Protein AF-0000000079288809 (afdb_homodimer)

Solvent-accessible surface area (backbone atoms only — not comparable to full-atom values): 24874 Å² total; per-residue (Å²): 124,80,73,68,54,62,63,50,51,51,48,31,52,52,36,37,51,47,39,53,48,44,50,49,48,47,26,45,76,74,49,80,24,74,45,94,71,47,38,70,25,16,32,44,43,17,66,46,26,33,43,46,7,46,42,47,33,35,50,51,26,69,40,30,51,48,74,38,26,71,78,44,50,59,66,58,44,50,50,52,28,48,51,30,46,54,50,14,51,51,32,31,50,52,12,50,49,29,39,52,45,18,27,61,69,70,69,46,77,76,77,59,47,60,37,41,50,49,39,54,48,36,52,51,52,48,52,49,49,52,52,53,48,43,44,48,62,48,48,32,48,70,77,33,44,77,85,38,43,69,58,42,42,57,46,47,58,53,52,54,52,47,51,54,51,42,40,50,44,38,49,46,25,52,40,35,42,52,52,51,50,43,69,72,74,36,91,59,39,74,74,49,44,69,69,46,47,52,52,36,50,37,43,50,39,42,53,52,28,53,53,44,50,50,46,57,72,64,38,70,88,48,52,44,60,85,54,79,44,92,48,70,65,58,48,60,57,76,56,70,79,124,124,82,71,68,55,62,64,51,51,51,49,29,51,52,36,40,50,48,38,53,49,44,50,49,47,47,26,47,76,75,50,78,25,75,47,93,71,48,39,70,25,14,32,45,45,18,65,45,25,34,43,45,7,44,40,45,33,34,50,51,25,69,41,30,52,47,73,37,26,71,78,43,50,58,67,60,42,50,50,53,27,49,50,30,45,52,51,12,51,50,32,31,49,52,12,50,49,28,39,52,45,18,28,60,68,71,68,46,77,74,77,60,46,59,35,42,50,49,38,54,49,35,51,50,52,48,52,50,50,52,52,54,48,43,46,48,62,48,48,31,47,70,77,34,46,79,86,37,43,68,58,43,41,58,45,46,58,53,50,54,52,48,51,54,50,42,40,50,45,37,48,49,25,51,42,34,43,50,53,52,48,41,69,74,73,37,89,59,38,74,74,49,43,71,70,46,47,51,53,36,50,38,44,50,37,42,54,50,28,52,52,44,51,51,46,56,72,64,38,69,88,47,54,45,59,87,56,79,44,92,48,71,66,58,49,60,55,74,55,70,80,121

Foldseek 3Di:
DPDCQVVLVVVLLVLLVVLLVLLQCLCVVPVVAADDDLASRLLSLQLNLLSVQLANLLLCLLCLQLVCVAPDAPVVSVVSSLVSLVSSLVSNVSSVVSNVSNCVVVVHDAQDDPLSVLSVVLSVLSVVLSVVCCCLCPVCCVPPLPPRLVVSLVVVVVSSVSSLVSSVSSLVSSLVVLVVVCVVRPPPLVVPDVSNVSSVVSNVSSVVSSVSSVVCSVDCVSGHDPDDHPDPSVSSSVPPPD/DPDCQVVLVVVLLVLLVVLLVLLQCLCVVPVVAADDDLESRLLSLQLNLLSVQLANLLLCLLCLQLVCVAPDAPVVSVVSSLVSLVSSLVSNVSSVVSNVSNCVVVVHDAQPDPLSVLSVVLSVLSVVLSVVCCCLCPVCCVPPLPPRLVVSLVVVVVSSVSSLVSSVSSLVSSLVVLVVVCVVRPPPLVVPDVSNVSSVVSNVSSVVSSVSSVVCSVDCVSGHDPDDHPDPSVSSSVPPPD

Structure (mmCIF, N/CA/C/O backbone):
data_AF-0000000079288809-model_v1
#
loop_
_entity.id
_entity.type
_entity.pdbx_description
1 polymer 'Cytochrome b561 domain-containing protein'
#
loop_
_atom_site.group_PDB
_atom_site.id
_atom_site.type_symbol
_atom_site.label_atom_id
_atom_site.label_alt_id
_atom_site.label_comp_id
_atom_site.label_asym_id
_atom_site.label_entity_id
_atom_site.label_seq_id
_atom_site.pdbx_PDB_ins_code
_atom_site.Cartn_x
_atom_site.Cartn_y
_atom_site.Cartn_z
_atom_site.occupancy
_atom_site.B_iso_or_equiv
_atom_site.auth_seq_id
_atom_site.auth_comp_id
_atom_site.auth_asym_id
_atom_site.auth_atom_id
_atom_site.pdbx_PDB_model_num
ATOM 1 N N . MET A 1 1 ? -4.242 29.734 -8.43 1 44.41 1 MET A N 1
ATOM 2 C CA . MET A 1 1 ? -4.43 28.703 -9.445 1 44.41 1 MET A CA 1
ATOM 3 C C . MET A 1 1 ? -5.586 27.781 -9.07 1 44.41 1 MET A C 1
ATOM 5 O O . MET A 1 1 ? -5.844 27.547 -7.891 1 44.41 1 MET A O 1
ATOM 9 N N . PRO A 1 2 ? -6.449 27.641 -10.008 1 52.28 2 PRO A N 1
ATOM 10 C CA . PRO A 1 2 ? -7.617 26.828 -9.68 1 52.28 2 PRO A CA 1
ATOM 11 C C . PRO A 1 2 ? -7.246 25.5 -9.016 1 52.28 2 PRO A C 1
ATOM 13 O O . PRO A 1 2 ? -6.199 24.938 -9.32 1 52.28 2 PRO A O 1
ATOM 16 N N . SER A 1 3 ? -7.832 25.266 -7.914 1 77.31 3 SER A N 1
ATOM 17 C CA . SER A 1 3 ? -7.574 24.078 -7.102 1 77.31 3 SER A CA 1
ATOM 18 C C . SER A 1 3 ? -7.594 22.812 -7.949 1 77.31 3 SER A C 1
ATOM 20 O O . SER A 1 3 ? -8.469 22.641 -8.797 1 77.31 3 SER A O 1
ATOM 22 N N . ALA A 1 4 ? -6.398 22.234 -8.172 1 89.25 4 ALA A N 1
ATOM 23 C CA . ALA A 1 4 ? -6.266 20.969 -8.898 1 89.25 4 ALA A CA 1
ATOM 24 C C . ALA A 1 4 ? -7.09 19.859 -8.227 1 89.25 4 ALA A C 1
ATOM 26 O O . ALA A 1 4 ? -7.027 18.703 -8.641 1 89.25 4 ALA A O 1
ATOM 27 N N . PHE A 1 5 ? -8 20.281 -7.434 1 92.31 5 PHE A N 1
ATOM 28 C CA . PHE A 1 5 ? -8.742 19.312 -6.629 1 92.31 5 PHE A CA 1
ATOM 29 C C . PHE A 1 5 ? -9.758 18.578 -7.48 1 92.31 5 PHE A C 1
ATOM 31 O O . PHE A 1 5 ? -9.719 17.344 -7.57 1 92.31 5 PHE A O 1
ATOM 38 N N . ILE A 1 6 ? -10.602 19.25 -8.195 1 94 6 ILE A N 1
ATOM 39 C CA . ILE A 1 6 ? -11.695 18.625 -8.938 1 94 6 ILE A CA 1
ATOM 40 C C . ILE A 1 6 ? -11.133 17.75 -10.055 1 94 6 ILE A C 1
ATOM 42 O O . ILE A 1 6 ? -11.539 16.594 -10.211 1 94 6 ILE A O 1
ATOM 46 N N . PRO A 1 7 ? -10.164 18.25 -10.828 1 96.25 7 PRO A N 1
ATOM 47 C CA . PRO A 1 7 ? -9.586 17.391 -11.859 1 96.25 7 PRO A CA 1
ATOM 48 C C . PRO A 1 7 ? -8.992 16.109 -11.289 1 96.25 7 PRO A C 1
ATOM 50 O O . PRO A 1 7 ? -9.117 15.039 -11.898 1 96.25 7 PRO A O 1
ATOM 53 N N . ILE A 1 8 ? -8.328 16.156 -10.188 1 97.44 8 ILE A N 1
ATOM 54 C CA . ILE A 1 8 ? -7.711 14.969 -9.602 1 97.44 8 ILE A CA 1
ATOM 55 C C . ILE A 1 8 ? -8.789 14.016 -9.109 1 97.44 8 ILE A C 1
ATOM 57 O O . ILE A 1 8 ? -8.664 12.797 -9.25 1 97.44 8 ILE A O 1
ATOM 61 N N . VAL A 1 9 ? -9.852 14.523 -8.531 1 97.5 9 VAL A N 1
ATOM 62 C CA . VAL A 1 9 ? -10.969 13.688 -8.102 1 97.5 9 VAL A CA 1
ATOM 63 C C . VAL A 1 9 ? -11.594 12.992 -9.305 1 97.5 9 VAL A C 1
ATOM 65 O O . VAL A 1 9 ? -11.875 11.797 -9.258 1 97.5 9 VAL A O 1
ATOM 68 N N . LEU A 1 10 ? -11.797 13.758 -10.367 1 98.12 10 LEU A N 1
ATOM 69 C CA . LEU A 1 10 ? -12.383 13.188 -11.578 1 98.12 10 LEU A CA 1
ATOM 70 C C . LEU A 1 10 ? -11.469 12.117 -12.164 1 98.12 10 LEU A C 1
ATOM 72 O O . LEU A 1 10 ? -11.953 11.086 -12.648 1 98.12 10 LEU A O 1
ATOM 76 N N . LEU A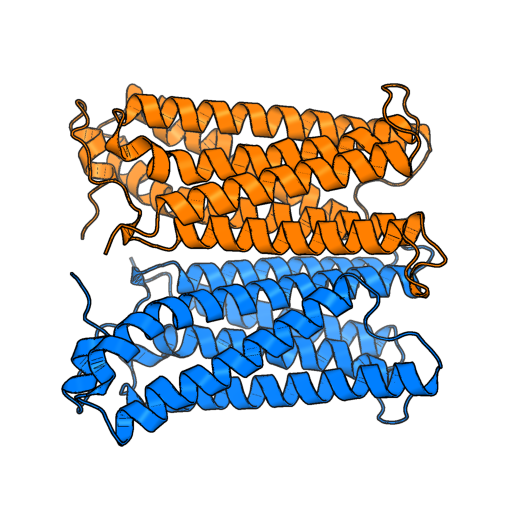 1 11 ? -10.188 12.375 -12.117 1 98.62 11 LEU A N 1
ATOM 77 C CA . LEU A 1 11 ? -9.227 11.383 -12.586 1 98.62 11 LEU A CA 1
ATOM 78 C C . LEU A 1 11 ? -9.297 10.117 -11.734 1 98.62 11 LEU A C 1
ATOM 80 O O . LEU A 1 11 ? -9.25 9 -12.266 1 98.62 11 LEU A O 1
ATOM 84 N N . ALA A 1 12 ? -9.383 10.289 -10.43 1 98.62 12 ALA A N 1
ATOM 85 C CA . ALA A 1 12 ? -9.492 9.141 -9.531 1 98.62 12 ALA A CA 1
ATOM 86 C C . ALA A 1 12 ? -10.773 8.352 -9.812 1 98.62 12 ALA A C 1
ATOM 88 O O . ALA A 1 12 ? -10.742 7.121 -9.883 1 98.62 12 ALA A O 1
ATOM 89 N N . GLU A 1 13 ? -11.906 9.078 -10.016 1 98.69 13 GLU A N 1
ATOM 90 C CA . GLU A 1 13 ? -13.18 8.43 -10.32 1 98.69 13 GLU A CA 1
ATOM 91 C C . GLU A 1 13 ? -13.102 7.648 -11.633 1 98.69 13 GLU A C 1
ATOM 93 O O . GLU A 1 13 ? -13.547 6.504 -11.703 1 98.69 13 GLU A O 1
ATOM 98 N N . ALA A 1 14 ? -12.523 8.273 -12.609 1 98.88 14 ALA A N 1
ATOM 99 C CA . ALA A 1 14 ? -12.375 7.617 -13.906 1 98.88 14 ALA A CA 1
ATOM 100 C C . ALA A 1 14 ? -11.5 6.375 -13.797 1 98.88 14 ALA A C 1
ATOM 102 O O . ALA A 1 14 ? -11.812 5.328 -14.375 1 98.88 14 ALA A O 1
ATOM 103 N N . THR A 1 15 ? -10.414 6.496 -13.094 1 98.94 15 THR A N 1
ATOM 104 C CA . THR A 1 15 ? -9.508 5.367 -12.906 1 98.94 15 THR A CA 1
ATOM 105 C C . THR A 1 15 ? -10.211 4.227 -12.172 1 98.94 15 THR A C 1
ATOM 107 O O . THR A 1 15 ? -10.055 3.059 -12.531 1 98.94 15 THR A O 1
ATOM 110 N N . GLY A 1 16 ? -10.984 4.586 -11.133 1 98.88 16 GLY A N 1
ATOM 111 C CA . GLY A 1 16 ? -11.75 3.574 -10.43 1 98.88 16 GLY A CA 1
ATOM 112 C C . GLY A 1 16 ? -12.734 2.846 -11.32 1 98.88 16 GLY A C 1
ATOM 113 O O . GLY A 1 16 ? -12.891 1.626 -11.219 1 98.88 16 GLY A O 1
ATOM 114 N N . LEU A 1 17 ? -13.367 3.57 -12.172 1 98.88 17 LEU A N 1
ATOM 115 C CA . LEU A 1 17 ? -14.312 2.967 -13.102 1 98.88 17 LEU A CA 1
ATOM 116 C C . LEU A 1 17 ? -13.594 2.074 -14.109 1 98.88 17 LEU A C 1
ATOM 118 O O . LEU A 1 17 ? -14.125 1.032 -14.508 1 98.88 17 LEU A O 1
ATOM 122 N N . VAL A 1 18 ? -12.438 2.496 -14.516 1 98.94 18 VAL A N 1
ATOM 123 C CA . VAL A 1 18 ? -11.633 1.665 -15.406 1 98.94 18 VAL A CA 1
ATOM 124 C C . VAL A 1 18 ? -11.266 0.359 -14.703 1 98.94 18 VAL A C 1
ATOM 126 O O . VAL A 1 18 ? -11.328 -0.715 -15.305 1 98.94 18 VAL A O 1
ATOM 129 N N . VAL A 1 19 ? -10.883 0.413 -13.438 1 98.94 19 VAL A N 1
ATOM 130 C CA . VAL A 1 19 ? -10.555 -0.78 -12.664 1 98.94 19 VAL A CA 1
ATOM 131 C C . VAL A 1 19 ? -11.75 -1.729 -12.641 1 98.94 19 VAL A C 1
ATOM 133 O O . VAL A 1 19 ? -11.602 -2.926 -12.898 1 98.94 19 VAL A O 1
ATOM 136 N N . LEU A 1 20 ? -12.906 -1.189 -12.406 1 98.94 20 LEU A N 1
ATOM 137 C CA . LEU A 1 20 ? -14.125 -1.997 -12.398 1 98.94 20 LEU A CA 1
ATOM 138 C C . LEU A 1 20 ? -14.391 -2.59 -13.781 1 98.94 20 LEU A C 1
ATOM 140 O O . LEU A 1 20 ? -14.711 -3.775 -13.898 1 98.94 20 LEU A O 1
ATOM 144 N N . GLY A 1 21 ? -14.211 -1.764 -14.773 1 98.94 21 GLY A N 1
ATOM 145 C CA . GLY A 1 21 ? -14.414 -2.246 -16.125 1 98.94 21 GLY A CA 1
ATOM 146 C C . GLY A 1 21 ? -13.453 -3.359 -16.516 1 98.94 21 GLY A C 1
ATOM 147 O O . GLY A 1 21 ? -13.852 -4.332 -17.156 1 98.94 21 GLY A O 1
ATOM 148 N N . LEU A 1 22 ? -12.211 -3.23 -16.125 1 98.94 22 LEU A N 1
ATOM 149 C CA . LEU A 1 22 ? -11.188 -4.215 -16.469 1 98.94 22 LEU A CA 1
ATOM 150 C C . LEU A 1 22 ? -11.477 -5.555 -15.812 1 98.94 22 LEU A C 1
ATOM 152 O O . LEU A 1 22 ? -11.367 -6.605 -16.453 1 98.94 22 LEU A O 1
ATOM 156 N N . VAL A 1 23 ? -11.852 -5.559 -14.531 1 98.94 23 VAL A N 1
ATOM 157 C CA . VAL A 1 23 ? -12.086 -6.828 -13.852 1 98.94 23 VAL A CA 1
ATOM 158 C C . VAL A 1 23 ? -13.344 -7.492 -14.398 1 98.94 23 VAL A C 1
ATOM 160 O O . VAL A 1 23 ? -13.391 -8.711 -14.562 1 98.94 23 VAL A O 1
ATOM 163 N N . ILE A 1 24 ? -14.375 -6.707 -14.695 1 98.88 24 ILE A N 1
ATOM 164 C CA . ILE A 1 24 ? -15.594 -7.258 -15.281 1 98.88 24 ILE A CA 1
ATOM 165 C C . ILE A 1 24 ? -15.281 -7.844 -16.656 1 98.88 24 ILE A C 1
ATOM 167 O O . ILE A 1 24 ? -15.695 -8.961 -16.969 1 98.88 24 ILE A O 1
ATOM 171 N N . THR A 1 25 ? -14.531 -7.098 -17.469 1 98.88 25 THR A N 1
ATOM 172 C CA . THR A 1 25 ? -14.141 -7.578 -18.781 1 98.88 25 THR A CA 1
ATOM 173 C C . THR A 1 25 ? -13.336 -8.867 -18.672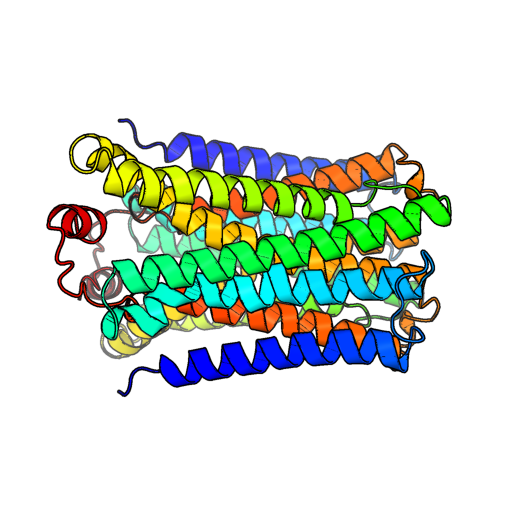 1 98.88 25 THR A C 1
ATOM 175 O O . THR A 1 25 ? -13.547 -9.805 -19.453 1 98.88 25 THR A O 1
ATOM 178 N N . TRP A 1 26 ? -12.445 -8.953 -17.719 1 98.81 26 TRP A N 1
ATOM 179 C CA . TRP A 1 26 ? -11.641 -10.148 -17.5 1 98.81 26 TRP A CA 1
ATOM 180 C C . TRP A 1 26 ? -12.531 -11.359 -17.234 1 98.81 26 TRP A C 1
ATOM 182 O O . TRP A 1 26 ? -12.375 -12.406 -17.859 1 98.81 26 TRP A O 1
ATOM 192 N N . MET A 1 27 ? -13.492 -11.219 -16.375 1 98.69 27 MET A N 1
ATOM 193 C CA . MET A 1 27 ? -14.344 -12.336 -15.969 1 98.69 27 MET A CA 1
ATOM 194 C C . MET A 1 27 ? -15.289 -12.742 -17.094 1 98.69 27 MET A C 1
ATOM 196 O O . MET A 1 27 ? -15.562 -13.93 -17.281 1 98.69 27 MET A O 1
ATOM 200 N N . VAL A 1 28 ? -15.727 -11.742 -17.859 1 98.69 28 VAL A N 1
ATOM 201 C CA . VAL A 1 28 ? -16.703 -12.023 -18.906 1 98.69 28 VAL A CA 1
ATOM 202 C C . VAL A 1 28 ? -15.992 -12.602 -20.125 1 98.69 28 VAL A C 1
ATOM 204 O O . VAL A 1 28 ? -16.406 -13.625 -20.672 1 98.69 28 VAL A O 1
ATOM 207 N N . LYS A 1 29 ? -14.945 -12.078 -20.547 1 98.5 29 LYS A N 1
ATOM 208 C CA . LYS A 1 29 ? -14.289 -12.438 -21.797 1 98.5 29 LYS A CA 1
ATOM 209 C C . LYS A 1 29 ? -13.43 -13.688 -21.641 1 98.5 29 LYS A C 1
ATOM 211 O O . LYS A 1 29 ? -13.336 -14.5 -22.562 1 98.5 29 LYS A O 1
ATOM 216 N N . TYR A 1 30 ? -12.859 -13.898 -20.453 1 98.25 30 TYR A N 1
ATOM 217 C CA . TYR A 1 30 ? -11.836 -14.93 -20.359 1 98.25 30 TYR A CA 1
ATOM 218 C C . TYR A 1 30 ? -12.227 -15.984 -19.328 1 98.25 30 TYR A C 1
ATOM 220 O O . TYR A 1 30 ? -11.539 -17 -19.188 1 98.25 30 TYR A O 1
ATOM 228 N N . GLN A 1 31 ? -13.312 -15.766 -18.531 1 97.75 31 GLN A N 1
ATOM 229 C CA . GLN A 1 31 ? -13.625 -16.688 -17.453 1 97.75 31 GLN A CA 1
ATOM 230 C C . GLN A 1 31 ? -15.094 -17.109 -17.5 1 97.75 31 GLN A C 1
ATOM 232 O O . GLN A 1 31 ? -15.664 -17.484 -16.469 1 97.75 31 GLN A O 1
ATOM 237 N N . ASP A 1 32 ? -15.797 -16.906 -18.578 1 97.69 32 ASP A N 1
ATOM 238 C CA . ASP A 1 32 ? -17.109 -17.469 -18.922 1 97.69 32 ASP A CA 1
ATOM 239 C C . ASP A 1 32 ? -18.219 -16.75 -18.156 1 97.69 32 ASP A C 1
ATOM 241 O O . ASP A 1 32 ? -19.297 -17.297 -17.953 1 97.69 32 ASP A O 1
ATOM 245 N N . GLY A 1 33 ? -17.906 -15.633 -17.516 1 98.62 33 GLY A N 1
ATOM 246 C CA . GLY A 1 33 ? -18.953 -14.766 -16.984 1 98.62 33 GLY A CA 1
ATOM 247 C C . GLY A 1 33 ? -19.344 -15.102 -15.562 1 98.62 33 GLY A C 1
ATOM 248 O O . GLY A 1 33 ? -18.484 -15.422 -14.734 1 98.62 33 GLY A O 1
ATOM 249 N N . PHE A 1 34 ? -20.641 -14.914 -15.25 1 98.75 34 PHE A N 1
ATOM 250 C CA . PHE A 1 34 ? -21.078 -14.938 -13.859 1 98.75 34 PHE A CA 1
ATOM 251 C C . PHE A 1 34 ? -22.25 -15.883 -13.672 1 98.75 34 PHE A C 1
ATOM 253 O O . PHE A 1 34 ? -23.078 -16.047 -14.586 1 98.75 34 PHE A O 1
ATOM 260 N N . ALA A 1 35 ? -22.344 -16.5 -12.516 1 98.69 35 ALA A N 1
ATOM 261 C CA . ALA A 1 35 ? -23.5 -17.266 -12.055 1 98.69 35 ALA A CA 1
ATOM 262 C C . ALA A 1 35 ? -23.438 -17.484 -10.547 1 98.69 35 ALA A C 1
ATOM 264 O O . ALA A 1 35 ? -22.375 -17.344 -9.93 1 98.69 35 ALA A O 1
ATOM 265 N N . LEU A 1 36 ? -24.547 -17.75 -9.961 1 98.38 36 LEU A N 1
ATOM 266 C CA . LEU A 1 36 ? -24.609 -18.172 -8.57 1 98.38 36 LEU A CA 1
ATOM 267 C C . LEU A 1 36 ? -24.891 -19.672 -8.484 1 98.38 36 LEU A C 1
ATOM 269 O O . LEU A 1 36 ? -26.016 -20.094 -8.219 1 98.38 36 LEU A O 1
ATOM 273 N N . ASP A 1 37 ? -23.828 -20.516 -8.758 1 98.38 37 ASP A N 1
ATOM 274 C CA . ASP A 1 37 ? -24.031 -21.953 -8.906 1 98.38 37 ASP A CA 1
ATOM 275 C C . ASP A 1 37 ? -22.875 -22.75 -8.32 1 98.38 37 ASP A C 1
ATOM 277 O O . ASP A 1 37 ? -22.672 -23.906 -8.672 1 98.38 37 ASP A O 1
ATOM 281 N N . ARG A 1 38 ? -22.094 -22.156 -7.586 1 97.62 38 ARG A N 1
ATOM 282 C CA . ARG A 1 38 ? -21 -22.781 -6.848 1 97.62 38 ARG A CA 1
ATOM 283 C C . ARG A 1 38 ? -19.891 -23.234 -7.793 1 97.62 38 ARG A C 1
ATOM 285 O O . ARG A 1 38 ? -19.031 -24.031 -7.406 1 97.62 38 ARG A O 1
ATOM 292 N N . THR A 1 39 ? -19.875 -22.734 -9.062 1 97.94 39 THR A N 1
ATOM 293 C CA . THR A 1 39 ? -18.828 -23.031 -10.023 1 97.94 39 THR A CA 1
ATOM 294 C C . THR A 1 39 ? -17.844 -21.859 -10.117 1 97.94 39 THR A C 1
ATOM 296 O O . THR A 1 39 ? -17.938 -20.906 -9.352 1 97.94 39 THR A O 1
ATOM 299 N N . SER A 1 40 ? -16.938 -21.984 -11.102 1 97.81 40 SER A N 1
ATOM 300 C CA . SER A 1 40 ? -15.977 -20.922 -11.344 1 97.81 40 SER A CA 1
ATOM 301 C C . SER A 1 40 ? -16.672 -19.609 -11.703 1 97.81 40 SER A C 1
ATOM 303 O O . SER A 1 40 ? -16.141 -18.531 -11.461 1 97.81 40 SER A O 1
ATOM 305 N N . LYS A 1 41 ? -17.844 -19.75 -12.266 1 98.69 41 LYS A N 1
ATOM 306 C CA . LYS A 1 41 ? -18.609 -18.547 -12.594 1 98.69 41 LYS A CA 1
ATOM 307 C C . LYS A 1 41 ? -19.031 -17.797 -11.336 1 98.69 41 LYS A C 1
ATOM 309 O O . LYS A 1 41 ? -19.156 -16.578 -11.344 1 98.69 41 LYS A O 1
ATOM 314 N N . GLU A 1 42 ? -19.312 -18.531 -10.273 1 98.75 42 GLU A N 1
ATOM 315 C CA . GLU A 1 42 ? -19.594 -17.891 -8.992 1 98.75 42 GLU A CA 1
ATOM 316 C C . GLU A 1 42 ? -18.344 -17.234 -8.406 1 98.75 42 GLU A C 1
ATOM 318 O O . GLU A 1 42 ? -18.406 -16.141 -7.84 1 98.75 42 GLU A O 1
ATOM 323 N N . PHE A 1 43 ? -17.234 -17.906 -8.547 1 98.69 43 PHE A N 1
ATOM 324 C CA . PHE A 1 43 ? -15.969 -17.312 -8.125 1 98.69 43 PHE A CA 1
ATOM 325 C C . PHE A 1 43 ? -15.742 -15.961 -8.789 1 98.69 43 PHE A C 1
ATOM 327 O O . PHE A 1 43 ? -15.242 -15.031 -8.156 1 98.69 43 PHE A O 1
ATOM 334 N N . ASN A 1 44 ? -16.125 -15.852 -10.016 1 98.81 44 ASN A N 1
ATOM 335 C CA . ASN A 1 44 ? -15.859 -14.656 -10.812 1 98.81 44 ASN A CA 1
ATOM 336 C C . ASN A 1 44 ? -16.547 -13.43 -10.219 1 98.81 44 ASN A C 1
ATOM 338 O O . ASN A 1 44 ? -16.203 -12.297 -10.547 1 98.81 44 ASN A O 1
ATOM 342 N N . LEU A 1 45 ? -17.516 -13.617 -9.328 1 98.94 45 LEU A N 1
ATOM 343 C CA . LEU A 1 45 ? -18.172 -12.516 -8.641 1 98.94 45 LEU A CA 1
ATOM 344 C C . LEU A 1 45 ? -17.297 -11.953 -7.527 1 98.94 45 LEU A C 1
ATOM 346 O O . LEU A 1 45 ? -17.422 -10.781 -7.172 1 98.94 45 LEU A O 1
ATOM 350 N N . HIS A 1 46 ? -16.422 -12.773 -7.035 1 98.94 46 HIS A N 1
ATOM 351 C CA . HIS A 1 46 ? -15.602 -12.406 -5.887 1 98.94 46 HIS A CA 1
ATOM 352 C C . HIS A 1 46 ? -14.719 -11.203 -6.203 1 98.94 46 HIS A C 1
ATOM 354 O O . HIS A 1 46 ? -14.812 -10.172 -5.535 1 98.94 46 HIS A O 1
ATOM 360 N N . PRO A 1 47 ? -13.875 -11.25 -7.262 1 98.94 47 PRO A N 1
ATOM 361 C CA . PRO A 1 47 ? -13.023 -10.078 -7.496 1 98.94 47 PRO A CA 1
ATOM 362 C C . PRO A 1 47 ? -13.82 -8.828 -7.855 1 98.94 47 PRO A C 1
ATOM 364 O O . PRO A 1 47 ? -13.43 -7.715 -7.5 1 98.94 47 PRO A O 1
ATOM 367 N N . VAL A 1 48 ? -14.914 -8.977 -8.508 1 98.94 48 VAL A N 1
ATOM 368 C CA . VAL A 1 48 ? -15.719 -7.836 -8.938 1 98.94 48 VAL A CA 1
ATOM 369 C C . VAL A 1 48 ? -16.312 -7.133 -7.715 1 98.94 48 VAL A C 1
ATOM 371 O O . VAL A 1 48 ? -16.172 -5.914 -7.566 1 98.94 48 VAL A O 1
ATOM 374 N N . PHE A 1 49 ? -16.875 -7.863 -6.809 1 98.94 49 PHE A N 1
ATOM 375 C CA . PHE A 1 49 ? -17.562 -7.262 -5.672 1 98.94 49 PHE A CA 1
ATOM 376 C C . PHE A 1 49 ? -16.547 -6.793 -4.625 1 98.94 49 PHE A C 1
ATOM 378 O O . PHE A 1 49 ? -16.812 -5.844 -3.885 1 98.94 49 PHE A O 1
ATOM 385 N N . MET A 1 50 ? -15.422 -7.461 -4.559 1 98.94 50 MET A N 1
ATOM 386 C CA . MET A 1 50 ? -14.375 -6.949 -3.678 1 98.94 50 MET A CA 1
ATOM 387 C C . MET A 1 50 ? -13.867 -5.594 -4.164 1 98.94 50 MET A C 1
ATOM 389 O O . MET A 1 50 ? -13.688 -4.672 -3.369 1 98.94 50 MET A O 1
ATOM 393 N N . ILE A 1 51 ? -13.641 -5.449 -5.453 1 98.94 51 ILE A N 1
ATOM 394 C CA . ILE A 1 51 ? -13.164 -4.199 -6.031 1 98.94 51 ILE A CA 1
ATOM 395 C C . ILE A 1 51 ? -14.25 -3.135 -5.938 1 98.94 51 ILE A C 1
ATOM 397 O O . ILE A 1 51 ? -13.977 -1.984 -5.586 1 98.94 51 ILE A O 1
ATOM 401 N N . LEU A 1 52 ? -15.445 -3.492 -6.207 1 98.94 52 LEU A N 1
ATOM 402 C CA . LEU A 1 52 ? -16.547 -2.547 -6.078 1 98.94 52 LEU A CA 1
ATOM 403 C C . LEU A 1 52 ? -16.672 -2.049 -4.641 1 98.94 52 LEU A C 1
ATOM 405 O O . LEU A 1 52 ? -16.812 -0.845 -4.406 1 98.94 52 LEU A O 1
ATOM 409 N N . GLY A 1 53 ? -16.625 -2.957 -3.717 1 98.88 53 GLY A N 1
ATOM 410 C CA . GLY A 1 53 ? -16.828 -2.621 -2.318 1 98.88 53 GLY A CA 1
ATOM 411 C C . GLY A 1 53 ? -15.625 -1.955 -1.683 1 98.88 53 GLY A C 1
ATOM 412 O O . GLY A 1 53 ? -15.672 -0.771 -1.344 1 98.88 53 GLY A O 1
ATOM 413 N N . PHE A 1 54 ? -14.5 -2.674 -1.651 1 98.81 54 PHE A N 1
ATOM 414 C CA . PHE A 1 54 ? -13.375 -2.275 -0.809 1 98.81 54 PHE A CA 1
ATOM 415 C C . PHE A 1 54 ? -12.445 -1.326 -1.556 1 98.81 54 PHE A C 1
ATOM 417 O O . PHE A 1 54 ? -11.562 -0.711 -0.954 1 98.81 54 PHE A O 1
ATOM 424 N N . LEU A 1 55 ? -12.656 -1.161 -2.889 1 98.88 55 LEU A N 1
ATOM 425 C CA . LEU A 1 55 ? -11.867 -0.155 -3.59 1 98.88 55 LEU A CA 1
ATOM 426 C C . LEU A 1 55 ? -12.742 1.022 -4.016 1 98.88 55 LEU A C 1
ATOM 428 O O . LEU A 1 55 ? -12.664 2.102 -3.424 1 98.88 55 LEU A O 1
ATOM 432 N N . PHE A 1 56 ? -13.703 0.788 -4.855 1 98.94 56 PHE A N 1
ATOM 433 C CA . PHE A 1 56 ? -14.414 1.902 -5.473 1 98.94 56 PHE A CA 1
ATOM 434 C C . PHE A 1 56 ? -15.328 2.59 -4.457 1 98.94 56 PHE A C 1
ATOM 436 O O . PHE A 1 56 ? -15.219 3.797 -4.242 1 98.94 56 PHE A O 1
ATOM 443 N N . LEU A 1 57 ? -16.234 1.854 -3.811 1 98.94 57 LEU A N 1
ATOM 444 C CA . LEU A 1 57 ? -17.156 2.445 -2.846 1 98.94 57 LEU A CA 1
ATOM 445 C C . LEU A 1 57 ? -16.406 2.99 -1.639 1 98.94 57 LEU A C 1
ATOM 447 O O . LEU A 1 57 ? -16.703 4.086 -1.158 1 98.94 57 LEU A O 1
ATOM 451 N N . ASN A 1 58 ? -15.453 2.219 -1.151 1 98.88 58 ASN A N 1
ATOM 452 C CA . ASN A 1 58 ? -14.648 2.67 -0.02 1 98.88 58 ASN A CA 1
ATOM 453 C C . ASN A 1 58 ? -13.883 3.945 -0.351 1 98.88 58 ASN A C 1
ATOM 455 O O . ASN A 1 58 ? -13.781 4.848 0.481 1 98.88 58 ASN A O 1
ATOM 459 N N . ALA A 1 59 ? -13.305 4.039 -1.561 1 98.88 59 ALA A N 1
ATOM 460 C CA . ALA A 1 59 ? -12.617 5.254 -1.984 1 98.88 59 ALA A CA 1
ATOM 461 C C . ALA A 1 59 ? -13.539 6.465 -1.925 1 98.88 59 ALA A C 1
ATOM 463 O O . ALA A 1 59 ? -13.148 7.531 -1.444 1 98.88 59 ALA A O 1
ATOM 464 N N . ASN A 1 60 ? -14.703 6.285 -2.389 1 98.69 60 ASN A N 1
ATOM 465 C CA . ASN A 1 60 ? -15.664 7.391 -2.385 1 98.69 60 ASN A CA 1
ATOM 466 C C . ASN A 1 60 ? -16.094 7.75 -0.968 1 98.69 60 ASN A C 1
ATOM 468 O O . ASN A 1 60 ? -16.312 8.922 -0.66 1 98.69 60 ASN A O 1
ATOM 472 N N . ALA A 1 61 ? -16.219 6.73 -0.126 1 98.69 61 ALA A N 1
ATOM 473 C CA . ALA A 1 61 ? -16.5 7.004 1.282 1 98.69 61 ALA A CA 1
ATOM 474 C C . ALA A 1 61 ? -15.375 7.84 1.905 1 98.69 61 ALA A C 1
ATOM 476 O O . ALA A 1 61 ? -15.648 8.82 2.605 1 98.69 61 ALA A O 1
ATOM 477 N N . LEU A 1 62 ? -14.141 7.488 1.617 1 98.31 62 LEU A N 1
ATOM 478 C CA . LEU A 1 62 ? -12.984 8.164 2.178 1 98.31 62 LEU A CA 1
ATOM 479 C C . LEU A 1 62 ? -12.922 9.617 1.706 1 98.31 62 LEU A C 1
ATOM 481 O O . LEU A 1 62 ? -12.531 10.508 2.467 1 98.31 62 LEU A O 1
ATOM 485 N N . MET A 1 63 ? -13.359 9.852 0.499 1 97.56 63 MET A N 1
ATOM 486 C CA . MET A 1 63 ? -13.219 11.18 -0.079 1 97.56 63 MET A CA 1
ATOM 487 C C . MET A 1 63 ? -14.461 12.031 0.189 1 97.56 63 MET A C 1
ATOM 489 O O . MET A 1 63 ? -14.508 13.203 -0.174 1 97.56 63 MET A O 1
ATOM 493 N N . THR A 1 64 ? -15.469 11.5 0.833 1 96.19 64 THR A N 1
ATOM 494 C CA . THR A 1 64 ? -16.75 12.164 1.021 1 96.19 64 THR A CA 1
ATOM 495 C C . THR A 1 64 ? -16.562 13.516 1.71 1 96.19 64 THR A C 1
ATOM 497 O O . THR A 1 64 ? -17.141 14.516 1.284 1 96.19 64 THR A O 1
ATOM 500 N N . TYR A 1 65 ? -15.742 13.57 2.744 1 91.69 65 TYR A N 1
ATOM 501 C CA . TYR A 1 65 ? -15.555 14.797 3.514 1 91.69 65 TYR A CA 1
ATOM 502 C C . TYR A 1 65 ? -14.82 15.844 2.691 1 91.69 65 TYR A C 1
ATOM 504 O O . TYR A 1 65 ? -15.039 17.047 2.865 1 91.69 65 TYR A O 1
ATOM 512 N N . ARG A 1 66 ? -13.953 15.336 1.778 1 92.38 66 ARG A N 1
ATOM 513 C CA . ARG A 1 66 ? -13.234 16.266 0.911 1 92.38 66 ARG A CA 1
ATOM 514 C C . ARG A 1 66 ? -14.133 16.797 -0.192 1 92.38 66 ARG A C 1
ATOM 516 O O . ARG A 1 66 ? -14.094 17.984 -0.517 1 92.38 66 ARG A O 1
ATOM 523 N N . VAL A 1 67 ? -14.938 15.969 -0.682 1 93.56 67 VAL A N 1
ATOM 524 C CA . VAL A 1 67 ? -15.719 16.281 -1.873 1 93.56 67 VAL A CA 1
ATOM 525 C C . VAL A 1 67 ? -16.984 17.031 -1.474 1 93.56 67 VAL A C 1
ATOM 527 O O . VAL A 1 67 ? -17.359 18.016 -2.123 1 93.56 67 VAL A O 1
ATOM 530 N N . LEU A 1 68 ? -17.609 16.688 -0.33 1 92.56 68 LEU A N 1
ATOM 531 C CA . LEU A 1 68 ? -18.938 17.219 0.018 1 92.56 68 LEU A CA 1
ATOM 532 C C . LEU A 1 68 ? -18.844 18.125 1.249 1 92.56 68 LEU A C 1
ATOM 534 O O . LEU A 1 68 ? -19.828 18.766 1.612 1 92.56 68 LEU A O 1
ATOM 538 N N . GLY A 1 69 ? -17.75 18.203 1.815 1 88.5 69 GLY A N 1
ATOM 539 C CA . GLY A 1 69 ? -17.609 18.859 3.107 1 88.5 69 GLY A CA 1
ATOM 540 C C . GLY A 1 69 ? -17.938 20.328 3.064 1 88.5 69 GLY A C 1
ATOM 541 O O . GLY A 1 69 ? -18.328 20.922 4.074 1 88.5 69 GLY A O 1
ATOM 542 N N . ASN A 1 70 ? -17.781 20.859 1.902 1 86.5 70 ASN A N 1
ATOM 543 C CA . ASN A 1 70 ? -18.062 22.281 1.783 1 86.5 70 ASN A CA 1
ATOM 544 C C . ASN A 1 70 ? -19.469 22.531 1.262 1 86.5 70 ASN A C 1
ATOM 546 O O . ASN A 1 70 ? -19.984 23.656 1.338 1 86.5 70 ASN A O 1
ATOM 550 N N . ALA A 1 71 ? -20.094 21.578 0.844 1 87.38 71 ALA A N 1
ATOM 551 C CA . ALA A 1 71 ? -21.391 21.75 0.178 1 87.38 71 ALA A CA 1
ATOM 552 C C . ALA A 1 71 ? -22.531 21.344 1.097 1 87.38 71 ALA A C 1
ATOM 554 O O . ALA A 1 71 ? -23.656 21.828 0.948 1 87.38 71 ALA A O 1
ATOM 555 N N . PHE A 1 72 ? -22.266 20.469 2.016 1 88.5 72 PHE A N 1
ATOM 556 C CA . PHE A 1 72 ? -23.297 19.938 2.887 1 88.5 72 PHE A CA 1
ATOM 557 C C . PHE A 1 72 ? -22.906 20.078 4.352 1 88.5 72 PHE A C 1
ATOM 559 O O . PHE A 1 72 ? -21.734 20.266 4.668 1 88.5 72 PHE A O 1
ATOM 566 N N . ASN A 1 73 ? -23.891 20.016 5.184 1 87.31 73 ASN A N 1
ATOM 567 C CA . ASN A 1 73 ? -23.578 20.047 6.609 1 87.31 73 ASN A CA 1
ATOM 568 C C . ASN A 1 73 ? -22.906 18.75 7.055 1 87.31 73 ASN A C 1
ATOM 570 O O . ASN A 1 73 ? -23 17.734 6.371 1 87.31 73 ASN A O 1
ATOM 574 N N . ARG A 1 74 ? -22.359 18.766 8.109 1 87.06 74 ARG A N 1
ATOM 575 C CA . ARG A 1 74 ? -21.5 17.688 8.594 1 87.06 74 ARG A CA 1
ATOM 576 C C . ARG A 1 74 ? -22.297 16.422 8.836 1 87.06 74 ARG A C 1
ATOM 578 O O . ARG A 1 74 ? -21.797 15.312 8.602 1 87.06 74 ARG A O 1
ATOM 585 N N . THR A 1 75 ? -23.453 16.562 9.312 1 87.94 75 THR A N 1
ATOM 586 C CA . THR A 1 75 ? -24.297 15.398 9.57 1 87.94 75 THR A CA 1
ATOM 587 C C . THR A 1 75 ? -24.609 14.664 8.266 1 87.94 75 THR A C 1
ATOM 589 O O . THR A 1 75 ? -24.531 13.438 8.203 1 87.94 75 THR A O 1
ATOM 592 N N . ALA A 1 76 ? -25.016 15.414 7.312 1 91.69 76 ALA A N 1
ATOM 593 C CA . ALA A 1 76 ? -25.312 14.82 6.012 1 91.69 76 ALA A CA 1
ATOM 594 C C . ALA A 1 76 ? -24.078 14.102 5.445 1 91.69 76 ALA A C 1
ATOM 596 O O . ALA A 1 76 ? -24.188 12.992 4.922 1 91.69 76 ALA A O 1
ATOM 597 N N . VAL A 1 77 ? -22.922 14.727 5.516 1 94.19 77 VAL A N 1
ATOM 598 C CA . VAL A 1 77 ? -21.688 14.148 5.012 1 94.19 77 VAL A CA 1
ATOM 599 C C . VAL A 1 77 ? -21.375 12.852 5.758 1 94.19 77 VAL A C 1
ATOM 601 O O . VAL A 1 77 ? -21 11.852 5.145 1 94.19 77 VAL A O 1
ATOM 604 N N . LYS A 1 78 ? -21.625 12.867 7.055 1 94.44 78 LYS A N 1
ATOM 605 C CA . LYS A 1 78 ? -21.406 11.688 7.887 1 94.44 78 LYS A CA 1
ATOM 606 C C . LYS A 1 78 ? -22.328 10.547 7.477 1 94.44 78 LYS A C 1
ATOM 608 O O . LYS A 1 78 ? -21.906 9.383 7.43 1 94.44 78 LYS A O 1
ATOM 613 N N . ILE A 1 79 ? -23.5 10.844 7.203 1 94.88 79 ILE A N 1
ATOM 614 C CA . ILE A 1 79 ? -24.484 9.836 6.82 1 94.88 79 ILE A CA 1
ATOM 615 C C . ILE A 1 79 ? -24.109 9.234 5.465 1 94.88 79 ILE A C 1
ATOM 617 O O . ILE A 1 79 ? -24.141 8.016 5.285 1 94.88 79 ILE A O 1
ATOM 621 N N . ILE A 1 80 ? -23.734 10.078 4.504 1 97.31 80 ILE A N 1
ATOM 622 C CA . ILE A 1 80 ? -23.328 9.609 3.186 1 97.31 80 ILE A CA 1
ATOM 623 C C . ILE A 1 80 ? -22.094 8.727 3.316 1 97.31 80 ILE A C 1
ATOM 625 O O . ILE A 1 80 ? -22.016 7.66 2.705 1 97.31 80 ILE A O 1
ATOM 629 N N . HIS A 1 81 ? -21.094 9.18 4.113 1 98.25 81 HIS A N 1
ATOM 630 C CA . HIS A 1 81 ? -19.906 8.391 4.414 1 98.25 81 HIS A CA 1
ATOM 631 C C . HIS A 1 81 ? -20.281 7.016 4.965 1 98.25 81 HIS A C 1
ATOM 633 O O . HIS A 1 81 ? -19.781 5.996 4.492 1 98.25 81 HIS A O 1
ATOM 639 N N . LEU A 1 82 ? -21.188 6.98 5.898 1 98.06 82 LEU A N 1
ATOM 640 C CA . LEU A 1 82 ? -21.625 5.742 6.531 1 98.06 82 LEU A CA 1
ATOM 641 C C . LEU A 1 82 ? -22.328 4.836 5.527 1 98.06 82 LEU A C 1
ATOM 643 O O . LEU A 1 82 ? -22.125 3.619 5.527 1 98.06 82 LEU A O 1
ATOM 647 N N . LEU A 1 83 ? -23.156 5.391 4.727 1 98.19 83 LEU A N 1
ATOM 648 C CA . LEU A 1 83 ? -23.906 4.605 3.752 1 98.19 83 LEU A CA 1
ATOM 649 C C . LEU A 1 83 ? -22.969 3.955 2.742 1 98.19 83 LEU A C 1
ATOM 651 O O . LEU A 1 83 ? -23.156 2.789 2.381 1 98.19 83 LEU A O 1
ATOM 655 N N . PHE A 1 84 ? -22 4.727 2.25 1 98.69 84 PHE A N 1
ATOM 656 C CA . PHE A 1 84 ? -21 4.156 1.353 1 98.69 84 PHE A CA 1
ATOM 657 C C . PHE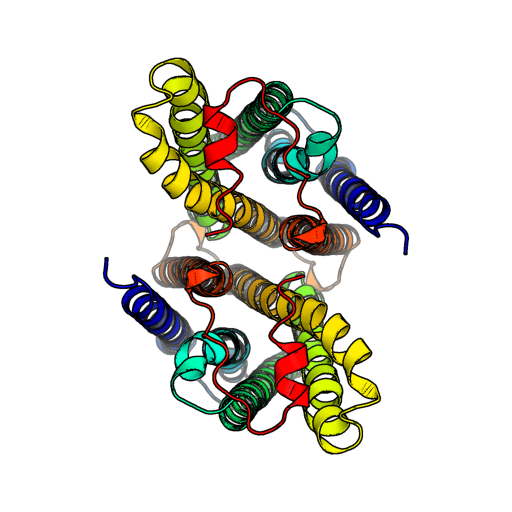 A 1 84 ? -20.281 2.99 2.02 1 98.69 84 PHE A C 1
ATOM 659 O O . PHE A 1 84 ? -20.047 1.956 1.392 1 98.69 84 PHE A O 1
ATOM 666 N N . GLN A 1 85 ? -19.938 3.156 3.295 1 98.81 85 GLN A N 1
ATOM 667 C CA . GLN A 1 85 ? -19.219 2.104 4.008 1 98.81 85 GLN A CA 1
ATOM 668 C C . GLN A 1 85 ? -20.109 0.876 4.211 1 98.81 85 GLN A C 1
ATOM 670 O O . GLN A 1 85 ? -19.625 -0.258 4.105 1 98.81 85 GLN A O 1
ATOM 675 N N . ALA A 1 86 ? -21.344 1.078 4.508 1 98.5 86 ALA A N 1
ATOM 676 C CA . ALA A 1 86 ? -22.281 -0.024 4.676 1 98.5 86 ALA A CA 1
ATOM 677 C C . ALA A 1 86 ? -22.453 -0.806 3.379 1 98.5 86 ALA A C 1
ATOM 679 O O . ALA A 1 86 ? -22.469 -2.039 3.387 1 98.5 86 ALA A O 1
ATOM 680 N N . LEU A 1 87 ? -22.562 -0.064 2.311 1 98.81 87 LEU A N 1
ATOM 681 C CA . LEU A 1 87 ? -22.656 -0.718 1.011 1 98.81 87 LEU A CA 1
ATOM 682 C C . LEU A 1 87 ? -21.375 -1.469 0.674 1 98.81 87 LEU A C 1
ATOM 684 O O . LEU A 1 87 ? -21.422 -2.557 0.097 1 98.81 87 LEU A O 1
ATOM 688 N N . ALA A 1 88 ? -20.266 -0.854 1.007 1 98.88 88 ALA A N 1
ATOM 689 C CA . ALA A 1 88 ? -18.969 -1.476 0.735 1 98.88 88 ALA A CA 1
ATOM 690 C C . ALA A 1 88 ? -18.859 -2.82 1.444 1 98.88 88 ALA A C 1
ATOM 692 O O . ALA A 1 88 ? -18.469 -3.818 0.833 1 98.88 88 ALA A O 1
ATOM 693 N N . VAL A 1 89 ? -19.188 -2.871 2.719 1 98.81 89 VAL A N 1
ATOM 694 C CA . VAL A 1 89 ? -19.047 -4.113 3.467 1 98.81 89 VAL A CA 1
ATOM 695 C C . VAL A 1 89 ? -20.062 -5.137 2.977 1 98.81 89 VAL A C 1
ATOM 697 O O . VAL A 1 89 ? -19.781 -6.34 2.947 1 98.81 89 VAL A O 1
ATOM 700 N N . ALA A 1 90 ? -21.234 -4.711 2.574 1 98.88 90 ALA A N 1
ATOM 701 C CA . ALA A 1 90 ? -22.219 -5.617 1.997 1 98.88 90 ALA A CA 1
ATOM 702 C C . ALA A 1 90 ? -21.688 -6.262 0.718 1 98.88 90 ALA A C 1
ATOM 704 O O . ALA A 1 90 ? -21.797 -7.477 0.535 1 98.88 90 ALA A O 1
ATOM 705 N N . CYS A 1 91 ? -21.141 -5.457 -0.157 1 98.88 91 CYS A N 1
ATOM 706 C CA . CYS A 1 91 ? -20.547 -5.973 -1.386 1 98.88 91 CYS A CA 1
ATOM 707 C C . CYS A 1 91 ? -19.406 -6.941 -1.078 1 98.88 91 CYS A C 1
ATOM 709 O O . CYS A 1 91 ? -19.344 -8.031 -1.652 1 98.88 91 CYS A O 1
ATOM 711 N N . ALA A 1 92 ? -18.531 -6.547 -0.181 1 98.88 92 ALA A N 1
ATOM 712 C CA . ALA A 1 92 ? -17.406 -7.395 0.181 1 98.88 92 ALA A CA 1
ATOM 713 C C . ALA A 1 92 ? -17.875 -8.703 0.799 1 98.88 92 ALA A C 1
ATOM 715 O O . ALA A 1 92 ? -17.297 -9.766 0.54 1 98.88 92 ALA A O 1
ATOM 716 N N . SER A 1 93 ? -18.891 -8.633 1.635 1 98.88 93 SER A N 1
ATOM 717 C CA . SER A 1 93 ? -19.453 -9.844 2.234 1 98.88 93 SER A CA 1
ATOM 718 C C . SER A 1 93 ? -20 -10.781 1.168 1 98.88 93 SER A C 1
ATOM 720 O O . SER A 1 93 ? -19.797 -12 1.238 1 98.88 93 SER A O 1
ATOM 722 N N . PHE A 1 94 ? -20.688 -10.195 0.264 1 98.88 94 PHE A N 1
ATOM 723 C CA . PHE A 1 94 ? -21.203 -10.992 -0.841 1 98.88 94 PHE A CA 1
ATOM 724 C C . PHE A 1 94 ? -20.078 -11.633 -1.629 1 98.88 94 PHE A C 1
ATOM 726 O O . PHE A 1 94 ? -20.109 -12.828 -1.921 1 98.88 94 PHE A O 1
ATOM 733 N N . GLY A 1 95 ? -19.047 -10.891 -1.999 1 98.88 95 GLY A N 1
ATOM 734 C CA . GLY A 1 95 ? -17.891 -11.422 -2.691 1 98.88 95 GLY A CA 1
ATOM 735 C C . GLY A 1 95 ? -17.203 -12.539 -1.931 1 98.88 95 GLY A C 1
ATOM 736 O O . GLY A 1 95 ? -16.797 -13.547 -2.521 1 98.88 95 GLY A O 1
ATOM 737 N N . LEU A 1 96 ? -17.078 -12.367 -0.631 1 98.88 96 LEU A N 1
ATOM 738 C CA . LEU A 1 96 ? -16.469 -13.391 0.205 1 98.88 96 LEU A CA 1
ATOM 739 C C . LEU A 1 96 ? -17.297 -14.656 0.213 1 98.88 96 LEU A C 1
ATOM 741 O O . LEU A 1 96 ? -16.766 -15.766 0.136 1 98.88 96 LEU A O 1
ATOM 745 N N . SER A 1 97 ? -18.578 -14.453 0.352 1 98.81 97 SER A N 1
ATOM 746 C CA . SER A 1 97 ? -19.453 -15.617 0.326 1 98.81 97 SER A CA 1
ATOM 747 C C . SER A 1 97 ? -19.281 -16.406 -0.969 1 98.81 97 SER A C 1
ATOM 749 O O . SER A 1 97 ? -19.25 -17.641 -0.953 1 98.81 97 SER A O 1
ATOM 751 N N . CYS A 1 98 ? -19.141 -15.75 -2.066 1 98.88 98 CYS A N 1
ATOM 752 C CA . CYS A 1 98 ? -19.016 -16.391 -3.367 1 98.88 98 CYS A CA 1
ATOM 753 C C . CYS A 1 98 ? -17.734 -17.234 -3.434 1 98.88 98 CYS A C 1
ATOM 755 O O . CYS A 1 98 ? -17.766 -18.375 -3.926 1 98.88 98 CYS A O 1
ATOM 757 N N . VAL A 1 99 ? -16.641 -16.734 -2.93 1 98.75 99 VAL A N 1
ATOM 758 C CA . VAL A 1 99 ? -15.391 -17.469 -3.035 1 98.75 99 VAL A CA 1
ATOM 759 C C . VAL A 1 99 ? -15.414 -18.656 -2.068 1 98.75 99 VAL A C 1
ATOM 761 O O . VAL A 1 99 ? -14.914 -19.734 -2.389 1 98.75 99 VAL A O 1
ATOM 764 N N . PHE A 1 100 ? -16 -18.5 -0.862 1 98.69 100 PHE A N 1
ATOM 765 C CA . PHE A 1 100 ? -16.094 -19.609 0.079 1 98.69 100 PHE A CA 1
ATOM 766 C C . PHE A 1 100 ? -17.016 -20.703 -0.455 1 98.69 100 PHE A C 1
ATOM 768 O O . PHE A 1 100 ? -16.719 -21.891 -0.333 1 98.69 100 PHE A O 1
ATOM 775 N N . HIS A 1 101 ? -18.141 -20.281 -1.06 1 98.62 101 HIS A N 1
ATOM 776 C CA . HIS A 1 101 ? -19.047 -21.25 -1.67 1 98.62 101 HIS A CA 1
ATOM 777 C C . HIS A 1 101 ? -18.344 -22.047 -2.758 1 98.62 101 HIS A C 1
ATOM 779 O O . HIS A 1 101 ? -18.453 -23.281 -2.803 1 98.62 101 HIS A O 1
ATOM 785 N N . PHE A 1 102 ? -17.672 -21.406 -3.605 1 98.5 102 PHE A N 1
ATOM 786 C CA . PHE A 1 102 ? -16.953 -22.031 -4.711 1 98.5 102 PHE A CA 1
ATOM 787 C C . PHE A 1 102 ? -15.898 -23 -4.191 1 98.5 102 PHE A C 1
ATOM 789 O O . PHE A 1 102 ? -15.844 -24.156 -4.613 1 98.5 102 PHE A O 1
ATOM 796 N N . HIS A 1 103 ? -15.016 -22.516 -3.25 1 98.38 103 HIS A N 1
ATOM 797 C CA . HIS A 1 103 ? -13.945 -23.328 -2.699 1 98.38 103 HIS A CA 1
ATOM 798 C C . HIS A 1 103 ? -14.492 -24.594 -2.043 1 98.38 103 HIS A C 1
ATOM 800 O O . HIS A 1 103 ? -13.984 -25.703 -2.287 1 98.38 103 HIS A O 1
ATOM 806 N N . ASN A 1 104 ? -15.516 -24.391 -1.268 1 98.44 104 ASN A N 1
ATOM 807 C CA . ASN A 1 104 ? -16.109 -25.531 -0.546 1 98.44 104 ASN A CA 1
ATOM 808 C C . ASN A 1 104 ? -16.719 -26.547 -1.501 1 98.44 104 ASN A C 1
ATOM 810 O O . ASN A 1 104 ? -16.578 -27.75 -1.301 1 98.44 104 ASN A O 1
ATOM 814 N N . ALA A 1 105 ? -17.344 -26.094 -2.498 1 98.5 105 ALA A N 1
ATOM 815 C CA . ALA A 1 105 ? -17.984 -26.984 -3.475 1 98.5 105 ALA A CA 1
ATOM 816 C C . ALA A 1 105 ? -16.938 -27.75 -4.285 1 98.5 105 ALA A C 1
ATOM 818 O O . ALA A 1 105 ? -17.156 -28.906 -4.637 1 98.5 105 ALA A O 1
ATOM 819 N N . MET A 1 106 ? -15.82 -27.125 -4.551 1 97.94 106 MET A N 1
ATOM 820 C CA . MET A 1 106 ? -14.797 -27.719 -5.414 1 97.94 106 MET A CA 1
ATOM 821 C C . MET A 1 106 ? -13.758 -28.469 -4.59 1 97.94 106 MET A C 1
ATOM 823 O O . MET A 1 106 ? -12.859 -29.109 -5.145 1 97.94 106 MET A O 1
ATOM 827 N N . GLY A 1 107 ? -13.82 -28.328 -3.252 1 97.88 107 GLY A N 1
ATOM 828 C CA . GLY A 1 107 ? -12.867 -28.984 -2.371 1 97.88 107 GLY A CA 1
ATOM 829 C C . GLY A 1 107 ? -11.531 -28.266 -2.291 1 97.88 107 GLY A C 1
ATOM 830 O O . GLY A 1 107 ? -10.508 -28.891 -2.018 1 97.88 107 GLY A O 1
ATOM 831 N N . TYR A 1 108 ? -11.5 -27.031 -2.68 1 96.69 108 TYR A N 1
ATOM 832 C CA . TYR A 1 108 ? -10.281 -26.234 -2.582 1 96.69 108 TYR A CA 1
ATOM 833 C C . TYR A 1 108 ? -10.07 -25.719 -1.159 1 96.69 108 TYR A C 1
ATOM 835 O O . TYR A 1 108 ? -11.031 -25.391 -0.466 1 96.69 108 TYR A O 1
ATOM 843 N N . ALA A 1 109 ? -8.82 -25.656 -0.705 1 97.25 109 ALA A N 1
ATOM 844 C CA . ALA A 1 109 ? -8.477 -25.141 0.622 1 97.25 109 ALA A CA 1
ATOM 845 C C . ALA A 1 109 ? -8.812 -23.656 0.741 1 97.25 109 ALA A C 1
ATOM 847 O O . ALA A 1 109 ? -8.602 -22.891 -0.203 1 97.25 109 ALA A O 1
ATOM 848 N N . ASN A 1 110 ? -9.336 -23.281 1.897 1 98 110 ASN A N 1
ATOM 849 C CA . ASN A 1 110 ? -9.586 -21.875 2.207 1 98 110 ASN A CA 1
ATOM 850 C C . ASN A 1 110 ? -8.484 -21.281 3.078 1 98 110 ASN A C 1
ATOM 852 O O . ASN A 1 110 ? -7.871 -22 3.877 1 98 110 ASN A O 1
ATOM 856 N N . LEU A 1 111 ? -8.18 -19.953 2.945 1 98 111 LEU A N 1
ATOM 857 C CA . LEU A 1 111 ? -7.426 -19.109 3.865 1 98 111 LEU A CA 1
ATOM 858 C C . LEU A 1 111 ? -6.004 -19.625 4.051 1 98 111 LEU A C 1
ATOM 860 O O . LEU A 1 111 ? -5.469 -19.609 5.16 1 98 111 LEU A O 1
ATOM 864 N N . TYR A 1 112 ? -5.398 -20.094 2.99 1 97.88 112 TYR A N 1
ATOM 865 C CA . TYR A 1 112 ? -4.027 -20.578 3.113 1 97.88 112 TYR A CA 1
ATOM 866 C C . TYR A 1 112 ? -3.037 -19.578 2.527 1 97.88 112 TYR A C 1
ATOM 868 O O . TYR A 1 112 ? -1.871 -19.547 2.93 1 97.88 112 TYR A O 1
ATOM 876 N N . SER A 1 113 ? -3.477 -18.828 1.563 1 98.5 113 SER A N 1
ATOM 877 C CA . SER A 1 113 ? -2.545 -18.062 0.74 1 98.5 113 SER A CA 1
ATOM 878 C C . SER A 1 113 ? -2.271 -16.688 1.346 1 98.5 113 SER A C 1
ATOM 880 O O . SER A 1 113 ? -3.037 -16.219 2.184 1 98.5 113 SER A O 1
ATOM 882 N N . LEU A 1 114 ? -1.171 -16.094 0.938 1 98.75 114 LEU A N 1
ATOM 883 C CA . LEU A 1 114 ? -0.846 -14.727 1.343 1 98.75 114 LEU A CA 1
ATOM 884 C C . LEU A 1 114 ? -1.983 -13.766 0.998 1 98.75 114 LEU A C 1
ATOM 886 O O . LEU A 1 114 ? -2.328 -12.891 1.795 1 98.75 114 LEU A O 1
ATOM 890 N N . HIS A 1 115 ? -2.596 -13.922 -0.153 1 98.81 115 HIS A N 1
ATOM 891 C CA . HIS A 1 115 ? -3.76 -13.141 -0.563 1 98.81 115 HIS A CA 1
ATOM 892 C C . HIS A 1 115 ? -4.898 -13.289 0.439 1 98.81 115 HIS A C 1
ATOM 894 O O . HIS A 1 115 ? -5.453 -12.289 0.904 1 98.81 115 HIS A O 1
ATOM 900 N N . SER A 1 116 ? -5.211 -14.5 0.789 1 98.69 116 SER A N 1
ATOM 901 C CA . SER A 1 116 ? -6.359 -14.711 1.663 1 98.69 116 SER A CA 1
ATOM 902 C C . SER A 1 116 ? -6.066 -14.242 3.084 1 98.69 116 SER A C 1
ATOM 904 O O . SER A 1 116 ? -6.965 -13.773 3.785 1 98.69 116 SER A O 1
ATOM 906 N N . TRP A 1 117 ? -4.789 -14.352 3.543 1 98.81 117 TRP A N 1
ATOM 907 C CA . TRP A 1 117 ? -4.43 -13.82 4.855 1 98.81 117 TRP A CA 1
ATOM 908 C C . TRP A 1 117 ? -4.645 -12.305 4.906 1 98.81 117 TRP A C 1
ATOM 910 O O . TRP A 1 117 ? -5.27 -11.797 5.836 1 98.81 117 TRP A O 1
ATOM 920 N N . LEU A 1 118 ? -4.105 -11.648 3.916 1 98.88 118 LEU A N 1
ATOM 921 C CA . LEU A 1 118 ? -4.273 -10.195 3.893 1 98.88 118 LEU A CA 1
ATOM 922 C C . LEU A 1 118 ? -5.73 -9.828 3.648 1 98.88 118 LEU A C 1
ATOM 924 O O . LEU A 1 118 ? -6.23 -8.844 4.211 1 98.88 118 LEU A O 1
ATOM 928 N N . GLY A 1 119 ? -6.402 -10.609 2.855 1 98.88 119 GLY A N 1
ATOM 929 C CA . GLY A 1 119 ? -7.797 -10.344 2.541 1 98.88 119 GLY A CA 1
ATOM 930 C C . GLY A 1 119 ? -8.711 -10.414 3.754 1 98.88 119 GLY A C 1
ATOM 931 O O . GLY A 1 119 ? -9.492 -9.492 4.004 1 98.88 119 GLY A O 1
ATOM 932 N N . ILE A 1 120 ? -8.602 -11.469 4.492 1 98.88 120 ILE A N 1
ATOM 933 C CA . ILE A 1 120 ? -9.484 -11.641 5.645 1 98.88 120 ILE A CA 1
ATOM 934 C C . ILE A 1 120 ? -9.125 -10.609 6.719 1 98.88 120 ILE A C 1
ATOM 936 O O . ILE A 1 120 ? -10.008 -10.117 7.43 1 98.88 120 ILE A O 1
ATOM 940 N N . THR A 1 121 ? -7.852 -10.305 6.852 1 98.88 121 THR A N 1
ATOM 941 C CA . THR A 1 121 ? -7.43 -9.258 7.781 1 98.88 121 THR A CA 1
ATOM 942 C C . THR A 1 121 ? -8.008 -7.91 7.379 1 98.88 121 THR A C 1
ATOM 944 O O . THR A 1 121 ? -8.5 -7.16 8.227 1 98.88 121 THR A O 1
ATOM 947 N N . THR A 1 122 ? -7.922 -7.613 6.094 1 98.88 122 THR A N 1
ATOM 948 C CA . THR A 1 122 ? -8.484 -6.367 5.582 1 98.88 122 THR A CA 1
ATOM 949 C C . THR A 1 122 ? -9.984 -6.293 5.883 1 98.88 122 THR A C 1
ATOM 951 O O . THR A 1 122 ? -10.469 -5.27 6.367 1 98.88 122 THR A O 1
ATOM 954 N N . PHE A 1 123 ? -10.688 -7.375 5.641 1 98.88 123 PHE A N 1
ATOM 955 C CA . PHE A 1 123 ? -12.125 -7.434 5.902 1 98.88 123 PHE A CA 1
ATOM 956 C C . PHE A 1 123 ? -12.406 -7.227 7.383 1 98.88 123 PHE A C 1
ATOM 958 O O . PHE A 1 123 ? -13.312 -6.473 7.746 1 98.88 123 PHE A O 1
ATOM 965 N N . ALA A 1 124 ? -11.656 -7.875 8.195 1 98.88 124 ALA A N 1
ATOM 966 C CA . ALA A 1 124 ? -11.844 -7.766 9.641 1 98.88 124 ALA A CA 1
ATOM 967 C C . ALA A 1 124 ? -11.586 -6.336 10.117 1 98.88 124 ALA A C 1
ATOM 969 O O . ALA A 1 124 ? -12.383 -5.781 10.883 1 98.88 124 ALA A O 1
ATOM 970 N N . PHE A 1 125 ? -10.508 -5.75 9.688 1 98.81 125 PHE A N 1
ATOM 971 C CA . PHE A 1 125 ? -10.172 -4.383 10.07 1 98.81 125 PHE A CA 1
ATOM 972 C C . PHE A 1 125 ? -11.242 -3.412 9.586 1 98.81 125 PHE A C 1
ATOM 974 O O . PHE A 1 125 ? -11.609 -2.479 10.305 1 98.81 125 PHE A O 1
ATOM 981 N N . PHE A 1 126 ? -11.719 -3.639 8.383 1 98.88 126 PHE A N 1
ATOM 982 C CA . PHE A 1 126 ? -12.773 -2.793 7.836 1 98.88 126 PHE A CA 1
ATOM 983 C C . PHE A 1 126 ? -14.023 -2.867 8.695 1 98.88 126 PHE A C 1
ATOM 985 O O . PHE A 1 126 ? -14.609 -1.839 9.047 1 98.88 126 PHE A O 1
ATOM 992 N N . SER A 1 127 ? -14.422 -4.051 9.023 1 98.75 127 SER A N 1
ATOM 993 C CA . SER A 1 127 ? -15.633 -4.262 9.828 1 98.75 127 SER A CA 1
ATOM 994 C C . SER A 1 127 ? -15.484 -3.646 11.211 1 98.75 127 SER A C 1
ATOM 996 O O . SER A 1 127 ? -16.406 -2.99 11.703 1 98.75 127 SER A O 1
ATOM 998 N N . LEU A 1 128 ? -14.336 -3.854 11.781 1 98.62 128 LEU A N 1
ATOM 999 C CA . LEU A 1 128 ? -14.078 -3.266 13.094 1 98.62 128 LEU A CA 1
ATOM 1000 C C . LEU A 1 128 ? -14.117 -1.743 13.023 1 98.62 128 LEU A C 1
ATOM 1002 O O . LEU A 1 128 ? -14.695 -1.09 13.891 1 98.62 128 LEU A O 1
ATOM 1006 N N . GLN A 1 129 ? -13.461 -1.193 12 1 98.5 129 GLN A N 1
ATOM 1007 C CA . GLN A 1 129 ? -13.453 0.253 11.805 1 98.5 129 GLN A CA 1
ATOM 1008 C C . GLN A 1 129 ? -14.867 0.789 11.617 1 98.5 129 GLN A C 1
ATOM 1010 O O . GLN A 1 129 ? -15.203 1.866 12.109 1 98.5 129 GLN A O 1
ATOM 1015 N N . LEU A 1 130 ? -15.672 0.097 10.836 1 98.38 130 LEU A N 1
ATOM 1016 C CA . LEU A 1 130 ? -17.047 0.5 10.602 1 98.38 130 LEU A CA 1
ATOM 1017 C C . LEU A 1 130 ? -17.844 0.532 11.906 1 98.38 130 LEU A C 1
ATOM 1019 O O . LEU A 1 130 ? -18.547 1.508 12.188 1 98.38 130 LEU A O 1
ATOM 1023 N N . ILE A 1 131 ? -17.703 -0.47 12.719 1 98.25 131 ILE A N 1
ATOM 1024 C CA . ILE A 1 131 ? -18.438 -0.584 13.977 1 98.25 131 ILE A CA 1
ATOM 1025 C C . ILE A 1 131 ? -17.953 0.481 14.961 1 98.25 131 ILE A C 1
ATOM 1027 O O . ILE A 1 131 ? -18.766 1.21 15.539 1 98.25 131 ILE A O 1
ATOM 1031 N N . LEU A 1 132 ? -16.672 0.623 15.141 1 97.94 132 LEU A N 1
ATOM 1032 C CA . LEU A 1 132 ? -16.125 1.586 16.094 1 97.94 132 LEU A CA 1
ATOM 1033 C C . LEU A 1 132 ? -16.422 3.014 15.641 1 97.94 132 LEU A C 1
ATOM 1035 O O . LEU A 1 132 ? -16.672 3.891 16.469 1 97.94 132 LEU A O 1
ATOM 1039 N N . GLY A 1 133 ? -16.328 3.217 14.32 1 97.38 133 GLY A N 1
ATOM 1040 C CA . GLY A 1 133 ? -16.719 4.523 13.812 1 97.38 133 GLY A CA 1
ATOM 1041 C C . GLY A 1 133 ? -18.172 4.855 14.055 1 97.38 133 GLY A C 1
ATOM 1042 O O . GLY A 1 133 ? -18.516 5.969 14.469 1 97.38 133 GLY A O 1
ATOM 1043 N N . PHE A 1 134 ? -19.047 3.898 13.859 1 97.19 134 PHE A N 1
ATOM 1044 C CA . PHE A 1 134 ? -20.484 4.082 14.094 1 97.19 134 PHE A CA 1
ATOM 1045 C C . PHE A 1 134 ? -20.75 4.383 15.562 1 97.19 134 PHE A C 1
ATOM 1047 O O . PHE A 1 134 ? -21.516 5.297 15.883 1 97.19 134 PHE A O 1
ATOM 1054 N N . VAL A 1 135 ? -20.125 3.678 16.406 1 96.5 135 VAL A N 1
ATOM 1055 C CA . VAL A 1 135 ? -20.328 3.854 17.844 1 96.5 135 VAL A CA 1
ATOM 1056 C C . VAL A 1 135 ? -19.781 5.211 18.281 1 96.5 135 VAL A C 1
ATOM 1058 O O . VAL A 1 135 ? -20.469 5.988 18.938 1 96.5 135 VAL A O 1
ATOM 1061 N N . ALA A 1 136 ? -18.656 5.598 17.859 1 95.44 136 ALA A N 1
ATOM 1062 C CA . ALA A 1 136 ? -17.969 6.809 18.312 1 95.44 136 ALA A CA 1
ATOM 1063 C C . ALA A 1 136 ? -18.641 8.062 17.75 1 95.44 136 ALA A C 1
ATOM 1065 O O . ALA A 1 136 ? -18.875 9.023 18.484 1 95.44 136 ALA A O 1
ATOM 1066 N N . PHE A 1 137 ? -19.031 7.961 16.5 1 94.38 137 PHE A N 1
ATOM 1067 C CA . PHE A 1 137 ? -19.359 9.227 15.859 1 94.38 137 PHE A CA 1
ATOM 1068 C C . PHE A 1 137 ? -20.859 9.359 15.641 1 94.38 137 PHE A C 1
ATOM 1070 O O . PHE A 1 137 ? -21.375 10.453 15.414 1 94.38 137 PHE A O 1
ATOM 1077 N N . VAL A 1 138 ? -21.562 8.258 15.695 1 93.06 138 VAL A N 1
ATOM 1078 C CA . VAL A 1 138 ? -23.016 8.336 15.586 1 93.06 138 VAL A CA 1
ATOM 1079 C C . VAL A 1 138 ? -23.641 8.117 16.953 1 93.06 138 VAL A C 1
ATOM 1081 O O . VAL A 1 138 ? -24.297 9.016 17.5 1 93.06 138 VAL A O 1
ATOM 1084 N N . ILE A 1 139 ? -23.328 7.035 17.594 1 94.31 139 ILE A N 1
ATOM 1085 C CA . ILE A 1 139 ? -23.984 6.707 18.859 1 94.31 139 ILE A CA 1
ATOM 1086 C C . ILE A 1 139 ? -23.531 7.684 19.938 1 94.31 139 ILE A C 1
ATOM 1088 O O . ILE A 1 139 ? -24.344 8.383 20.547 1 94.31 139 ILE A O 1
ATOM 1092 N N . PHE A 1 140 ? -22.281 7.812 20.141 1 92.06 140 PHE A N 1
ATOM 1093 C CA . PHE A 1 140 ? -21.781 8.711 21.172 1 92.06 140 PHE A CA 1
ATOM 1094 C C . PHE A 1 140 ? -22 10.164 20.766 1 92.06 140 PHE A C 1
ATOM 1096 O O . PHE A 1 140 ? -22.203 11.023 21.625 1 92.06 140 PHE A O 1
ATOM 1103 N N . GLY A 1 141 ? -21.969 10.438 19.484 1 86.94 141 GLY A N 1
ATOM 1104 C CA . GLY A 1 141 ? -22.25 11.789 19.016 1 86.94 141 GLY A CA 1
ATOM 1105 C C . GLY A 1 141 ? -23.656 12.242 19.328 1 86.94 141 GLY A C 1
ATOM 1106 O O . GLY A 1 141 ? -23.891 13.43 19.578 1 86.94 141 GLY A O 1
ATOM 1107 N N . ILE A 1 142 ? -24.547 11.32 19.391 1 87.69 142 ILE A N 1
ATOM 1108 C CA . ILE A 1 142 ? -25.953 11.641 19.625 1 87.69 142 ILE A CA 1
ATOM 1109 C C . ILE A 1 142 ? -26.281 11.508 21.109 1 87.69 142 ILE A C 1
ATOM 1111 O O . ILE A 1 142 ? -26.891 12.398 21.703 1 87.69 142 ILE A O 1
ATOM 1115 N N . PHE A 1 143 ? -25.75 10.508 21.797 1 91.19 143 PHE A N 1
ATOM 1116 C CA . PHE A 1 143 ? -26.25 10.156 23.125 1 91.19 143 PHE A CA 1
ATOM 1117 C C . PHE A 1 143 ? -25.297 10.648 24.203 1 91.19 143 PHE A C 1
ATOM 1119 O O . PHE A 1 143 ? -25.672 10.734 25.375 1 91.19 143 PHE A O 1
ATOM 1126 N N . ALA A 1 144 ? -24.094 10.953 23.875 1 91.25 144 ALA A N 1
ATOM 1127 C CA . ALA A 1 144 ? -23.109 11.414 24.859 1 91.25 144 ALA A CA 1
ATOM 1128 C C . ALA A 1 144 ? -22.141 12.414 24.234 1 91.25 144 ALA A C 1
ATOM 1130 O O . ALA A 1 144 ? -20.922 12.258 24.344 1 91.25 144 ALA A O 1
ATOM 1131 N N . PRO A 1 145 ? -22.656 13.414 23.609 1 84.38 145 PRO A N 1
ATOM 1132 C CA . PRO A 1 145 ? -21.828 14.328 22.828 1 84.38 145 PRO A CA 1
ATOM 1133 C C . PRO A 1 145 ? -20.781 15.047 23.672 1 84.38 145 PRO A C 1
ATOM 1135 O O . PRO A 1 145 ? -19.641 15.211 23.234 1 84.38 145 PRO A O 1
ATOM 1138 N N . SER A 1 146 ? -21.047 15.461 24.844 1 85.94 146 SER A N 1
ATOM 1139 C CA . SER A 1 146 ? -20.125 16.234 25.672 1 85.94 146 SER A CA 1
ATOM 1140 C C . SER A 1 146 ? -19.141 15.336 26.406 1 85.94 146 SER A C 1
ATOM 1142 O O . SER A 1 146 ? -17.938 15.617 26.438 1 85.94 146 SER A O 1
ATOM 1144 N N . SER A 1 147 ? -19.625 14.242 26.859 1 87.56 147 SER A N 1
ATOM 1145 C CA . SER A 1 147 ? -18.812 13.391 27.703 1 87.56 147 SER A CA 1
ATOM 1146 C C . SER A 1 147 ? -17.828 12.562 26.875 1 87.56 147 SER A C 1
ATOM 1148 O O . SER A 1 147 ? -16.844 12.039 27.391 1 87.56 147 SER A O 1
ATOM 1150 N N . SER A 1 148 ? -18.109 12.547 25.547 1 90.62 148 SER A N 1
ATOM 1151 C CA . SER A 1 148 ? -17.297 11.656 24.719 1 90.62 148 SER A CA 1
ATOM 1152 C C . SER A 1 148 ? -16.375 12.453 23.781 1 90.62 148 SER A C 1
ATOM 1154 O O . SER A 1 148 ? -15.727 11.883 22.906 1 90.62 148 SER A O 1
ATOM 1156 N N . VAL A 1 149 ? -16.266 13.664 23.969 1 89.12 149 VAL A N 1
ATOM 1157 C CA . VAL A 1 149 ? -15.578 14.547 23.031 1 89.12 149 VAL A CA 1
ATOM 1158 C C . VAL A 1 149 ? -14.094 14.18 22.953 1 89.12 149 VAL A C 1
ATOM 1160 O O . VAL A 1 149 ? -13.531 14.07 21.859 1 89.12 149 VAL A O 1
ATOM 1163 N N . THR A 1 150 ? -13.484 14.031 24.125 1 88.75 150 THR A N 1
ATOM 1164 C CA . THR A 1 150 ? -12.055 13.727 24.156 1 88.75 150 THR A CA 1
ATOM 1165 C C . THR A 1 150 ? -11.773 12.398 23.469 1 88.75 150 THR A C 1
ATOM 1167 O O . THR A 1 150 ? -10.859 12.305 22.656 1 88.75 150 THR A O 1
ATOM 1170 N N . PHE A 1 151 ? -12.578 11.445 23.812 1 93 151 PHE A N 1
ATOM 1171 C CA . PHE A 1 151 ? -12.43 10.133 23.188 1 93 151 PHE A CA 1
ATOM 1172 C C . PHE A 1 151 ? -12.609 10.227 21.672 1 93 151 PHE A C 1
ATOM 1174 O O . PHE A 1 151 ? -11.812 9.664 20.922 1 93 151 PHE A O 1
ATOM 1181 N N . ARG A 1 152 ? -13.578 10.891 21.219 1 93.44 152 ARG A N 1
ATOM 1182 C CA . ARG A 1 152 ? -13.875 11 19.797 1 93.44 152 ARG A CA 1
ATOM 1183 C C . ARG A 1 152 ? -12.766 11.734 19.062 1 93.44 152 ARG A C 1
ATOM 1185 O O . ARG A 1 152 ? -12.414 11.383 17.922 1 93.44 152 ARG A O 1
ATOM 1192 N N . LYS A 1 153 ? -12.148 12.664 19.688 1 90.5 153 LYS A N 1
ATOM 1193 C CA . LYS A 1 153 ? -11.039 13.406 19.094 1 90.5 153 LYS A CA 1
ATOM 1194 C C . LYS A 1 153 ? -9.828 12.508 18.875 1 90.5 153 LYS A C 1
ATOM 1196 O O . LYS A 1 153 ? -9.227 12.508 17.797 1 90.5 153 LYS A O 1
ATOM 1201 N N . VAL A 1 154 ? -9.586 11.766 19.922 1 90.69 154 VAL A N 1
ATOM 1202 C CA . VAL A 1 154 ? -8.438 10.867 19.844 1 90.69 154 VAL A CA 1
ATOM 1203 C C . VAL A 1 154 ? -8.703 9.766 18.828 1 90.69 154 VAL A C 1
ATOM 1205 O O . VAL A 1 154 ? -7.832 9.453 18 1 90.69 154 VAL A O 1
ATOM 1208 N N . TYR A 1 155 ? -9.883 9.258 18.859 1 95.12 155 TYR A N 1
ATOM 1209 C CA . TYR A 1 155 ? -10.203 8.156 17.953 1 95.12 155 TYR A CA 1
ATOM 1210 C C . TYR A 1 155 ? -10.273 8.633 16.516 1 95.12 155 TYR A C 1
ATOM 1212 O O . TYR A 1 155 ? -10 7.867 15.586 1 95.12 155 TYR A O 1
ATOM 1220 N N . LEU A 1 156 ? -10.648 9.891 16.312 1 95 156 LEU A N 1
ATOM 1221 C CA . LEU A 1 156 ? -10.727 10.43 14.953 1 95 156 LEU A CA 1
ATOM 1222 C C . LEU A 1 156 ? -9.391 10.305 14.242 1 95 156 LEU A C 1
ATOM 1224 O O . LEU A 1 156 ? -9.336 9.914 13.07 1 95 156 LEU A O 1
ATOM 1228 N N . HIS A 1 157 ? -8.344 10.586 14.992 1 93.69 157 HIS A N 1
ATOM 1229 C CA . HIS A 1 157 ? -7.004 10.492 14.43 1 93.69 157 HIS A CA 1
ATOM 1230 C C . HIS A 1 157 ? -6.699 9.07 13.961 1 93.69 157 HIS A C 1
ATOM 1232 O O . HIS A 1 157 ? -6.219 8.875 12.844 1 93.69 157 HIS A O 1
ATOM 1238 N N . LEU A 1 158 ? -7.008 8.062 14.758 1 95.88 158 LEU A N 1
ATOM 1239 C CA . LEU A 1 158 ? -6.777 6.664 14.43 1 95.88 158 LEU A CA 1
ATOM 1240 C C . LEU A 1 158 ? -7.723 6.199 13.328 1 95.88 158 LEU A C 1
ATOM 1242 O O . LEU A 1 158 ? -7.34 5.398 12.477 1 95.88 158 LEU A O 1
ATOM 1246 N N . HIS A 1 159 ? -8.969 6.691 13.391 1 97.62 159 HIS A N 1
ATOM 1247 C CA . HIS A 1 159 ? -9.992 6.328 12.414 1 97.62 159 HIS A CA 1
ATOM 1248 C C . HIS A 1 159 ? -9.609 6.781 11.016 1 97.62 159 HIS A C 1
ATOM 1250 O O . HIS A 1 159 ? -9.758 6.031 10.047 1 97.62 159 HIS A O 1
ATOM 1256 N N . VAL A 1 160 ? -9.07 7.969 10.938 1 96.62 160 VAL A N 1
ATOM 1257 C CA . VAL A 1 160 ? -8.695 8.523 9.641 1 96.62 160 VAL A CA 1
ATOM 1258 C C . VAL A 1 160 ? -7.492 7.77 9.078 1 96.62 160 VAL A C 1
ATOM 1260 O O . VAL A 1 160 ? -7.5 7.348 7.922 1 96.62 160 VAL A O 1
ATOM 1263 N N . TYR A 1 161 ? -6.5 7.562 9.891 1 97.19 161 TYR A N 1
ATOM 1264 C CA . TYR A 1 161 ? -5.355 6.77 9.453 1 97.19 161 TYR A CA 1
ATOM 1265 C C . TYR A 1 161 ? -5.781 5.352 9.086 1 97.19 161 TYR A C 1
ATOM 1267 O O . TYR A 1 161 ? -5.352 4.809 8.07 1 97.19 161 TYR A O 1
ATOM 1275 N N . GLY A 1 162 ? -6.574 4.746 9.953 1 98.5 162 GLY A N 1
ATOM 1276 C CA . GLY A 1 162 ? -7.059 3.393 9.727 1 98.5 162 GLY A CA 1
ATOM 1277 C C . GLY A 1 162 ? -7.801 3.238 8.406 1 98.5 162 GLY A C 1
ATOM 1278 O O . GLY A 1 162 ? -7.664 2.219 7.73 1 98.5 162 GLY A O 1
ATOM 1279 N N . GLY A 1 163 ? -8.625 4.219 8.062 1 98.5 163 GLY A N 1
ATOM 1280 C CA . GLY A 1 163 ? -9.336 4.184 6.789 1 98.5 163 GLY A CA 1
ATOM 1281 C C . GLY A 1 163 ? -8.398 4.109 5.594 1 98.5 163 GLY A C 1
ATOM 1282 O O . GLY A 1 163 ? -8.617 3.307 4.684 1 98.5 163 GLY A O 1
ATOM 1283 N N . ALA A 1 164 ? -7.371 4.961 5.617 1 98.44 164 ALA A N 1
ATOM 1284 C CA . ALA A 1 164 ? -6.391 4.953 4.535 1 98.44 164 ALA A CA 1
ATOM 1285 C C . ALA A 1 164 ? -5.641 3.627 4.484 1 98.44 164 ALA A C 1
ATOM 1287 O O . ALA A 1 164 ? -5.406 3.08 3.404 1 98.44 164 ALA A O 1
ATOM 1288 N N . LEU A 1 165 ? -5.234 3.119 5.629 1 98.75 165 LEU A N 1
ATOM 1289 C CA . LEU A 1 165 ? -4.516 1.853 5.711 1 98.75 165 LEU A CA 1
ATOM 1290 C C . LEU A 1 165 ? -5.348 0.715 5.129 1 98.75 165 LEU A C 1
ATOM 1292 O O . LEU A 1 165 ? -4.848 -0.081 4.332 1 98.75 165 LEU A O 1
ATOM 1296 N N . ILE A 1 166 ? -6.582 0.655 5.535 1 98.94 166 ILE A N 1
ATOM 1297 C CA . ILE A 1 166 ? -7.48 -0.39 5.059 1 98.94 166 ILE A CA 1
ATOM 1298 C C . ILE A 1 166 ? -7.625 -0.29 3.541 1 98.94 166 ILE A C 1
ATOM 1300 O O . ILE A 1 166 ? -7.652 -1.308 2.844 1 98.94 166 ILE A O 1
ATOM 1304 N N . PHE A 1 167 ? -7.781 0.925 3.043 1 98.94 167 PHE A N 1
ATOM 1305 C CA . PHE A 1 167 ? -7.91 1.157 1.609 1 98.94 167 PHE A CA 1
ATOM 1306 C C . PHE A 1 167 ? -6.676 0.658 0.868 1 98.94 167 PHE A C 1
ATOM 1308 O O . PHE A 1 167 ? -6.789 -0.019 -0.156 1 98.94 167 PHE A O 1
ATOM 1315 N N . ILE A 1 168 ? -5.473 0.92 1.353 1 98.94 168 ILE A N 1
ATOM 1316 C CA . ILE A 1 168 ? -4.223 0.45 0.763 1 98.94 168 ILE A CA 1
ATOM 1317 C C . ILE A 1 168 ? -4.164 -1.074 0.832 1 98.94 168 ILE A C 1
ATOM 1319 O O . ILE A 1 168 ? -3.811 -1.732 -0.15 1 98.94 168 ILE A O 1
ATOM 1323 N N . MET A 1 169 ? -4.531 -1.615 1.972 1 98.94 169 MET A N 1
ATOM 1324 C CA . MET A 1 169 ? -4.555 -3.066 2.123 1 98.94 169 MET A CA 1
ATOM 1325 C C . MET A 1 169 ? -5.477 -3.707 1.092 1 98.94 169 MET A C 1
ATOM 1327 O O . MET A 1 169 ? -5.172 -4.77 0.552 1 98.94 169 MET A O 1
ATOM 1331 N N . ALA A 1 170 ? -6.605 -3.088 0.875 1 98.94 170 ALA A N 1
ATOM 1332 C CA . ALA A 1 170 ? -7.531 -3.602 -0.13 1 98.94 170 ALA A CA 1
ATOM 1333 C C . ALA A 1 170 ? -6.891 -3.613 -1.515 1 98.94 170 ALA A C 1
ATOM 1335 O O . ALA A 1 170 ? -7.055 -4.57 -2.271 1 98.94 170 ALA A O 1
ATOM 1336 N N . GLY A 1 171 ? -6.238 -2.529 -1.848 1 98.94 171 GLY A N 1
ATOM 1337 C CA . GLY A 1 171 ? -5.531 -2.486 -3.117 1 98.94 171 GLY A CA 1
ATOM 1338 C C . GLY A 1 171 ? -4.477 -3.57 -3.252 1 98.94 171 GLY A C 1
ATOM 1339 O O . GLY A 1 171 ? -4.406 -4.25 -4.277 1 98.94 171 GLY A O 1
ATOM 1340 N N . VAL A 1 172 ? -3.686 -3.744 -2.201 1 98.94 172 VAL A N 1
ATOM 1341 C CA . VAL A 1 172 ? -2.631 -4.754 -2.195 1 98.94 172 VAL A CA 1
ATOM 1342 C C . VAL A 1 172 ? -3.246 -6.145 -2.301 1 98.94 172 VAL A C 1
ATOM 1344 O O . VAL A 1 172 ? -2.762 -6.988 -3.061 1 98.94 172 VAL A O 1
ATOM 1347 N N . THR A 1 173 ? -4.27 -6.352 -1.519 1 98.94 173 THR A N 1
ATOM 1348 C CA . THR A 1 173 ? -4.961 -7.633 -1.553 1 98.94 173 THR A CA 1
ATOM 1349 C C . THR A 1 173 ? -5.477 -7.934 -2.959 1 98.94 173 THR A C 1
ATOM 1351 O O . THR A 1 173 ? -5.379 -9.07 -3.432 1 98.94 173 THR A O 1
ATOM 1354 N N . SER A 1 174 ? -6.051 -6.949 -3.58 1 98.94 174 SER A N 1
ATOM 1355 C CA . SER A 1 174 ? -6.57 -7.117 -4.934 1 98.94 174 SER A CA 1
ATOM 1356 C C . SER A 1 174 ? -5.457 -7.477 -5.914 1 98.94 174 SER A C 1
ATOM 1358 O O . SER A 1 174 ? -5.641 -8.328 -6.785 1 98.94 174 SER A O 1
ATOM 1360 N N . MET A 1 175 ? -4.332 -6.883 -5.762 1 98.94 175 MET A N 1
ATOM 1361 C CA . MET A 1 175 ? -3.205 -7.18 -6.645 1 98.94 175 MET A CA 1
ATOM 1362 C C . MET A 1 175 ? -2.646 -8.57 -6.363 1 98.94 175 MET A C 1
ATOM 1364 O O . MET A 1 175 ? -2.256 -9.289 -7.285 1 98.94 175 MET A O 1
ATOM 1368 N N . LEU A 1 176 ? -2.592 -8.938 -5.094 1 98.94 176 LEU A N 1
ATOM 1369 C CA . LEU A 1 176 ? -2.174 -10.289 -4.742 1 98.94 176 LEU A CA 1
ATOM 1370 C C . LEU A 1 176 ? -3.137 -11.328 -5.316 1 98.94 176 LEU A C 1
ATOM 1372 O O . LEU A 1 176 ? -2.709 -12.375 -5.805 1 98.94 176 LEU A O 1
ATOM 1376 N N . GLY A 1 177 ? -4.449 -11.039 -5.191 1 98.81 177 GLY A N 1
ATOM 1377 C CA . GLY A 1 177 ? -5.434 -11.938 -5.781 1 98.81 177 GLY A CA 1
ATOM 1378 C C . GLY A 1 177 ? -5.301 -12.062 -7.285 1 98.81 177 GLY A C 1
ATOM 1379 O O . GLY A 1 177 ? -5.465 -13.148 -7.844 1 98.81 177 GLY A O 1
ATOM 1380 N N . THR A 1 178 ? -5.051 -10.961 -7.926 1 98.81 178 THR A N 1
ATOM 1381 C CA . THR A 1 178 ? -4.809 -10.953 -9.367 1 98.81 178 THR A CA 1
ATOM 1382 C C . THR A 1 178 ? -3.621 -11.844 -9.711 1 98.81 178 THR A C 1
ATOM 1384 O O . THR A 1 178 ? -3.715 -12.695 -10.602 1 98.81 178 THR A O 1
ATOM 1387 N N . ALA A 1 179 ? -2.551 -11.711 -8.984 1 98.38 179 ALA A N 1
ATOM 1388 C CA . ALA A 1 179 ? -1.352 -12.508 -9.227 1 98.38 179 ALA A CA 1
ATOM 1389 C C . ALA A 1 179 ? -1.62 -13.992 -8.977 1 98.38 179 ALA A C 1
ATOM 1391 O O . ALA A 1 179 ? -1.148 -14.844 -9.727 1 98.38 179 ALA A O 1
ATOM 1392 N N . GLU A 1 180 ? -2.311 -14.25 -7.922 1 97.69 180 GLU A N 1
ATOM 1393 C CA . GLU A 1 180 ? -2.645 -15.633 -7.594 1 97.69 180 GLU A CA 1
ATOM 1394 C C . GLU A 1 180 ? -3.508 -16.266 -8.68 1 97.69 180 GLU A C 1
ATOM 1396 O O . GLU A 1 180 ? -3.277 -17.406 -9.078 1 97.69 18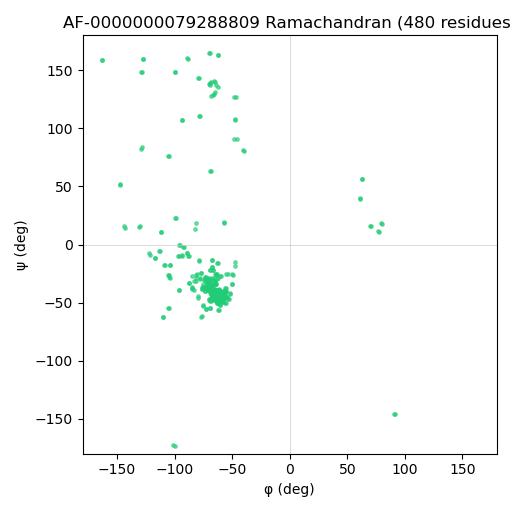0 GLU A O 1
ATOM 1401 N N . PHE A 1 181 ? -4.496 -15.508 -9.141 1 97.5 181 PHE A N 1
ATOM 1402 C CA . PHE A 1 181 ? -5.375 -15.992 -10.195 1 97.5 181 PHE A CA 1
ATOM 1403 C C . PHE A 1 181 ? -4.586 -16.281 -11.461 1 97.5 181 PHE A C 1
ATOM 1405 O O . PHE A 1 181 ? -4.812 -17.297 -12.125 1 97.5 181 PHE A O 1
ATOM 1412 N N . ILE A 1 182 ? -3.727 -15.422 -11.82 1 97.25 182 ILE A N 1
ATOM 1413 C CA . ILE A 1 182 ? -2.863 -15.617 -12.984 1 97.25 182 ILE A CA 1
ATOM 1414 C C . ILE A 1 182 ? -2.111 -16.938 -12.852 1 97.25 182 ILE A C 1
ATOM 1416 O O . ILE A 1 182 ? -2.057 -17.719 -13.797 1 97.25 182 ILE A O 1
ATOM 1420 N N . SER A 1 183 ? -1.565 -17.219 -11.688 1 94.31 183 SER A N 1
ATOM 1421 C CA . SER A 1 183 ? -0.758 -18.422 -11.461 1 94.31 183 SER A CA 1
ATOM 1422 C C . SER A 1 183 ? -1.591 -19.688 -11.617 1 94.31 183 SER A C 1
ATOM 1424 O O . SER A 1 183 ? -1.071 -20.734 -12.016 1 94.31 183 SER A O 1
ATOM 1426 N N . PHE A 1 184 ? -2.863 -19.531 -11.391 1 93.38 184 PHE A N 1
ATOM 1427 C CA . PHE A 1 184 ? -3.746 -20.703 -11.477 1 93.38 184 PHE A CA 1
ATOM 1428 C C . PHE A 1 184 ? -4.234 -20.906 -12.898 1 93.38 184 PHE A C 1
ATOM 1430 O O . PHE A 1 184 ? -4.43 -22.047 -13.336 1 93.38 184 PHE A O 1
ATOM 1437 N N . LYS A 1 185 ? -4.43 -19.828 -13.648 1 95 185 LYS A N 1
ATOM 1438 C CA . LYS A 1 185 ? -5.297 -19.938 -14.812 1 95 185 LYS A CA 1
ATOM 1439 C C . LYS A 1 185 ? -4.516 -19.672 -16.109 1 95 185 LYS A C 1
ATOM 1441 O O . LYS A 1 185 ? -5 -19.953 -17.203 1 95 185 LYS A O 1
ATOM 1446 N N . ILE A 1 186 ? -3.301 -19.156 -15.906 1 96.44 186 ILE A N 1
ATOM 1447 C CA . ILE A 1 186 ? -2.568 -18.766 -17.109 1 96.44 186 ILE A CA 1
ATOM 1448 C C . ILE A 1 186 ? -1.178 -19.391 -17.094 1 96.44 186 ILE A C 1
ATOM 1450 O O . ILE A 1 186 ? -0.182 -18.719 -16.844 1 96.44 186 ILE A O 1
ATOM 1454 N N . PRO A 1 187 ? -1.019 -20.609 -17.516 1 94.44 187 PRO A N 1
ATOM 1455 C CA . PRO A 1 187 ? 0.27 -21.312 -17.484 1 94.44 187 PRO A CA 1
ATOM 1456 C C . PRO A 1 187 ? 1.297 -20.703 -18.438 1 94.44 187 PRO A C 1
ATOM 1458 O O . PRO A 1 187 ? 2.504 -20.828 -18.203 1 94.44 187 PRO A O 1
ATOM 1461 N N . THR A 1 188 ? 0.842 -19.969 -19.469 1 96.88 188 THR A N 1
ATOM 1462 C CA . THR A 1 188 ? 1.749 -19.375 -20.453 1 96.88 188 THR A CA 1
ATOM 1463 C C . THR A 1 188 ? 1.979 -17.891 -20.141 1 96.88 188 THR A C 1
ATOM 1465 O O . THR A 1 188 ? 2.266 -17.094 -21.031 1 96.88 188 THR A O 1
ATOM 1468 N N . TYR A 1 189 ? 1.771 -17.578 -18.938 1 97.5 189 TYR A N 1
ATOM 1469 C CA . TYR A 1 189 ? 1.804 -16.188 -18.5 1 97.5 189 TYR A CA 1
ATOM 1470 C C . TYR A 1 189 ? 3.072 -15.492 -18.984 1 97.5 189 TYR A C 1
ATOM 1472 O O . TYR A 1 189 ? 3.041 -14.32 -19.359 1 97.5 189 TYR A O 1
ATOM 1480 N N . ALA A 1 190 ? 4.199 -16.172 -19.078 1 96.88 190 ALA A N 1
ATOM 1481 C CA . ALA A 1 190 ? 5.5 -15.609 -19.422 1 96.88 190 ALA A CA 1
ATOM 1482 C C . ALA A 1 190 ? 5.516 -15.117 -20.875 1 96.88 190 ALA A C 1
ATOM 1484 O O . ALA A 1 190 ? 6.367 -14.305 -21.25 1 96.88 190 ALA A O 1
ATOM 1485 N N . THR A 1 191 ? 4.574 -15.617 -21.656 1 97.5 191 THR A N 1
ATOM 1486 C CA . THR A 1 191 ? 4.504 -15.195 -23.047 1 97.5 191 THR A CA 1
ATOM 1487 C C . THR A 1 191 ? 3.613 -13.961 -23.203 1 97.5 191 THR A C 1
ATOM 1489 O O . THR A 1 191 ? 3.451 -13.438 -24.297 1 97.5 191 THR A O 1
ATOM 1492 N N . LEU A 1 192 ? 2.934 -13.57 -22.109 1 97.44 192 LEU A N 1
ATOM 1493 C CA . LEU A 1 192 ? 2.088 -12.391 -22.031 1 97.44 192 LEU A CA 1
ATOM 1494 C C . LEU A 1 192 ? 0.912 -12.5 -23 1 97.44 192 LEU A C 1
ATOM 1496 O O . LEU A 1 192 ? 0.702 -11.609 -23.828 1 97.44 192 LEU A O 1
ATOM 1500 N N . PRO A 1 193 ? 0.163 -13.555 -22.844 1 98.12 193 PRO A N 1
ATOM 1501 C CA . PRO A 1 193 ? -1.073 -13.609 -23.641 1 98.12 193 PRO A CA 1
ATOM 1502 C C . PRO A 1 193 ? -2.039 -12.477 -23.297 1 98.12 193 PRO A C 1
ATOM 1504 O O . PRO A 1 193 ? -1.88 -11.812 -22.266 1 98.12 193 PRO A O 1
ATOM 1507 N N . PRO A 1 194 ? -3.004 -12.203 -24.125 1 98.19 194 PRO A N 1
ATOM 1508 C CA . PRO A 1 194 ? -3.918 -11.078 -23.906 1 98.19 194 PRO A CA 1
ATOM 1509 C C . PRO A 1 194 ? -4.543 -11.094 -22.516 1 98.19 194 PRO A C 1
ATOM 1511 O O . PRO A 1 194 ? -4.668 -10.039 -21.891 1 98.19 194 PRO A O 1
ATOM 1514 N N . GLN A 1 195 ? -4.957 -12.242 -22.031 1 98.19 195 GLN A N 1
ATOM 1515 C CA . GLN A 1 195 ? -5.52 -12.336 -20.688 1 98.19 195 GLN A CA 1
ATOM 1516 C C . GLN A 1 195 ? -4.508 -11.891 -19.641 1 98.19 195 GLN A C 1
ATOM 1518 O O . GLN A 1 195 ? -4.863 -11.203 -18.672 1 98.19 195 GLN A O 1
ATOM 1523 N N . GLY A 1 196 ? -3.248 -12.344 -19.766 1 98.31 196 GLY A N 1
ATOM 1524 C CA . GLY A 1 196 ? -2.188 -11.93 -18.875 1 98.31 196 GLY A CA 1
ATOM 1525 C C . GLY A 1 196 ? -1.936 -10.43 -18.906 1 98.31 196 GLY A C 1
ATOM 1526 O O . GLY A 1 196 ? -1.736 -9.812 -17.859 1 98.31 196 GLY A O 1
ATOM 1527 N N . VAL A 1 197 ? -1.93 -9.812 -20.094 1 98.62 197 VAL A N 1
ATOM 1528 C CA . VAL A 1 197 ? -1.742 -8.375 -20.234 1 98.62 197 VAL A CA 1
ATOM 1529 C C . VAL A 1 197 ? -2.885 -7.629 -19.547 1 98.62 197 VAL A C 1
ATOM 1531 O O . VAL A 1 197 ? -2.654 -6.66 -18.828 1 98.62 197 VAL A O 1
ATOM 1534 N N . LEU A 1 198 ? -4.105 -8.094 -19.812 1 98.81 198 LEU A N 1
ATOM 1535 C CA . LEU A 1 198 ? -5.273 -7.48 -19.188 1 98.81 198 LEU A CA 1
ATOM 1536 C C . LEU A 1 198 ? -5.141 -7.492 -17.656 1 98.81 198 LEU A C 1
ATOM 1538 O O . LEU A 1 198 ? -5.402 -6.48 -17 1 98.81 198 LEU A O 1
ATOM 1542 N N . ALA A 1 199 ? -4.742 -8.625 -17.125 1 98.75 199 ALA A N 1
ATOM 1543 C CA . ALA A 1 199 ? -4.578 -8.758 -15.68 1 98.75 199 ALA A CA 1
ATOM 1544 C C . ALA A 1 199 ? -3.494 -7.816 -15.164 1 98.75 199 ALA A C 1
ATOM 1546 O O . ALA A 1 199 ? -3.656 -7.188 -14.109 1 98.75 199 ALA A O 1
ATOM 1547 N N . ASN A 1 200 ? -2.359 -7.695 -15.891 1 98.81 200 ASN A N 1
ATOM 1548 C CA . ASN A 1 200 ? -1.302 -6.762 -15.523 1 98.81 200 ASN A CA 1
ATOM 1549 C C . ASN A 1 200 ? -1.801 -5.32 -15.531 1 98.81 200 ASN A C 1
ATOM 1551 O O . ASN A 1 200 ? -1.487 -4.547 -14.625 1 98.81 200 ASN A O 1
ATOM 1555 N N . VAL A 1 201 ? -2.518 -4.992 -16.547 1 98.88 201 VAL A N 1
ATOM 1556 C CA . VAL A 1 201 ? -3.051 -3.639 -16.688 1 98.88 201 VAL A CA 1
ATOM 1557 C C . VAL A 1 201 ? -4.027 -3.346 -15.547 1 98.88 201 VAL A C 1
ATOM 1559 O O . VAL A 1 201 ? -4.031 -2.244 -14.992 1 98.88 201 VAL A O 1
ATOM 1562 N N . LEU A 1 202 ? -4.852 -4.344 -15.188 1 98.94 202 LEU A N 1
ATOM 1563 C CA . LEU A 1 202 ? -5.723 -4.199 -14.023 1 98.94 202 LEU A CA 1
ATOM 1564 C C . LEU A 1 202 ? -4.918 -3.857 -12.773 1 98.94 202 LEU A C 1
ATOM 1566 O O . LEU A 1 202 ? -5.234 -2.895 -12.07 1 98.94 202 LEU A O 1
ATOM 1570 N N . GLY A 1 203 ? -3.855 -4.66 -12.523 1 98.88 203 GLY A N 1
ATOM 1571 C CA . GLY A 1 203 ? -3.004 -4.383 -11.375 1 98.88 203 GLY A CA 1
ATOM 1572 C C . GLY A 1 203 ? -2.398 -2.99 -11.406 1 98.88 203 GLY A C 1
ATOM 1573 O O . GLY A 1 203 ? -2.354 -2.307 -10.375 1 98.88 203 GLY A O 1
ATOM 1574 N N . ALA A 1 204 ? -1.975 -2.543 -12.57 1 98.88 204 ALA A N 1
ATOM 1575 C CA . ALA A 1 204 ? -1.393 -1.212 -12.719 1 98.88 204 ALA A CA 1
ATOM 1576 C C . ALA A 1 204 ? -2.42 -0.126 -12.414 1 98.88 204 ALA A C 1
ATOM 1578 O O . ALA A 1 204 ? -2.117 0.844 -11.719 1 98.88 204 ALA A O 1
ATOM 1579 N N . PHE A 1 205 ? -3.596 -0.297 -12.883 1 98.94 205 PHE A N 1
ATOM 1580 C CA . PHE A 1 205 ? -4.625 0.711 -12.664 1 98.94 205 PHE A CA 1
ATOM 1581 C C . PHE A 1 205 ? -5.09 0.709 -11.219 1 98.94 205 PHE A C 1
ATOM 1583 O O . PHE A 1 205 ? -5.461 1.754 -10.68 1 98.94 205 PHE A O 1
ATOM 1590 N N . ILE A 1 206 ? -5.074 -0.457 -10.578 1 98.94 206 ILE A N 1
ATOM 1591 C CA . ILE A 1 206 ? -5.363 -0.489 -9.148 1 98.94 206 ILE A CA 1
ATOM 1592 C C . ILE A 1 206 ? -4.336 0.351 -8.398 1 98.94 206 ILE A C 1
ATOM 1594 O O . ILE A 1 206 ? -4.695 1.16 -7.539 1 98.94 206 ILE A O 1
ATOM 1598 N N . ALA A 1 207 ? -3.062 0.176 -8.742 1 98.94 207 ALA A N 1
ATOM 1599 C CA . ALA A 1 207 ? -1.999 0.94 -8.094 1 98.94 207 ALA A CA 1
ATOM 1600 C C . ALA A 1 207 ? -2.189 2.438 -8.312 1 98.94 207 ALA A C 1
ATOM 1602 O O . ALA A 1 207 ? -2.062 3.23 -7.375 1 98.94 207 ALA A O 1
ATOM 1603 N N . ILE A 1 208 ? -2.527 2.834 -9.5 1 98.94 208 ILE A N 1
ATOM 1604 C CA . ILE A 1 208 ? -2.723 4.238 -9.836 1 98.94 208 ILE A CA 1
ATOM 1605 C C . ILE A 1 208 ? -3.93 4.789 -9.078 1 98.94 208 ILE A C 1
ATOM 1607 O O . ILE A 1 208 ? -3.879 5.895 -8.531 1 98.94 208 ILE A O 1
ATOM 1611 N N . PHE A 1 209 ? -5.02 4.027 -9.055 1 98.94 209 PHE A N 1
ATOM 1612 C CA . PHE A 1 209 ? -6.242 4.43 -8.367 1 98.94 209 PHE A CA 1
ATOM 1613 C C . PHE A 1 209 ? -5.977 4.688 -6.891 1 98.94 209 PHE A C 1
ATOM 1615 O O . PHE A 1 209 ? -6.363 5.73 -6.359 1 98.94 209 PHE A O 1
ATOM 1622 N N . VAL A 1 210 ? -5.258 3.756 -6.25 1 98.94 210 VAL A N 1
ATOM 1623 C CA . VAL A 1 210 ? -4.953 3.877 -4.828 1 98.94 210 VAL A CA 1
ATOM 1624 C C . VAL A 1 210 ? -4.051 5.086 -4.594 1 98.94 210 VAL A C 1
ATOM 1626 O O . VAL A 1 210 ? -4.262 5.855 -3.654 1 98.94 210 VAL A O 1
ATOM 1629 N N . ALA A 1 211 ? -3.088 5.285 -5.473 1 98.81 211 ALA A N 1
ATOM 1630 C CA . ALA A 1 211 ? -2.17 6.414 -5.348 1 98.81 211 ALA A CA 1
ATOM 1631 C C . ALA A 1 211 ? -2.916 7.742 -5.445 1 98.81 211 ALA A C 1
ATOM 1633 O O . ALA A 1 211 ? -2.641 8.672 -4.684 1 98.81 211 ALA A O 1
ATOM 1634 N N . LEU A 1 212 ? -3.857 7.832 -6.328 1 98.75 212 LEU A N 1
ATOM 1635 C CA . LEU A 1 212 ? -4.609 9.07 -6.539 1 98.75 212 LEU A CA 1
ATOM 1636 C C . LEU A 1 212 ? -5.496 9.375 -5.34 1 98.75 212 LEU A C 1
ATOM 1638 O O . LEU A 1 212 ? -5.527 10.516 -4.863 1 98.75 212 LEU A O 1
ATOM 1642 N N . VAL A 1 213 ? -6.184 8.367 -4.891 1 98.75 213 VAL A N 1
ATOM 1643 C CA . VAL A 1 213 ? -7.078 8.562 -3.758 1 98.75 213 VAL A CA 1
ATOM 1644 C C . VAL A 1 213 ? -6.273 8.961 -2.521 1 98.75 213 VAL A C 1
ATOM 1646 O O . VAL A 1 213 ? -6.641 9.891 -1.801 1 98.75 213 VAL A O 1
ATOM 1649 N N . CYS A 1 214 ? -5.121 8.305 -2.309 1 98.44 214 CYS A N 1
ATOM 1650 C CA . CYS A 1 214 ? -4.281 8.625 -1.157 1 98.44 214 CYS A CA 1
ATOM 1651 C C . CYS A 1 214 ? -3.707 10.031 -1.269 1 98.44 214 CYS A C 1
ATOM 1653 O O . CYS A 1 214 ? -3.52 10.711 -0.259 1 98.44 214 CYS A O 1
ATOM 1655 N N . TYR A 1 215 ? -3.473 10.469 -2.475 1 97.88 215 TYR A N 1
ATOM 1656 C CA . TYR A 1 215 ? -2.982 11.836 -2.643 1 97.88 215 TYR A CA 1
ATOM 1657 C C . TYR A 1 215 ? -4.043 12.852 -2.236 1 97.88 215 TYR A C 1
ATOM 1659 O O . TYR A 1 215 ? -3.734 13.859 -1.606 1 97.88 215 TYR A O 1
ATOM 1667 N N . ILE A 1 216 ? -5.246 12.578 -2.619 1 96.94 216 ILE A N 1
ATOM 1668 C CA . ILE A 1 216 ? -6.355 13.461 -2.277 1 96.94 216 ILE A CA 1
ATOM 1669 C C . ILE A 1 216 ? -6.504 13.539 -0.759 1 96.94 216 ILE A C 1
ATOM 1671 O O . ILE A 1 216 ? -6.727 14.617 -0.205 1 96.94 216 ILE A O 1
ATOM 1675 N N . LEU A 1 217 ? -6.324 12.406 -0.092 1 96.19 217 LEU A N 1
ATOM 1676 C CA . LEU A 1 217 ? -6.453 12.352 1.36 1 96.19 217 LEU A CA 1
ATOM 1677 C C . LEU A 1 217 ? -5.258 13.016 2.037 1 96.19 217 LEU A C 1
ATOM 1679 O O . LEU A 1 217 ? -5.387 13.578 3.129 1 96.19 217 LEU A O 1
ATOM 1683 N N . TYR A 1 218 ? -4.10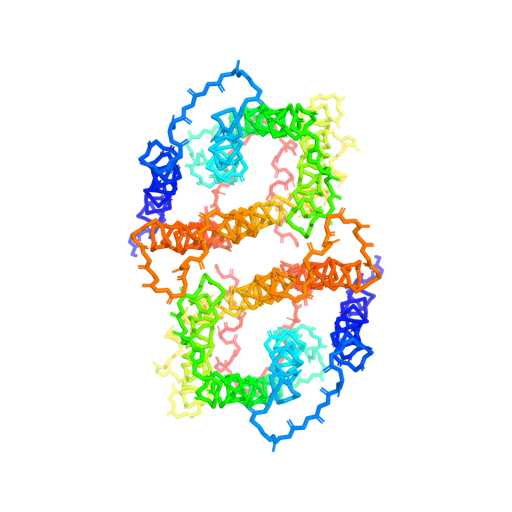9 13 1.369 1 93.31 218 TYR A N 1
ATOM 1684 C CA . TYR A 1 218 ? -2.852 13.516 1.896 1 93.31 218 TYR A CA 1
ATOM 1685 C C . TYR A 1 218 ? -2.83 15.039 1.866 1 93.31 218 TYR A C 1
ATOM 1687 O O . TYR A 1 218 ? -2.309 15.672 2.783 1 93.31 218 TYR A O 1
ATOM 1695 N N . ASN A 1 219 ? -3.398 15.602 0.849 1 92.19 219 ASN A N 1
ATOM 1696 C CA . ASN A 1 219 ? -3.287 17.031 0.615 1 92.19 219 ASN A CA 1
ATOM 1697 C C . ASN A 1 219 ? -4.223 17.828 1.523 1 92.19 219 ASN A C 1
ATOM 1699 O O . ASN A 1 219 ? -5.434 17.859 1.294 1 92.19 219 ASN A O 1
ATOM 1703 N N . THR A 1 220 ? -3.689 18.516 2.424 1 88.5 220 THR A N 1
ATOM 1704 C CA . THR A 1 220 ? -4.461 19.234 3.428 1 88.5 220 THR A CA 1
ATOM 1705 C C . THR A 1 220 ? -5.207 20.406 2.795 1 88.5 220 THR A C 1
ATOM 1707 O O . THR A 1 220 ? -6.195 20.891 3.348 1 88.5 220 THR A O 1
ATOM 1710 N N . LYS A 1 221 ? -4.707 20.812 1.673 1 87.69 221 LYS A N 1
ATOM 1711 C CA . LYS A 1 221 ? -5.391 21.906 0.971 1 87.69 221 LYS A CA 1
ATOM 1712 C C . LYS A 1 221 ? -6.758 21.453 0.468 1 87.69 221 LYS A C 1
ATOM 1714 O O . LYS A 1 221 ? -7.594 22.281 0.106 1 87.69 221 LYS A O 1
ATOM 1719 N N . TYR A 1 222 ? -6.91 20.172 0.506 1 89 222 TYR A N 1
ATOM 1720 C CA . TYR A 1 222 ? -8.172 19.641 0.001 1 89 222 TYR A CA 1
ATOM 1721 C C . TYR A 1 222 ? -9.156 19.406 1.137 1 89 222 TYR A C 1
ATOM 1723 O O . TYR A 1 222 ? -10.289 18.969 0.905 1 89 222 TYR A O 1
ATOM 1731 N N . LYS A 1 223 ? -8.766 19.688 2.311 1 87.81 223 LYS A N 1
ATOM 1732 C CA . LYS A 1 223 ? -9.68 19.562 3.441 1 87.81 223 LYS A CA 1
ATOM 1733 C C . LYS A 1 223 ? -10.789 20.609 3.379 1 87.81 223 LYS A C 1
ATOM 1735 O O . LYS A 1 223 ? -10.531 21.766 3.039 1 87.81 223 LYS A O 1
ATOM 1740 N N . ALA A 1 224 ? -11.961 20.188 3.707 1 81 224 ALA A N 1
ATOM 1741 C CA . ALA A 1 224 ? -13.094 21.109 3.752 1 81 224 ALA A CA 1
ATOM 1742 C C . ALA A 1 224 ? -12.961 22.094 4.918 1 81 224 ALA A C 1
ATOM 1744 O O . ALA A 1 224 ? -12.438 21.734 5.977 1 81 224 ALA A O 1
ATOM 1745 N N . SER A 1 225 ? -13.305 23.328 4.531 1 69.25 225 SER A N 1
ATOM 1746 C CA . SER A 1 225 ? -13.344 24.344 5.578 1 69.25 225 SER A CA 1
ATOM 1747 C C . SER A 1 225 ? -14.461 24.062 6.578 1 69.25 225 SER A C 1
ATOM 1749 O O . SER A 1 225 ? -15.508 23.516 6.211 1 69.25 225 SER A O 1
ATOM 1751 N N . ALA A 1 226 ? -14.133 24.062 7.75 1 57.81 226 ALA A N 1
ATOM 1752 C CA . ALA A 1 226 ? -15.117 23.797 8.797 1 57.81 226 ALA A CA 1
ATOM 1753 C C . ALA A 1 226 ? -16.453 24.484 8.484 1 57.81 226 ALA A C 1
ATOM 1755 O O . ALA A 1 226 ? -16.531 25.703 8.43 1 57.81 226 ALA A O 1
ATOM 1756 N N . VAL A 1 227 ? -17.156 23.891 7.715 1 56.03 227 VAL A N 1
ATOM 1757 C CA . VAL A 1 227 ? -18.5 24.438 7.609 1 56.03 227 VAL A CA 1
ATOM 1758 C C . VAL A 1 227 ? -19.219 24.297 8.953 1 56.03 227 VAL A C 1
ATOM 1760 O O . VAL A 1 227 ? -19 23.328 9.68 1 56.03 227 VAL A O 1
ATOM 1763 N N . GLN A 1 228 ? -19.938 25.281 9.406 1 52.31 228 GLN A N 1
ATOM 1764 C CA . GLN A 1 228 ? -20.719 25.5 10.617 1 52.31 228 GLN A CA 1
ATOM 1765 C C . GLN A 1 228 ? -21.641 24.312 10.906 1 52.31 228 GLN A C 1
ATOM 1767 O O . GLN A 1 228 ? -22.359 23.844 10.023 1 52.31 228 GLN A O 1
ATOM 1772 N N . SER A 1 229 ? -21.078 23.312 11.719 1 57.12 229 SER A N 1
ATOM 1773 C CA . SER A 1 229 ? -22.047 22.344 12.227 1 57.12 229 SER A CA 1
ATOM 1774 C C . SER A 1 229 ? -23.047 23 13.18 1 57.12 229 SER A C 1
ATOM 1776 O O . SER A 1 229 ? -22.703 23.953 13.891 1 57.12 229 SER A O 1
ATOM 1778 N N . ALA A 1 230 ? -24.219 22.781 13 1 56.88 230 ALA A N 1
ATOM 1779 C CA . ALA A 1 230 ? -25.25 23.266 13.922 1 56.88 230 ALA A CA 1
ATOM 1780 C C . ALA A 1 230 ? -24.969 22.797 15.352 1 56.88 230 ALA A C 1
ATOM 1782 O O . ALA A 1 230 ? -25.484 23.375 16.312 1 56.88 230 ALA A O 1
ATOM 1783 N N . ASN A 1 231 ? -24.234 21.656 15.5 1 53.59 231 ASN A N 1
ATOM 1784 C CA . ASN A 1 231 ? -23.906 21.125 16.828 1 53.59 231 ASN A CA 1
ATOM 1785 C C . ASN A 1 231 ? -22.547 21.625 17.297 1 53.59 231 ASN A C 1
ATOM 1787 O O . ASN A 1 231 ? -21.516 21.297 16.703 1 53.59 231 ASN A O 1
ATOM 1791 N N . PRO A 1 232 ? -22.516 22.484 18.203 1 53.66 232 PRO A N 1
ATOM 1792 C CA . PRO A 1 232 ? -21.266 23.094 18.703 1 53.66 232 PRO A CA 1
ATOM 1793 C C . PRO A 1 232 ? -20.203 22.062 19.047 1 53.66 232 PRO A C 1
ATOM 1795 O O . PRO A 1 232 ? -19 22.344 18.938 1 53.66 232 PRO A O 1
ATOM 1798 N N . TYR A 1 233 ? -20.625 20.859 19.375 1 49.53 233 TYR A N 1
ATOM 1799 C CA . TYR A 1 233 ? -19.656 19.859 19.828 1 49.53 233 TYR A CA 1
ATOM 1800 C C . TYR A 1 233 ? -18.938 19.219 18.641 1 49.53 233 TYR A C 1
ATOM 1802 O O . TYR A 1 233 ? -17.797 18.766 18.781 1 49.53 233 TYR A O 1
ATOM 1810 N N . GLU A 1 234 ? -19.562 19.234 17.578 1 57.84 234 GLU A N 1
ATOM 1811 C CA . GLU A 1 234 ? -18.922 18.688 16.375 1 57.84 234 GLU A CA 1
ATOM 1812 C C . GLU A 1 234 ? -17.828 19.625 15.859 1 57.84 234 GLU A C 1
ATOM 1814 O O . GLU A 1 234 ? -16.828 19.172 15.32 1 57.84 234 GLU A O 1
ATOM 1819 N N . GLU A 1 235 ? -18.016 20.812 16.141 1 54.88 235 GLU A N 1
ATOM 1820 C CA . GLU A 1 235 ? -17.031 21.812 15.742 1 54.88 235 GLU A CA 1
ATOM 1821 C C . GLU A 1 235 ? -15.719 21.625 16.516 1 54.88 235 GLU A C 1
ATOM 1823 O O . GLU A 1 235 ? -14.641 21.906 15.977 1 54.88 235 GLU A O 1
ATOM 1828 N N . GLN A 1 236 ? -15.82 21.109 17.672 1 51 236 GLN A N 1
ATOM 1829 C CA . GLN A 1 236 ? -14.648 20.906 18.516 1 51 236 GLN A CA 1
ATOM 1830 C C . GLN A 1 236 ? -13.797 19.75 18 1 51 236 GLN A C 1
ATOM 1832 O O . GLN A 1 236 ? -12.586 19.719 18.219 1 51 236 GLN A O 1
ATOM 1837 N N . ILE A 1 237 ? -14.445 18.828 17.406 1 54.84 237 ILE A N 1
ATOM 1838 C CA . ILE A 1 237 ? -13.727 17.641 16.953 1 54.84 237 ILE A CA 1
ATOM 1839 C C . ILE A 1 237 ? -12.922 17.969 15.695 1 54.84 237 ILE A C 1
ATOM 1841 O O . ILE A 1 237 ? -11.812 17.469 15.508 1 54.84 237 ILE A O 1
ATOM 1845 N N . ASN A 1 238 ? -13.398 18.844 14.82 1 54.56 238 ASN A N 1
ATOM 1846 C CA . ASN A 1 238 ? -12.75 19.125 13.547 1 54.56 238 ASN A CA 1
ATOM 1847 C C . ASN A 1 238 ? -11.641 20.172 13.703 1 54.56 238 ASN A C 1
ATOM 1849 O O . ASN A 1 238 ? -10.773 20.297 12.828 1 54.56 238 ASN A O 1
ATOM 1853 N N . ILE A 1 239 ? -11.688 21.125 14.711 1 43.41 239 ILE A N 1
ATOM 1854 C CA . ILE A 1 239 ? -10.781 22.25 14.844 1 43.41 239 ILE A CA 1
ATOM 1855 C C . ILE A 1 239 ? -9.484 21.812 15.516 1 43.41 239 ILE A C 1
ATOM 1857 O O . ILE A 1 239 ? -8.719 22.625 16.016 1 43.41 239 ILE A O 1
ATOM 1861 N N . GLU A 1 240 ? -9.148 20.719 15.672 1 39.88 240 GLU A N 1
ATOM 1862 C CA . GLU A 1 240 ? -7.91 20.641 16.438 1 39.88 240 GLU A CA 1
ATOM 1863 C C . GLU A 1 240 ? -6.73 21.188 15.633 1 39.88 240 GLU A C 1
ATOM 1865 O O . GLU A 1 240 ? -6.168 20.469 14.789 1 39.88 240 GLU A O 1
ATOM 1870 N N . LYS A 1 241 ? -6.621 22.422 15.227 1 38.25 241 LYS A N 1
ATOM 1871 C CA . LYS A 1 241 ? -5.445 23.234 14.953 1 38.25 241 LYS A CA 1
ATOM 1872 C C . LYS A 1 241 ? -4.426 23.125 16.078 1 38.25 241 LYS A C 1
ATOM 1874 O O . LYS A 1 241 ? -3.391 23.797 16.047 1 38.25 241 LYS A O 1
ATOM 1879 N N . ASP A 1 242 ? -4.562 22.656 17.328 1 31.25 242 ASP A N 1
ATOM 1880 C CA . ASP A 1 242 ? -3.441 22.859 18.234 1 31.25 242 ASP A CA 1
ATOM 1881 C C . ASP A 1 242 ? -2.307 21.891 17.938 1 31.25 242 ASP A C 1
ATOM 1883 O O . ASP A 1 242 ? -2.549 20.719 17.641 1 31.25 242 ASP A O 1
ATOM 1887 N N . MET B 1 1 ? 1.475 12.711 28.25 1 43.78 1 MET B N 1
ATOM 1888 C CA . MET B 1 1 ? 1.836 11.312 28.094 1 43.78 1 MET B CA 1
ATOM 1889 C C . MET B 1 1 ? 3.074 11.164 27.203 1 43.78 1 MET B C 1
ATOM 1891 O O . MET B 1 1 ? 3.295 11.969 26.297 1 43.78 1 MET B O 1
ATOM 1895 N N . PRO B 1 2 ? 3.996 10.469 27.75 1 51.91 2 PRO B N 1
ATOM 1896 C CA . PRO B 1 2 ? 5.23 10.352 26.969 1 51.91 2 PRO B CA 1
ATOM 1897 C C . PRO B 1 2 ? 4.98 10 25.516 1 51.91 2 PRO B C 1
ATOM 1899 O O . PRO B 1 2 ? 4.027 9.281 25.203 1 51.91 2 PRO B O 1
ATOM 1902 N N . SER B 1 3 ? 5.527 10.773 24.656 1 76.69 3 SER B N 1
ATOM 1903 C CA . SER B 1 3 ? 5.359 10.633 23.219 1 76.69 3 SER B CA 1
ATOM 1904 C C . SER B 1 3 ? 5.566 9.188 22.766 1 76.69 3 SER B C 1
ATOM 1906 O O . SER B 1 3 ? 6.504 8.523 23.219 1 76.69 3 SER B O 1
ATOM 1908 N N . ALA B 1 4 ? 4.465 8.508 22.406 1 89.12 4 ALA B N 1
ATOM 1909 C CA . ALA B 1 4 ? 4.516 7.145 21.891 1 89.12 4 ALA B CA 1
ATOM 1910 C C . ALA B 1 4 ? 5.418 7.062 20.656 1 89.12 4 ALA B C 1
ATOM 1912 O O . ALA B 1 4 ? 5.512 6.012 20.016 1 89.12 4 ALA B O 1
ATOM 1913 N N . PHE B 1 5 ? 6.234 8.039 20.531 1 92.38 5 PHE B N 1
ATOM 1914 C CA . PHE B 1 5 ? 7.035 8.141 19.312 1 92.38 5 PHE B CA 1
ATOM 1915 C C . PHE B 1 5 ? 8.18 7.129 19.328 1 92.38 5 PHE B C 1
ATOM 1917 O O . PHE B 1 5 ? 8.281 6.285 18.438 1 92.38 5 PHE B O 1
ATOM 1924 N N . ILE B 1 6 ? 8.969 7.086 20.344 1 93.94 6 ILE B N 1
ATOM 1925 C CA . ILE B 1 6 ? 10.164 6.254 20.391 1 93.94 6 ILE B CA 1
ATOM 1926 C C . ILE B 1 6 ? 9.766 4.777 20.391 1 93.94 6 ILE B C 1
ATOM 1928 O O . ILE B 1 6 ? 10.305 3.982 19.625 1 93.94 6 ILE B O 1
ATOM 1932 N N . PRO B 1 7 ? 8.797 4.383 21.234 1 96.19 7 PRO B N 1
ATOM 1933 C CA . PRO B 1 7 ? 8.375 2.982 21.188 1 96.19 7 PRO B CA 1
ATOM 1934 C C . PRO B 1 7 ? 7.898 2.553 19.797 1 96.19 7 PRO B C 1
ATOM 1936 O O . PRO B 1 7 ? 8.172 1.432 19.375 1 96.19 7 PRO B O 1
ATOM 1939 N N . ILE B 1 8 ? 7.176 3.359 19.109 1 97.38 8 ILE B N 1
ATOM 1940 C CA . ILE B 1 8 ? 6.664 3 17.797 1 97.38 8 ILE B CA 1
ATOM 1941 C C . ILE B 1 8 ? 7.82 2.902 16.797 1 97.38 8 ILE B C 1
ATOM 1943 O O . ILE B 1 8 ? 7.836 2.018 15.945 1 97.38 8 ILE B O 1
ATOM 1947 N N . VAL B 1 9 ? 8.789 3.781 16.891 1 97.5 9 VAL B N 1
ATOM 1948 C CA . VAL B 1 9 ? 9.969 3.723 16.031 1 97.5 9 VAL B CA 1
ATOM 1949 C C . VAL B 1 9 ? 10.727 2.426 16.297 1 97.5 9 VAL B C 1
ATOM 1951 O O . VAL B 1 9 ? 11.141 1.738 15.352 1 97.5 9 VAL B O 1
ATOM 1954 N N . LEU B 1 10 ? 10.906 2.109 17.562 1 98.12 10 LEU B N 1
ATOM 1955 C CA . LEU B 1 10 ? 11.617 0.888 17.922 1 98.12 10 LEU B CA 1
ATOM 1956 C C . LEU B 1 10 ? 10.867 -0.343 17.422 1 98.12 10 LEU B C 1
ATOM 1958 O O . LEU B 1 10 ? 11.484 -1.307 16.953 1 98.12 10 LEU B O 1
ATOM 1962 N N . LEU B 1 11 ? 9.562 -0.284 17.516 1 98.62 11 LEU B N 1
ATOM 1963 C CA . LEU B 1 11 ? 8.75 -1.382 17 1 98.62 11 LEU B CA 1
ATOM 1964 C C . LEU B 1 11 ? 8.914 -1.508 15.492 1 98.62 11 LEU B C 1
ATOM 1966 O O . LEU B 1 11 ? 9.023 -2.617 14.969 1 98.62 11 LEU B O 1
ATOM 1970 N N . ALA B 1 12 ? 8.898 -0.38 14.797 1 98.62 12 ALA B N 1
ATOM 1971 C CA . ALA B 1 12 ? 9.094 -0.395 13.352 1 98.62 12 ALA B CA 1
ATOM 1972 C C . ALA B 1 12 ? 10.469 -0.959 12.984 1 98.62 12 ALA B C 1
ATOM 1974 O O . ALA B 1 12 ? 10.586 -1.788 12.086 1 98.62 12 ALA B O 1
ATOM 1975 N N . GLU B 1 13 ? 11.523 -0.534 13.734 1 98.69 13 GLU B N 1
ATOM 1976 C CA . GLU B 1 13 ? 12.875 -1.03 13.492 1 98.69 13 GLU B CA 1
ATOM 1977 C C . GLU B 1 13 ? 12.953 -2.537 13.719 1 98.69 13 GLU B C 1
ATOM 1979 O O . GLU B 1 13 ? 13.531 -3.262 12.906 1 98.69 13 GLU B O 1
ATOM 1984 N N . ALA B 1 14 ? 12.367 -2.965 14.789 1 98.88 14 ALA B N 1
ATOM 1985 C CA . ALA B 1 14 ? 12.367 -4.391 15.102 1 98.88 14 ALA B CA 1
ATOM 1986 C C . ALA B 1 14 ? 11.625 -5.188 14.031 1 98.88 14 ALA B C 1
ATOM 1988 O O . ALA B 1 14 ? 12.094 -6.25 13.609 1 98.88 14 ALA B O 1
ATOM 1989 N N . THR B 1 15 ? 10.5 -4.691 13.617 1 98.94 15 THR B N 1
ATOM 1990 C CA . THR B 1 15 ? 9.719 -5.363 12.578 1 98.94 15 THR B CA 1
ATOM 1991 C C . THR B 1 15 ? 10.508 -5.43 11.273 1 98.94 15 THR B C 1
ATOM 1993 O O . THR B 1 15 ? 10.5 -6.457 10.594 1 98.94 15 THR B O 1
ATOM 1996 N N . GLY B 1 16 ? 11.164 -4.312 10.93 1 98.88 16 GLY B N 1
ATOM 1997 C CA . GLY B 1 16 ? 12.008 -4.316 9.742 1 98.88 16 GLY B CA 1
ATOM 1998 C C . GLY B 1 16 ? 13.117 -5.348 9.797 1 98.88 16 GLY B C 1
ATOM 1999 O O . GLY B 1 16 ? 13.398 -6.016 8.805 1 98.88 16 GLY B O 1
ATOM 2000 N N . LEU B 1 17 ? 13.711 -5.48 10.93 1 98.88 17 LEU B N 1
ATOM 2001 C CA . LEU B 1 17 ? 14.773 -6.469 11.109 1 98.88 17 LEU B CA 1
ATOM 2002 C C . LEU B 1 17 ? 14.219 -7.887 11.023 1 98.88 17 LEU B C 1
ATOM 2004 O O . LEU B 1 17 ? 14.883 -8.789 10.5 1 98.88 17 LEU B O 1
ATOM 2008 N N . VAL B 1 18 ? 13.039 -8.062 11.539 1 98.94 18 VAL B N 1
ATOM 2009 C CA . VAL B 1 18 ? 12.391 -9.359 11.43 1 98.94 18 VAL B CA 1
ATOM 2010 C C . VAL B 1 18 ? 12.133 -9.688 9.953 1 98.94 18 VAL B C 1
ATOM 2012 O O . VAL B 1 18 ? 12.344 -10.812 9.516 1 98.94 18 VAL B O 1
ATOM 2015 N N . VAL B 1 19 ? 11.664 -8.727 9.18 1 98.94 19 VAL B N 1
ATOM 2016 C CA . VAL B 1 19 ? 11.43 -8.914 7.754 1 98.94 19 VAL B CA 1
ATOM 2017 C C . VAL B 1 19 ? 12.727 -9.352 7.07 1 98.94 19 VAL B C 1
ATOM 2019 O O . VAL B 1 19 ? 12.727 -10.32 6.305 1 98.94 19 VAL B O 1
ATOM 2022 N N . LEU B 1 20 ? 13.805 -8.703 7.398 1 98.94 20 LEU B N 1
ATOM 2023 C CA . LEU B 1 20 ? 15.102 -9.062 6.836 1 98.94 20 LEU B CA 1
ATOM 2024 C C . LEU B 1 20 ? 15.508 -10.469 7.27 1 98.94 20 LEU B C 1
ATOM 2026 O O . LEU B 1 20 ? 15.969 -11.266 6.449 1 98.94 20 LEU B O 1
ATOM 2030 N N . GLY B 1 21 ? 15.297 -10.734 8.523 1 98.94 21 GLY B N 1
ATOM 2031 C CA . GLY B 1 21 ? 15.625 -12.062 9.023 1 98.94 21 GLY B CA 1
ATOM 2032 C C . GLY B 1 21 ? 14.82 -13.164 8.359 1 98.94 21 GLY B C 1
ATOM 2033 O O . GLY B 1 21 ? 15.359 -14.227 8.039 1 98.94 21 GLY B O 1
ATOM 2034 N N . LEU B 1 22 ? 13.547 -12.93 8.148 1 98.94 22 LEU B N 1
ATOM 2035 C CA . LEU B 1 22 ? 12.656 -13.93 7.555 1 98.94 22 LEU B CA 1
ATOM 2036 C C . LEU B 1 22 ? 13.062 -14.227 6.113 1 98.94 22 LEU B C 1
ATOM 2038 O O . LEU B 1 22 ? 13.102 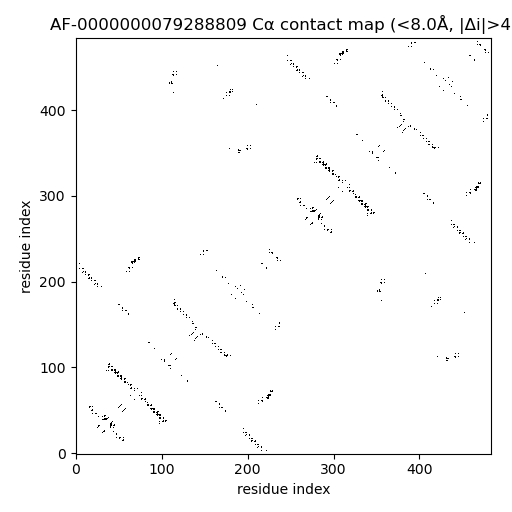-15.391 5.703 1 98.94 22 LEU B O 1
ATOM 2042 N N . VAL B 1 23 ? 13.367 -13.203 5.309 1 98.94 23 VAL B N 1
ATOM 2043 C CA . VAL B 1 23 ? 13.703 -13.445 3.91 1 98.94 23 VAL B CA 1
ATOM 2044 C C . VAL B 1 23 ? 15.055 -14.148 3.818 1 98.94 23 VAL B C 1
ATOM 2046 O O . VAL B 1 23 ? 15.25 -15.031 2.98 1 98.94 23 VAL B O 1
ATOM 2049 N N . ILE B 1 24 ? 16 -13.758 4.672 1 98.88 24 ILE B N 1
ATOM 2050 C CA . ILE B 1 24 ? 17.312 -14.414 4.688 1 98.88 24 ILE B CA 1
ATOM 2051 C C . ILE B 1 24 ? 17.141 -15.883 5.094 1 98.88 24 ILE B C 1
ATOM 2053 O O . ILE B 1 24 ? 17.688 -16.781 4.453 1 98.88 24 ILE B O 1
ATOM 2057 N N . THR B 1 25 ? 16.359 -16.125 6.133 1 98.88 25 THR B N 1
ATOM 2058 C CA . THR B 1 25 ? 16.094 -17.484 6.582 1 98.88 25 THR B CA 1
ATOM 2059 C C . THR B 1 25 ? 15.438 -18.297 5.473 1 98.88 25 THR B C 1
ATOM 2061 O O . THR B 1 25 ? 15.789 -19.469 5.258 1 98.88 25 THR B O 1
ATOM 2064 N N . TRP B 1 26 ? 14.508 -17.719 4.766 1 98.81 26 TRP B N 1
ATOM 2065 C CA . TRP B 1 26 ? 13.836 -18.406 3.66 1 98.81 26 TRP B CA 1
ATOM 2066 C C . TRP B 1 26 ? 14.836 -18.844 2.602 1 98.81 26 TRP B C 1
ATOM 2068 O O . TRP B 1 26 ? 14.836 -20.016 2.189 1 98.81 26 TRP B O 1
ATOM 2078 N N . MET B 1 27 ? 15.727 -17.984 2.225 1 98.69 27 MET B N 1
ATOM 2079 C CA . MET B 1 27 ? 16.672 -18.281 1.147 1 98.69 27 MET B CA 1
ATOM 2080 C C . MET B 1 27 ? 17.719 -19.297 1.598 1 98.69 27 MET B C 1
ATOM 2082 O O . MET B 1 27 ? 18.141 -20.156 0.814 1 98.69 27 MET B O 1
ATOM 2086 N N . VAL B 1 28 ? 18.094 -19.203 2.881 1 98.69 28 VAL B N 1
ATOM 2087 C CA . VAL B 1 28 ? 19.156 -20.078 3.381 1 98.69 28 VAL B CA 1
ATOM 2088 C C . VAL B 1 28 ? 18.578 -21.469 3.674 1 98.69 28 VAL B C 1
ATOM 2090 O O . VAL B 1 28 ? 19.141 -22.484 3.252 1 98.69 28 VAL B O 1
ATOM 2093 N N . LYS B 1 29 ? 17.484 -21.578 4.27 1 98.5 29 LYS B N 1
ATOM 2094 C CA . LYS B 1 29 ? 16.953 -22.844 4.758 1 98.5 29 LYS B CA 1
ATOM 2095 C C . LYS B 1 29 ? 16.234 -23.594 3.648 1 98.5 29 LYS B C 1
ATOM 2097 O O . LYS B 1 29 ? 16.266 -24.828 3.602 1 98.5 29 LYS B O 1
ATOM 2102 N N . TYR B 1 30 ? 15.633 -22.875 2.701 1 98.25 30 TYR B N 1
ATOM 2103 C CA . TYR B 1 30 ? 14.727 -23.578 1.789 1 98.25 30 TYR B CA 1
ATOM 2104 C C . TYR B 1 30 ? 15.172 -23.391 0.342 1 98.25 30 TYR B C 1
ATOM 2106 O O . TYR B 1 30 ? 14.602 -24 -0.567 1 98.25 30 TYR B O 1
ATOM 2114 N N . GLN B 1 31 ? 16.188 -22.531 0.075 1 97.75 31 GLN B N 1
ATOM 2115 C CA . GLN B 1 31 ? 16.531 -22.234 -1.311 1 97.75 31 GLN B CA 1
ATOM 2116 C C . GLN B 1 31 ? 18.047 -22.375 -1.536 1 97.75 31 GLN B C 1
ATOM 2118 O O . GLN B 1 31 ? 18.594 -21.781 -2.463 1 97.75 31 GLN B O 1
ATOM 2123 N N . ASP B 1 32 ? 18.781 -23 -0.643 1 97.69 32 ASP B N 1
ATOM 2124 C CA . ASP B 1 32 ? 20.156 -23.453 -0.788 1 97.69 32 ASP B CA 1
ATOM 2125 C C . ASP B 1 32 ? 21.141 -22.297 -0.655 1 97.69 32 ASP B C 1
ATOM 2127 O O . ASP B 1 32 ? 22.266 -22.359 -1.148 1 97.69 32 ASP B O 1
ATOM 2131 N N . GLY B 1 33 ? 20.672 -21.125 -0.219 1 98.56 33 GLY B N 1
ATOM 2132 C CA . GLY B 1 33 ? 21.578 -20.062 0.169 1 98.56 33 GLY B CA 1
ATOM 2133 C C . GLY B 1 33 ? 21.922 -19.125 -0.977 1 98.56 33 GLY B C 1
ATOM 2134 O O . GLY B 1 33 ? 21.062 -18.781 -1.789 1 98.56 33 GLY B O 1
ATOM 2135 N N . PHE B 1 34 ? 23.172 -18.625 -0.964 1 98.75 34 PHE B N 1
ATOM 2136 C CA . PHE B 1 34 ? 23.531 -17.516 -1.841 1 98.75 34 PHE B CA 1
ATOM 2137 C C . PHE B 1 34 ? 24.812 -17.844 -2.621 1 98.75 34 PHE B C 1
ATOM 2139 O O . PHE B 1 34 ? 25.688 -18.547 -2.125 1 98.75 34 PHE B O 1
ATOM 2146 N N . ALA B 1 35 ? 24.906 -17.312 -3.818 1 98.69 35 ALA B N 1
ATOM 2147 C CA . ALA B 1 35 ? 26.109 -17.312 -4.648 1 98.69 35 ALA B CA 1
ATOM 2148 C C . ALA B 1 35 ? 26 -16.281 -5.773 1 98.69 35 ALA B C 1
ATOM 2150 O O . ALA B 1 35 ? 24.891 -15.836 -6.102 1 98.69 35 ALA B O 1
ATOM 2151 N N . LEU B 1 36 ? 27.094 -15.891 -6.293 1 98.44 36 LEU B N 1
ATOM 2152 C CA . LEU B 1 36 ? 27.125 -15.078 -7.504 1 98.44 36 LEU B CA 1
ATOM 2153 C C . LEU B 1 36 ? 27.562 -15.914 -8.703 1 98.44 36 LEU B C 1
ATOM 2155 O O . LEU B 1 36 ? 28.719 -15.844 -9.125 1 98.44 36 LEU B O 1
ATOM 2159 N N . ASP B 1 37 ? 26.641 -16.766 -9.234 1 98.38 37 ASP B N 1
ATOM 2160 C CA . ASP B 1 37 ? 27.031 -17.75 -10.242 1 98.38 37 ASP B CA 1
ATOM 2161 C C . ASP B 1 37 ? 25.922 -17.938 -11.281 1 98.38 37 ASP B C 1
ATOM 2163 O O . ASP B 1 37 ? 25.875 -18.953 -11.961 1 98.38 37 ASP B O 1
ATOM 2167 N N . ARG B 1 38 ? 25.047 -17.094 -11.336 1 97.62 38 ARG B N 1
ATOM 2168 C CA . ARG B 1 38 ? 23.984 -17.031 -12.336 1 97.62 38 ARG B CA 1
ATOM 2169 C C . ARG B 1 38 ? 22.984 -18.172 -12.148 1 97.62 38 ARG B C 1
ATOM 2171 O O . ARG B 1 38 ? 22.188 -18.469 -13.039 1 97.62 38 ARG B O 1
ATOM 2178 N N . THR B 1 39 ? 23 -18.844 -10.969 1 97.94 39 THR B N 1
ATOM 2179 C CA . THR B 1 39 ? 22.031 -19.891 -10.633 1 97.94 39 THR B CA 1
ATOM 2180 C C . THR B 1 39 ? 20.938 -19.344 -9.727 1 97.94 39 THR B C 1
ATOM 2182 O O . THR B 1 39 ? 20.875 -18.125 -9.469 1 97.94 39 THR B O 1
ATOM 2185 N N . SER B 1 40 ? 20.094 -20.281 -9.258 1 97.81 40 SER B N 1
ATOM 2186 C CA . SER B 1 40 ? 19.031 -19.906 -8.328 1 97.81 40 SER B CA 1
ATOM 2187 C C . SER B 1 40 ? 19.594 -19.281 -7.055 1 97.81 40 SER B C 1
ATOM 2189 O O . SER B 1 40 ? 18.922 -18.484 -6.398 1 97.81 40 SER B O 1
ATOM 2191 N N . LYS B 1 41 ? 20.797 -19.656 -6.738 1 98.62 41 LYS B N 1
ATOM 2192 C CA . LYS B 1 41 ? 21.438 -19.078 -5.559 1 98.62 41 LYS B CA 1
ATOM 2193 C C . LYS B 1 41 ? 21.703 -17.594 -5.762 1 98.62 41 LYS B C 1
ATOM 2195 O O . LYS B 1 41 ? 21.688 -16.828 -4.801 1 98.62 41 LYS B O 1
ATOM 2200 N N . GLU B 1 42 ? 22.016 -17.188 -6.977 1 98.75 42 GLU B N 1
ATOM 2201 C CA . GLU B 1 42 ? 22.156 -15.773 -7.281 1 98.75 42 GLU B CA 1
ATOM 2202 C C . GLU B 1 42 ? 20.812 -15.055 -7.223 1 98.75 42 GLU B C 1
ATOM 2204 O O . GLU B 1 42 ? 20.719 -13.93 -6.734 1 98.75 42 GLU B O 1
ATOM 2209 N N . PHE B 1 43 ? 19.781 -15.711 -7.695 1 98.69 43 PHE B N 1
ATOM 2210 C CA . PHE B 1 43 ? 18.438 -15.156 -7.582 1 98.69 43 PHE B CA 1
ATOM 2211 C C . PHE B 1 43 ? 18.094 -14.852 -6.129 1 98.69 43 PHE B C 1
ATOM 2213 O O . PHE B 1 43 ? 17.469 -13.836 -5.832 1 98.69 43 PHE B O 1
ATOM 2220 N N . ASN B 1 44 ? 18.531 -15.688 -5.246 1 98.81 44 ASN B N 1
ATOM 2221 C CA . ASN B 1 44 ? 18.172 -15.578 -3.836 1 98.81 44 ASN B CA 1
ATOM 2222 C C . ASN B 1 44 ? 18.688 -14.273 -3.227 1 98.81 44 ASN B C 1
ATOM 2224 O O . ASN B 1 44 ? 18.234 -13.859 -2.16 1 98.81 44 ASN B O 1
ATOM 2228 N N . LEU B 1 45 ? 19.625 -13.602 -3.885 1 98.94 45 LEU B N 1
ATOM 2229 C CA . LEU B 1 45 ? 20.125 -12.305 -3.432 1 98.94 45 LEU B CA 1
ATOM 2230 C C . LEU B 1 45 ? 19.125 -11.195 -3.756 1 98.94 45 LEU B C 1
ATOM 2232 O O . LEU B 1 45 ? 19.094 -10.172 -3.068 1 98.94 45 LEU B O 1
ATOM 2236 N N . HIS B 1 46 ? 18.312 -11.43 -4.754 1 98.94 46 HIS B N 1
ATOM 2237 C CA . HIS B 1 46 ? 17.391 -10.406 -5.242 1 98.94 46 HIS B CA 1
ATOM 2238 C C . HIS B 1 46 ? 16.406 -9.992 -4.164 1 98.94 46 HIS B C 1
ATOM 2240 O O . HIS B 1 46 ? 16.344 -8.82 -3.785 1 98.94 46 HIS B O 1
ATOM 2246 N N . PRO B 1 47 ? 15.625 -10.938 -3.568 1 98.94 47 PRO B N 1
ATOM 2247 C CA . PRO B 1 47 ? 14.656 -10.477 -2.568 1 98.94 47 PRO B CA 1
ATOM 2248 C C . PRO B 1 47 ? 15.328 -9.883 -1.332 1 98.94 47 PRO B C 1
ATOM 2250 O O . PRO B 1 47 ? 14.789 -8.953 -0.722 1 98.94 47 PRO B O 1
ATOM 2253 N N . VAL B 1 48 ? 16.469 -10.352 -0.973 1 98.94 48 VAL B N 1
ATOM 2254 C CA . VAL B 1 48 ? 17.156 -9.867 0.219 1 98.94 48 VAL B CA 1
ATOM 2255 C C . VAL B 1 48 ? 17.594 -8.422 0.013 1 98.94 48 VAL B C 1
ATOM 2257 O O . VAL B 1 48 ? 17.312 -7.555 0.85 1 98.94 48 VAL B O 1
ATOM 2260 N N . PHE B 1 49 ? 18.188 -8.125 -1.094 1 98.94 49 PHE B N 1
ATOM 2261 C CA . PHE B 1 49 ? 18.734 -6.789 -1.315 1 98.94 49 PHE B CA 1
ATOM 2262 C C . PHE B 1 49 ? 17.641 -5.805 -1.674 1 98.94 49 PHE B C 1
ATOM 2264 O O . PHE B 1 49 ? 17.75 -4.605 -1.397 1 98.94 49 PHE B O 1
ATOM 2271 N N . MET B 1 50 ? 16.578 -6.301 -2.295 1 98.94 50 MET B N 1
ATOM 2272 C CA . MET B 1 50 ? 15.438 -5.422 -2.516 1 98.94 50 MET B CA 1
ATOM 2273 C C . MET B 1 50 ? 14.805 -5.004 -1.191 1 98.94 50 MET B C 1
ATOM 2275 O O . MET B 1 50 ? 14.477 -3.832 -0.994 1 98.94 50 MET B O 1
ATOM 2279 N N . ILE B 1 51 ? 14.641 -5.93 -0.265 1 98.94 51 ILE B N 1
ATOM 2280 C CA . ILE B 1 51 ? 14.047 -5.645 1.039 1 98.94 51 ILE B CA 1
ATOM 2281 C C . ILE B 1 51 ? 15.008 -4.785 1.861 1 98.94 51 ILE B C 1
ATOM 2283 O O . ILE B 1 51 ? 14.586 -3.822 2.508 1 98.94 51 ILE B O 1
ATOM 2287 N N . LEU B 1 52 ? 16.25 -5.074 1.825 1 98.94 52 LEU B N 1
ATOM 2288 C CA . LEU B 1 52 ? 17.219 -4.258 2.531 1 98.94 52 LEU B CA 1
ATOM 2289 C C . LEU B 1 52 ? 17.219 -2.826 2.008 1 98.94 52 LEU B C 1
ATOM 2291 O O . LEU B 1 52 ? 17.203 -1.874 2.793 1 98.94 52 LEU B O 1
ATOM 2295 N N . GLY B 1 53 ? 17.219 -2.688 0.719 1 98.88 53 GLY B N 1
ATOM 2296 C CA . GLY B 1 53 ? 17.312 -1.374 0.101 1 98.88 53 GLY B CA 1
ATOM 2297 C C . GLY B 1 53 ? 16 -0.606 0.146 1 98.88 53 GLY B C 1
ATOM 2298 O O . GLY B 1 53 ? 15.891 0.398 0.853 1 98.88 53 GLY B O 1
ATOM 2299 N N . PHE B 1 54 ? 14.977 -1.157 -0.498 1 98.81 54 PHE B N 1
ATOM 2300 C CA . PHE B 1 54 ? 13.773 -0.386 -0.788 1 98.81 54 PHE B CA 1
ATOM 2301 C C . PHE B 1 54 ? 12.781 -0.466 0.371 1 98.81 54 PHE B C 1
ATOM 2303 O O . PHE B 1 54 ? 11.812 0.29 0.418 1 98.81 54 PHE B O 1
ATOM 2310 N N . LEU B 1 55 ? 13.039 -1.367 1.356 1 98.88 55 LEU B N 1
ATOM 2311 C CA . LEU B 1 55 ? 12.18 -1.364 2.535 1 98.88 55 LEU B CA 1
ATOM 2312 C C . LEU B 1 55 ? 12.938 -0.854 3.758 1 98.88 55 LEU B C 1
ATOM 2314 O O . LEU B 1 55 ? 12.703 0.269 4.211 1 98.88 55 LEU B O 1
ATOM 2318 N N . PHE B 1 56 ? 13.961 -1.544 4.16 1 98.94 56 PHE B N 1
ATOM 2319 C CA . PHE B 1 56 ? 14.57 -1.239 5.449 1 98.94 56 PHE B CA 1
ATOM 2320 C C . PHE B 1 56 ? 15.344 0.074 5.387 1 98.94 56 PHE B C 1
ATOM 2322 O O . PHE B 1 56 ? 15.086 0.986 6.18 1 98.94 56 PHE B O 1
ATOM 2329 N N . LEU B 1 57 ? 16.297 0.216 4.461 1 98.94 57 LEU B N 1
ATOM 2330 C CA . LEU B 1 57 ? 17.094 1.436 4.355 1 98.94 57 LEU B CA 1
ATOM 2331 C C . LEU B 1 57 ? 16.219 2.623 3.969 1 98.94 57 LEU B C 1
ATOM 2333 O O . LEU B 1 57 ? 16.359 3.715 4.523 1 98.94 57 LEU B O 1
ATOM 2337 N N . ASN B 1 58 ? 15.336 2.404 3.008 1 98.88 58 ASN B N 1
ATOM 2338 C CA . ASN B 1 58 ? 14.422 3.467 2.594 1 98.88 58 ASN B CA 1
ATOM 2339 C C . ASN B 1 58 ? 13.531 3.924 3.746 1 98.88 58 ASN B C 1
ATOM 2341 O O . ASN B 1 58 ? 13.289 5.121 3.908 1 98.88 58 ASN B O 1
ATOM 2345 N N . ALA B 1 59 ? 13.016 2.988 4.559 1 98.88 59 ALA B N 1
ATOM 2346 C CA . ALA B 1 59 ? 12.211 3.344 5.723 1 98.88 59 ALA B CA 1
ATOM 2347 C C . ALA B 1 59 ? 12.984 4.254 6.672 1 98.88 59 ALA B C 1
ATOM 2349 O O . ALA B 1 59 ? 12.453 5.246 7.164 1 98.88 59 ALA B O 1
ATOM 2350 N N . ASN B 1 60 ? 14.188 3.914 6.895 1 98.69 60 ASN B N 1
ATOM 2351 C CA . ASN B 1 60 ? 15.008 4.715 7.793 1 98.69 60 ASN B CA 1
ATOM 2352 C C . ASN B 1 60 ? 15.328 6.082 7.195 1 98.69 60 ASN B C 1
ATOM 2354 O O . ASN B 1 60 ? 15.398 7.082 7.918 1 98.69 60 ASN B O 1
ATOM 2358 N N . ALA B 1 61 ? 15.516 6.109 5.883 1 98.69 61 ALA B N 1
ATOM 2359 C CA . ALA B 1 61 ? 15.68 7.398 5.215 1 98.69 61 ALA B CA 1
ATOM 2360 C C . ALA B 1 61 ? 14.445 8.273 5.406 1 98.69 61 ALA B C 1
ATOM 2362 O O . ALA B 1 61 ? 14.562 9.461 5.727 1 98.69 61 ALA B O 1
ATOM 2363 N N . LEU B 1 62 ? 13.281 7.691 5.246 1 98.31 62 LEU B N 1
ATOM 2364 C CA . LEU B 1 62 ? 12.016 8.414 5.355 1 98.31 62 LEU B CA 1
ATOM 2365 C C . LEU B 1 62 ? 11.82 8.953 6.77 1 98.31 62 LEU B C 1
ATOM 2367 O O . LEU B 1 62 ? 11.297 10.055 6.949 1 98.31 62 LEU B O 1
ATOM 2371 N N . MET B 1 63 ? 12.297 8.227 7.738 1 97.5 63 MET B N 1
ATOM 2372 C CA . MET B 1 63 ? 12.031 8.594 9.125 1 97.5 63 MET B CA 1
ATOM 2373 C C . MET B 1 63 ? 13.156 9.477 9.672 1 97.5 63 MET B C 1
ATOM 2375 O O . MET B 1 63 ? 13.086 9.938 10.812 1 97.5 63 MET B O 1
ATOM 2379 N N . THR B 1 64 ? 14.188 9.75 8.914 1 96.06 64 THR B N 1
ATOM 2380 C CA . THR B 1 64 ? 15.375 10.461 9.375 1 96.06 64 THR B CA 1
ATOM 2381 C C . THR B 1 64 ? 15 11.812 9.969 1 96.06 64 THR B C 1
ATOM 2383 O O . THR B 1 64 ? 15.477 12.18 11.039 1 96.06 64 THR B O 1
ATOM 2386 N N . TYR B 1 65 ? 14.117 12.555 9.312 1 91.56 65 TYR B N 1
ATOM 2387 C CA . TYR B 1 65 ? 13.75 13.898 9.758 1 91.56 65 TYR B CA 1
ATOM 2388 C C . TYR B 1 65 ? 12.938 13.844 11.047 1 91.56 65 TYR B C 1
ATOM 2390 O O . TYR B 1 65 ? 13.008 14.758 11.875 1 91.56 65 TYR B O 1
ATOM 2398 N N . ARG B 1 66 ? 12.188 12.719 11.188 1 92.25 66 ARG B N 1
ATOM 2399 C CA . ARG B 1 66 ? 11.414 12.547 12.414 1 92.25 66 ARG B CA 1
ATOM 2400 C C . ARG B 1 66 ? 12.312 12.133 13.578 1 92.25 66 ARG B C 1
ATOM 2402 O O . ARG B 1 66 ? 12.148 12.625 14.695 1 92.25 66 ARG B O 1
ATOM 2409 N N . VAL B 1 67 ? 13.227 11.328 13.289 1 93.44 67 VAL B N 1
ATOM 2410 C CA . VAL B 1 67 ? 14.031 10.695 14.336 1 93.44 67 VAL B CA 1
ATOM 2411 C C . VAL B 1 67 ? 15.18 11.625 14.727 1 93.44 67 VAL B C 1
ATOM 2413 O O . VAL B 1 67 ? 15.477 11.781 15.914 1 93.44 67 VAL B O 1
ATOM 2416 N N . LEU B 1 68 ? 15.789 12.352 13.773 1 92.38 68 LEU B N 1
ATOM 2417 C CA . LEU B 1 68 ? 17.016 13.102 14.031 1 92.38 68 LEU B CA 1
ATOM 2418 C C . LEU B 1 68 ? 16.75 14.602 13.938 1 92.38 68 LEU B C 1
ATOM 2420 O O . LEU B 1 68 ? 17.625 15.406 14.266 1 92.38 68 LEU B O 1
ATOM 2424 N N . GLY B 1 69 ? 15.633 14.969 13.578 1 88.25 69 GLY B N 1
ATOM 2425 C CA . GLY B 1 69 ? 15.344 16.359 13.25 1 88.25 69 GLY B CA 1
ATOM 2426 C C . GLY B 1 69 ? 15.5 17.281 14.438 1 88.25 69 GLY B C 1
ATOM 2427 O O . GLY B 1 69 ? 15.773 18.469 14.273 1 88.25 69 GLY B O 1
ATOM 2428 N N . ASN B 1 70 ? 15.344 16.703 15.586 1 86.12 70 ASN B N 1
ATOM 2429 C CA . ASN B 1 70 ? 15.477 17.531 16.781 1 86.12 70 ASN B CA 1
ATOM 2430 C C . ASN B 1 70 ? 16.875 17.453 17.375 1 86.12 70 ASN B C 1
ATOM 2432 O O . ASN B 1 70 ? 17.25 18.266 18.219 1 86.12 70 ASN B O 1
ATOM 2436 N N . ALA B 1 71 ? 17.625 16.609 16.922 1 87.12 71 ALA B N 1
ATOM 2437 C CA . ALA B 1 71 ? 18.922 16.344 17.547 1 87.12 71 ALA B CA 1
ATOM 2438 C C . ALA B 1 71 ? 20.062 16.922 16.703 1 87.12 71 ALA B C 1
ATOM 2440 O O . ALA B 1 71 ? 21.125 17.219 17.234 1 87.12 71 ALA B O 1
ATOM 2441 N N . PHE B 1 72 ? 19.844 17.047 15.438 1 88.19 72 PHE B N 1
ATOM 2442 C CA . PHE B 1 72 ? 20.891 17.5 14.523 1 88.19 72 PHE B CA 1
ATOM 2443 C C . PHE B 1 72 ? 20.391 18.672 13.68 1 88.19 72 PHE B C 1
ATOM 2445 O O . PHE B 1 72 ? 19.188 18.906 13.57 1 88.19 72 PHE B O 1
ATOM 2452 N N . ASN B 1 73 ? 21.328 19.391 13.172 1 87.25 73 ASN B N 1
ATOM 2453 C CA . ASN B 1 73 ? 20.938 20.469 12.273 1 87.25 73 ASN B CA 1
ATOM 2454 C C . ASN B 1 73 ? 20.391 19.938 10.953 1 87.25 73 ASN B C 1
ATOM 2456 O O . ASN B 1 73 ? 20.641 18.781 10.602 1 87.25 73 ASN B O 1
ATOM 2460 N N . ARG B 1 74 ? 19.797 20.688 10.266 1 86.94 74 ARG B N 1
ATOM 2461 C CA . ARG B 1 74 ? 19.047 20.297 9.078 1 86.94 74 ARG B CA 1
ATOM 2462 C C . ARG B 1 74 ? 19.984 19.766 7.988 1 86.94 74 ARG B C 1
ATOM 2464 O O . ARG B 1 74 ? 19.625 18.844 7.258 1 86.94 74 ARG B O 1
ATOM 2471 N N . THR B 1 75 ? 21.078 20.375 7.859 1 87.81 75 THR B N 1
ATOM 2472 C CA . THR B 1 75 ? 22.031 19.922 6.848 1 87.81 75 THR B CA 1
ATOM 2473 C C . THR B 1 75 ? 22.5 18.5 7.129 1 87.81 75 THR B C 1
ATOM 2475 O O . THR B 1 75 ? 22.547 17.672 6.219 1 87.81 75 THR B O 1
ATOM 2478 N N . ALA B 1 76 ? 22.859 18.281 8.336 1 91.44 76 ALA B N 1
ATOM 2479 C CA . ALA B 1 76 ? 23.281 16.938 8.719 1 91.44 76 ALA B CA 1
ATOM 2480 C C . ALA B 1 76 ? 22.188 15.914 8.461 1 91.44 76 ALA B C 1
ATOM 2482 O O . ALA B 1 76 ? 22.438 14.828 7.941 1 91.44 76 ALA B O 1
ATOM 2483 N N . VAL B 1 77 ? 20.969 16.234 8.836 1 94.06 77 VAL B N 1
ATOM 2484 C CA . VAL B 1 77 ? 19.828 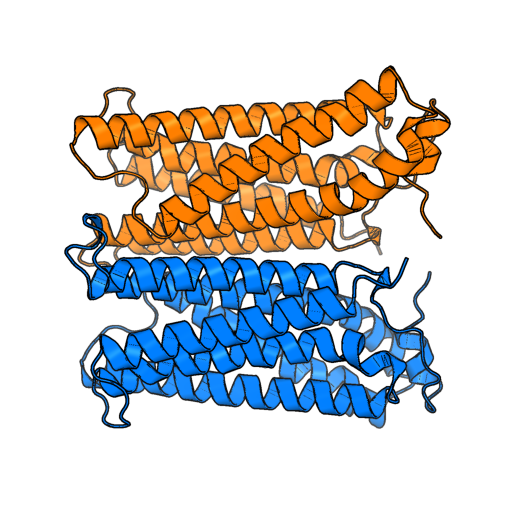15.336 8.641 1 94.06 77 VAL B CA 1
ATOM 2485 C C . VAL B 1 77 ? 19.625 15.062 7.152 1 94.06 77 VAL B C 1
ATOM 2487 O O . VAL B 1 77 ? 19.406 13.922 6.75 1 94.06 77 VAL B O 1
ATOM 2490 N N . LYS B 1 78 ? 19.797 16.109 6.348 1 94.31 78 LYS B N 1
ATOM 2491 C CA . LYS B 1 78 ? 19.672 15.977 4.898 1 94.31 78 LYS B CA 1
ATOM 2492 C C . LYS B 1 78 ? 20.734 15.047 4.332 1 94.31 78 LYS B C 1
ATOM 2494 O O . LYS B 1 78 ? 20.453 14.242 3.443 1 94.31 78 LYS B O 1
ATOM 2499 N N . ILE B 1 79 ? 21.891 15.156 4.801 1 94.81 79 ILE B N 1
ATOM 2500 C CA . ILE B 1 79 ? 23 14.336 4.32 1 94.81 79 ILE B CA 1
ATOM 2501 C C . ILE B 1 79 ? 22.766 12.875 4.699 1 94.81 79 ILE B C 1
ATOM 2503 O O . ILE B 1 79 ? 22.953 11.977 3.877 1 94.81 79 ILE B O 1
ATOM 2507 N N . ILE B 1 80 ? 22.359 12.625 5.938 1 97.31 80 ILE B N 1
ATOM 2508 C CA . ILE B 1 80 ? 22.078 11.266 6.387 1 97.31 80 ILE B CA 1
ATOM 2509 C C . ILE B 1 80 ? 20.938 10.68 5.559 1 97.31 80 ILE B C 1
ATOM 2511 O O . ILE B 1 80 ? 21.016 9.531 5.117 1 97.31 80 ILE B O 1
ATOM 2515 N N . HIS B 1 81 ? 19.859 11.461 5.352 1 98.19 81 HIS B N 1
ATOM 2516 C CA . HIS B 1 81 ? 18.75 11.07 4.484 1 98.19 81 HIS B CA 1
ATOM 2517 C C . HIS B 1 81 ? 19.25 10.672 3.1 1 98.19 81 HIS B C 1
ATOM 2519 O O . HIS B 1 81 ? 18.891 9.617 2.584 1 98.19 81 HIS B O 1
ATOM 2525 N N . LEU B 1 82 ? 20.109 11.477 2.527 1 98.06 82 LEU B N 1
ATOM 2526 C CA . LEU B 1 82 ? 20.641 11.234 1.193 1 98.06 82 LEU B CA 1
ATOM 2527 C C . LEU B 1 82 ? 21.5 9.977 1.171 1 98.06 82 LEU B C 1
ATOM 2529 O O . LEU B 1 82 ? 21.422 9.188 0.222 1 98.06 82 LEU B O 1
ATOM 2533 N N . LEU B 1 83 ? 22.312 9.797 2.152 1 98.19 83 LEU B N 1
ATOM 2534 C CA . LEU B 1 83 ? 23.188 8.641 2.209 1 98.19 83 LEU B CA 1
ATOM 2535 C C . LEU B 1 83 ? 22.391 7.344 2.299 1 98.19 83 LEU B C 1
ATOM 2537 O O . LEU B 1 83 ? 22.734 6.355 1.641 1 98.19 83 LEU B O 1
ATOM 2541 N N . PHE B 1 84 ? 21.359 7.344 3.146 1 98.69 84 PHE B N 1
ATOM 2542 C CA . PHE B 1 84 ? 20.484 6.18 3.221 1 98.69 84 PHE B CA 1
ATOM 2543 C C . PHE B 1 84 ? 19.859 5.879 1.861 1 98.69 84 PHE B C 1
ATOM 2545 O O . PHE B 1 84 ? 19.781 4.719 1.452 1 98.69 84 PHE B O 1
ATOM 2552 N N . GLN B 1 85 ? 19.438 6.926 1.157 1 98.81 85 GLN B N 1
ATOM 2553 C CA . GLN B 1 85 ? 18.812 6.73 -0.145 1 98.81 85 GLN B CA 1
ATOM 2554 C C . GLN B 1 85 ? 19.812 6.215 -1.171 1 98.81 85 GLN B C 1
ATOM 2556 O O . GLN B 1 85 ? 19.469 5.367 -2.002 1 98.81 85 GLN B O 1
ATOM 2561 N N . ALA B 1 86 ? 21 6.707 -1.134 1 98.5 86 ALA B N 1
ATOM 2562 C CA . ALA B 1 86 ? 22.047 6.254 -2.041 1 98.5 86 ALA B CA 1
ATOM 2563 C C . ALA B 1 86 ? 22.375 4.785 -1.808 1 98.5 86 ALA B C 1
ATOM 2565 O O . ALA B 1 86 ? 22.547 4.02 -2.762 1 98.5 86 ALA B O 1
ATOM 2566 N N . LEU B 1 87 ? 22.453 4.438 -0.552 1 98.81 87 LEU B N 1
ATOM 2567 C CA . LEU B 1 87 ? 22.703 3.037 -0.225 1 98.81 87 LEU B CA 1
ATOM 2568 C C . LEU B 1 87 ? 21.531 2.162 -0.661 1 98.81 87 LEU B C 1
ATOM 2570 O O . LEU B 1 87 ? 21.734 1.041 -1.132 1 98.81 87 LEU B O 1
ATOM 2574 N N . ALA B 1 88 ? 20.344 2.676 -0.459 1 98.88 88 ALA B N 1
ATOM 2575 C CA . ALA B 1 88 ? 19.141 1.931 -0.838 1 98.88 88 ALA B CA 1
ATOM 2576 C C . ALA B 1 88 ? 19.141 1.622 -2.332 1 98.88 88 ALA B C 1
ATOM 2578 O O . ALA B 1 88 ? 18.891 0.482 -2.736 1 98.88 88 ALA B O 1
ATOM 2579 N N . VAL B 1 89 ? 19.406 2.615 -3.164 1 98.81 89 VAL B N 1
ATOM 2580 C CA . VAL B 1 89 ? 19.375 2.398 -4.605 1 98.81 89 VAL B CA 1
ATOM 2581 C C . VAL B 1 89 ? 20.516 1.492 -5.027 1 98.81 89 VAL B C 1
ATOM 2583 O O . VAL B 1 89 ? 20.391 0.687 -5.949 1 98.81 89 VAL B O 1
ATOM 2586 N N . ALA B 1 90 ? 21.656 1.579 -4.379 1 98.88 90 ALA B N 1
ATOM 2587 C CA . ALA B 1 90 ? 22.766 0.676 -4.656 1 98.88 90 ALA B CA 1
ATOM 2588 C C . ALA B 1 90 ? 22.375 -0.773 -4.371 1 98.88 90 ALA B C 1
ATOM 2590 O O . ALA B 1 90 ? 22.641 -1.662 -5.188 1 98.88 90 ALA B O 1
ATOM 2591 N N . CYS B 1 91 ? 21.781 -1.006 -3.227 1 98.88 91 CYS B N 1
ATOM 2592 C CA . CYS B 1 91 ? 21.312 -2.344 -2.877 1 98.88 91 CYS B CA 1
ATOM 2593 C C . CYS B 1 91 ? 20.281 -2.842 -3.883 1 98.88 91 CYS B C 1
ATOM 2595 O O . CYS B 1 91 ? 20.375 -3.973 -4.359 1 98.88 91 CYS B O 1
ATOM 2597 N N . ALA B 1 92 ? 19.328 -2.002 -4.199 1 98.88 92 ALA B N 1
ATOM 2598 C CA . ALA B 1 92 ? 18.281 -2.383 -5.145 1 98.88 92 ALA B CA 1
ATOM 2599 C C . ALA B 1 92 ? 18.875 -2.676 -6.523 1 98.88 92 ALA B C 1
ATOM 2601 O O . ALA B 1 92 ? 18.438 -3.602 -7.207 1 98.88 92 ALA B O 1
ATOM 2602 N N . SER B 1 93 ? 19.844 -1.864 -6.941 1 98.88 93 SER B N 1
ATOM 2603 C CA . SER B 1 93 ? 20.5 -2.096 -8.219 1 98.88 93 SER B CA 1
ATOM 2604 C C . SER B 1 93 ? 21.203 -3.445 -8.242 1 98.88 93 SER B C 1
ATOM 2606 O O . SER B 1 93 ? 21.141 -4.176 -9.234 1 98.88 93 SER B O 1
ATOM 2608 N N . PHE B 1 94 ? 21.875 -3.701 -7.172 1 98.88 94 PHE B N 1
ATOM 2609 C CA . PHE B 1 94 ? 22.531 -4.996 -7.059 1 98.88 94 PHE B CA 1
ATOM 2610 C C . PHE B 1 94 ? 21.516 -6.129 -7.109 1 98.88 94 PHE B C 1
ATOM 2612 O O . PHE B 1 94 ? 21.703 -7.102 -7.848 1 98.88 94 PHE B O 1
ATOM 2619 N N . GLY B 1 95 ? 20.438 -6.062 -6.359 1 98.88 95 GLY B N 1
ATOM 2620 C CA . GLY B 1 95 ? 19.375 -7.062 -6.395 1 98.88 95 GLY B CA 1
ATOM 2621 C C . GLY B 1 95 ? 18.781 -7.254 -7.773 1 98.88 95 GLY B C 1
ATOM 2622 O O . GLY B 1 95 ? 18.531 -8.383 -8.195 1 98.88 95 GLY B O 1
ATOM 2623 N N . LEU B 1 96 ? 18.562 -6.16 -8.469 1 98.88 96 LEU B N 1
ATOM 2624 C CA . LEU B 1 96 ? 18.031 -6.227 -9.828 1 98.88 96 LEU B CA 1
ATOM 2625 C C . LEU B 1 96 ? 19.016 -6.926 -10.766 1 98.88 96 LEU B C 1
ATOM 2627 O O . LEU B 1 96 ? 18.609 -7.742 -11.594 1 98.88 96 LEU B O 1
ATOM 2631 N N . SER B 1 97 ? 20.25 -6.535 -10.633 1 98.81 97 SER B N 1
ATOM 2632 C CA . SER B 1 97 ? 21.25 -7.191 -11.469 1 98.81 97 SER B CA 1
ATOM 2633 C C . SER B 1 97 ? 21.234 -8.703 -11.258 1 98.81 97 SER B C 1
ATOM 2635 O O . SER B 1 97 ? 21.344 -9.469 -12.219 1 98.81 97 SER B O 1
ATOM 2637 N N . CYS B 1 98 ? 21.062 -9.148 -10.062 1 98.88 98 CYS B N 1
ATOM 2638 C CA . CYS B 1 98 ? 21.078 -10.578 -9.734 1 98.88 98 CYS B CA 1
ATOM 2639 C C . CYS B 1 98 ? 19.922 -11.297 -10.414 1 98.88 98 CYS B C 1
ATOM 2641 O O . CYS B 1 98 ? 20.109 -12.383 -10.969 1 98.88 98 CYS B O 1
ATOM 2643 N N . VAL B 1 99 ? 18.75 -10.71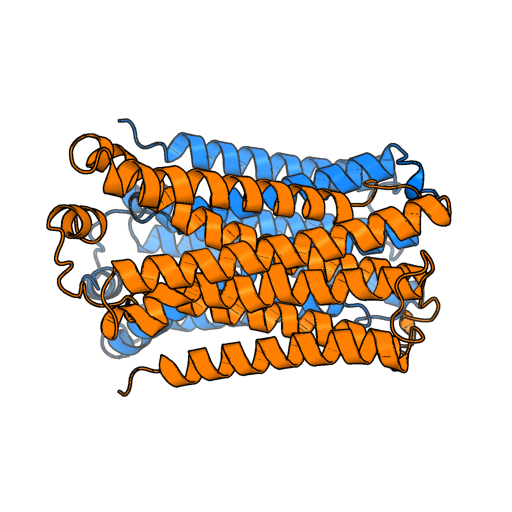9 -10.398 1 98.75 99 VAL B N 1
ATOM 2644 C CA . VAL B 1 99 ? 17.609 -11.406 -10.977 1 98.75 99 VAL B CA 1
ATOM 2645 C C . VAL B 1 99 ? 17.703 -11.398 -12.5 1 98.75 99 VAL B C 1
ATOM 2647 O O . VAL B 1 99 ? 17.344 -12.383 -13.156 1 98.75 99 VAL B O 1
ATOM 2650 N N . PHE B 1 100 ? 18.203 -10.305 -13.102 1 98.69 100 PHE B N 1
ATOM 2651 C CA . PHE B 1 100 ? 18.375 -10.266 -14.555 1 98.69 100 PHE B CA 1
ATOM 2652 C C . PHE B 1 100 ? 19.438 -11.258 -15 1 98.69 100 PHE B C 1
ATOM 2654 O O . PHE B 1 100 ? 19.281 -11.945 -16.016 1 98.69 100 PHE B O 1
ATOM 2661 N N . HIS B 1 101 ? 20.547 -11.328 -14.242 1 98.62 101 HIS B N 1
ATOM 2662 C CA . HIS B 1 101 ? 21.594 -12.305 -14.555 1 98.62 101 HIS B CA 1
ATOM 2663 C C . HIS B 1 101 ? 21.031 -13.727 -14.516 1 98.62 101 HIS B C 1
ATOM 2665 O O . HIS B 1 101 ? 21.297 -14.516 -15.43 1 98.62 101 HIS B O 1
ATOM 2671 N N . PHE B 1 102 ? 20.344 -14.047 -13.516 1 98.56 102 PHE B N 1
ATOM 2672 C CA . PHE B 1 102 ? 19.766 -15.375 -13.344 1 98.56 102 PHE B CA 1
ATOM 2673 C C . PHE B 1 102 ? 18.797 -15.695 -14.477 1 98.56 102 PHE B C 1
ATOM 2675 O O . PHE B 1 102 ? 18.891 -16.75 -15.102 1 98.56 102 PHE B O 1
ATOM 2682 N N . HIS B 1 103 ? 17.812 -14.781 -14.742 1 98.38 103 HIS B N 1
ATOM 2683 C CA . HIS B 1 103 ? 16.812 -14.992 -15.781 1 98.38 103 HIS B CA 1
ATOM 2684 C C . HIS B 1 103 ? 17.469 -15.211 -17.141 1 98.38 103 HIS B C 1
ATOM 2686 O O . HIS B 1 103 ? 17.109 -16.141 -17.859 1 98.38 103 HIS B O 1
ATOM 2692 N N . ASN B 1 104 ? 18.422 -14.367 -17.422 1 98.44 104 ASN B N 1
ATOM 2693 C CA . ASN B 1 104 ? 19.094 -14.445 -18.719 1 98.44 104 ASN B CA 1
ATOM 2694 C C . ASN B 1 104 ? 19.875 -15.75 -18.875 1 98.44 104 ASN B C 1
ATOM 2696 O O . ASN B 1 104 ? 19.875 -16.359 -19.938 1 98.44 104 ASN B O 1
ATOM 2700 N N . ALA B 1 105 ? 20.484 -16.172 -17.859 1 98.5 105 ALA B N 1
ATOM 2701 C CA . ALA B 1 105 ? 21.266 -17.406 -17.891 1 98.5 105 ALA B CA 1
ATOM 2702 C C . ALA B 1 105 ? 20.375 -18.625 -18.016 1 98.5 105 ALA B C 1
ATOM 2704 O O . ALA B 1 105 ? 20.734 -19.609 -18.688 1 98.5 105 ALA B O 1
ATOM 2705 N N . MET B 1 106 ? 19.219 -18.578 -17.438 1 97.94 106 MET B N 1
ATOM 2706 C CA . MET B 1 106 ? 18.312 -19.719 -17.406 1 97.94 106 MET B CA 1
ATOM 2707 C C . MET B 1 106 ? 17.328 -19.672 -18.562 1 97.94 106 MET B C 1
ATOM 2709 O O . MET B 1 106 ? 16.547 -20.609 -18.75 1 97.94 106 MET B O 1
ATOM 2713 N N . GLY B 1 107 ? 17.297 -18.547 -19.281 1 97.88 107 GLY B N 1
ATOM 2714 C CA . GLY B 1 107 ? 16.391 -18.391 -20.406 1 97.88 107 GLY B CA 1
ATOM 2715 C C . GLY B 1 107 ? 14.977 -18.031 -19.984 1 97.88 107 GLY B C 1
ATOM 2716 O O . GLY B 1 107 ? 14.016 -18.328 -20.688 1 97.88 107 GLY B O 1
ATOM 2717 N N . TYR B 1 108 ? 14.82 -17.562 -18.781 1 96.69 108 TYR B N 1
ATOM 2718 C CA . TYR B 1 108 ? 13.516 -17.125 -18.297 1 96.69 108 TYR B CA 1
ATOM 2719 C C . TYR B 1 108 ? 13.172 -15.734 -18.828 1 96.69 108 TYR B C 1
ATOM 2721 O O . TYR B 1 108 ? 14.055 -14.883 -18.938 1 96.69 108 TYR B O 1
ATOM 2729 N N . ALA B 1 109 ? 11.898 -15.484 -19.141 1 97.25 109 ALA B N 1
ATOM 2730 C CA . ALA B 1 109 ? 11.438 -14.18 -19.609 1 97.25 109 ALA B CA 1
ATOM 2731 C C . ALA B 1 109 ? 11.586 -13.125 -18.516 1 97.25 109 ALA B C 1
ATOM 2733 O O . ALA B 1 109 ? 11.336 -13.391 -17.344 1 97.25 109 ALA B O 1
ATOM 2734 N N . ASN B 1 110 ? 12 -11.938 -18.922 1 98 110 ASN B N 1
ATOM 2735 C CA . ASN B 1 110 ? 12.078 -10.797 -18.016 1 98 110 ASN B CA 1
ATOM 2736 C C . ASN B 1 110 ? 10.867 -9.875 -18.172 1 98 110 ASN B C 1
ATOM 2738 O O . ASN B 1 110 ? 10.297 -9.773 -19.266 1 98 110 ASN B O 1
ATOM 2742 N N . LEU B 1 111 ? 10.414 -9.18 -17.062 1 98 111 LEU B N 1
ATOM 2743 C CA . LEU B 1 111 ? 9.523 -8.023 -17.031 1 98 111 LEU B CA 1
ATOM 2744 C C . LEU B 1 111 ? 8.164 -8.367 -17.641 1 98 111 LEU B C 1
ATOM 2746 O O . LEU B 1 111 ? 7.57 -7.551 -18.344 1 98 111 LEU B O 1
ATOM 2750 N N . TYR B 1 112 ? 7.676 -9.547 -17.359 1 97.88 112 TYR B N 1
ATOM 2751 C CA . TYR B 1 112 ? 6.367 -9.906 -17.891 1 97.88 112 TYR B CA 1
ATOM 2752 C C . TYR B 1 112 ? 5.301 -9.844 -16.797 1 97.88 112 TYR B C 1
ATOM 2754 O O . TYR B 1 112 ? 4.117 -9.641 -17.094 1 97.88 112 TYR B O 1
ATOM 2762 N N . SER B 1 113 ? 5.699 -10.062 -15.586 1 98.5 113 SER B N 1
ATOM 2763 C CA . SER B 1 113 ? 4.734 -10.328 -14.523 1 98.5 113 SER B CA 1
ATOM 2764 C C . SER B 1 113 ? 4.273 -9.031 -13.867 1 98.5 113 SER B C 1
ATOM 2766 O O . SER B 1 113 ? 4.934 -7.996 -13.992 1 98.5 113 SER B O 1
ATOM 2768 N N . LEU B 1 114 ? 3.133 -9.086 -13.195 1 98.75 114 LEU B N 1
ATOM 2769 C CA . LEU B 1 114 ? 2.635 -7.957 -12.414 1 98.75 114 LEU B CA 1
ATOM 2770 C C . LEU B 1 114 ? 3.674 -7.496 -11.398 1 98.75 114 LEU B C 1
ATOM 2772 O O . LEU B 1 114 ? 3.875 -6.293 -11.211 1 98.75 114 LEU B O 1
ATOM 2776 N N . HIS B 1 115 ? 4.363 -8.414 -10.758 1 98.81 115 HIS B N 1
ATOM 2777 C CA . HIS B 1 115 ? 5.449 -8.109 -9.836 1 98.81 115 HIS B CA 1
ATOM 2778 C C . HIS B 1 115 ? 6.543 -7.297 -10.516 1 98.81 115 HIS B C 1
ATOM 2780 O O . HIS B 1 115 ? 6.953 -6.25 -10.008 1 98.81 115 HIS B O 1
ATOM 2786 N N . SER B 1 116 ? 6.973 -7.75 -11.664 1 98.69 116 SER B N 1
ATOM 2787 C CA . SER B 1 116 ? 8.086 -7.082 -12.32 1 98.69 116 SER B CA 1
ATOM 2788 C C . SER B 1 116 ? 7.672 -5.727 -12.875 1 98.69 116 SER B C 1
ATOM 2790 O O . SER B 1 116 ? 8.477 -4.789 -12.914 1 98.69 116 SER B O 1
ATOM 2792 N N . TRP B 1 117 ? 6.387 -5.586 -13.312 1 98.81 117 TRP B N 1
ATOM 2793 C CA . TRP B 1 117 ? 5.902 -4.285 -13.75 1 98.81 117 TRP B CA 1
ATOM 2794 C C . TRP B 1 117 ? 5.941 -3.275 -12.602 1 98.81 117 TRP B C 1
ATOM 2796 O O . TRP B 1 117 ? 6.457 -2.166 -12.766 1 98.81 117 TRP B O 1
ATOM 2806 N N . LEU B 1 118 ? 5.387 -3.688 -11.5 1 98.88 118 LEU B N 1
ATOM 2807 C CA . LEU B 1 118 ? 5.391 -2.777 -10.359 1 98.88 118 LEU B CA 1
ATOM 2808 C C . LEU B 1 118 ? 6.805 -2.566 -9.836 1 98.88 118 LEU B C 1
ATOM 2810 O O . LEU B 1 118 ? 7.156 -1.464 -9.414 1 98.88 118 LEU B O 1
ATOM 2814 N N . GLY B 1 119 ? 7.605 -3.588 -9.898 1 98.88 119 GLY B N 1
ATOM 2815 C CA . GLY B 1 119 ? 8.977 -3.504 -9.422 1 98.88 119 GLY B CA 1
ATOM 2816 C C . GLY B 1 119 ? 9.82 -2.51 -10.195 1 98.88 119 GLY B C 1
ATOM 2817 O O . GLY B 1 119 ? 10.477 -1.651 -9.602 1 98.88 119 GLY B O 1
ATOM 2818 N N . ILE B 1 120 ? 9.797 -2.615 -11.484 1 98.88 120 ILE B N 1
ATOM 2819 C CA . ILE B 1 120 ? 10.625 -1.734 -12.297 1 98.88 120 ILE B CA 1
ATOM 2820 C C . ILE B 1 120 ? 10.102 -0.304 -12.211 1 98.88 120 ILE B C 1
ATOM 2822 O O . ILE B 1 120 ? 10.883 0.652 -12.234 1 98.88 120 ILE B O 1
ATOM 2826 N N . THR B 1 121 ? 8.789 -0.154 -12.117 1 98.88 121 THR B N 1
ATOM 2827 C CA . THR B 1 121 ? 8.203 1.169 -11.93 1 98.88 121 THR B CA 1
ATOM 2828 C C . THR B 1 121 ? 8.648 1.774 -10.602 1 98.88 121 THR B C 1
ATOM 2830 O O . THR B 1 121 ? 9 2.955 -10.539 1 98.88 121 THR B O 1
ATOM 2833 N N . THR B 1 122 ? 8.602 0.96 -9.57 1 98.88 122 THR B N 1
ATOM 2834 C CA . THR B 1 122 ? 9.047 1.413 -8.258 1 98.88 122 THR B CA 1
ATOM 2835 C C . THR B 1 122 ? 10.5 1.863 -8.305 1 98.88 122 THR B C 1
ATOM 2837 O O . THR B 1 122 ? 10.844 2.934 -7.801 1 98.88 122 THR B O 1
ATOM 2840 N N . PHE B 1 123 ? 11.344 1.077 -8.945 1 98.88 123 PHE B N 1
ATOM 2841 C CA . PHE B 1 123 ? 12.758 1.408 -9.078 1 98.88 123 PHE B CA 1
ATOM 2842 C C . PHE B 1 123 ? 12.938 2.713 -9.852 1 98.88 123 PHE B C 1
ATOM 2844 O O . PHE B 1 123 ? 13.727 3.57 -9.445 1 98.88 123 PHE B O 1
ATOM 2851 N N . ALA B 1 124 ? 12.219 2.844 -10.898 1 98.88 124 ALA B N 1
ATOM 2852 C CA . ALA B 1 124 ? 12.312 4.047 -11.719 1 98.88 124 ALA B CA 1
ATOM 2853 C C . ALA B 1 124 ? 11.867 5.281 -10.945 1 98.88 124 ALA B C 1
ATOM 2855 O O . ALA B 1 124 ? 12.547 6.312 -10.961 1 98.88 124 ALA B O 1
ATOM 2856 N N . PHE B 1 125 ? 10.758 5.188 -10.273 1 98.81 125 PHE B N 1
ATOM 2857 C CA . PHE B 1 125 ? 10.25 6.305 -9.484 1 98.81 125 PHE B CA 1
ATOM 2858 C C . PHE B 1 125 ? 11.227 6.668 -8.367 1 98.81 125 PHE B C 1
ATOM 2860 O O . PHE B 1 125 ? 11.445 7.848 -8.086 1 98.81 125 PHE B O 1
ATOM 2867 N N . PHE B 1 126 ? 11.789 5.656 -7.758 1 98.88 126 PHE B N 1
ATOM 2868 C CA . PHE B 1 126 ? 12.773 5.887 -6.703 1 98.88 126 PHE B CA 1
ATOM 2869 C C . PHE B 1 126 ? 13.977 6.645 -7.238 1 98.88 126 PHE B C 1
ATOM 2871 O O . PHE B 1 126 ? 14.422 7.625 -6.637 1 98.88 126 PHE B O 1
ATOM 2878 N N . SER B 1 127 ? 14.484 6.199 -8.336 1 98.75 127 SER B N 1
ATOM 2879 C CA . SER B 1 127 ? 15.656 6.816 -8.938 1 98.75 127 SER B CA 1
ATOM 2880 C C . SER B 1 127 ? 15.375 8.258 -9.352 1 98.75 127 SER B C 1
ATOM 2882 O O . SER B 1 127 ? 16.188 9.148 -9.109 1 98.75 127 SER B O 1
ATOM 2884 N N . LEU B 1 128 ? 14.234 8.438 -9.945 1 98.62 128 LEU B N 1
ATOM 2885 C CA . LEU B 1 128 ? 13.836 9.781 -10.336 1 98.62 128 LEU B CA 1
ATOM 2886 C C . LEU B 1 128 ? 13.703 10.688 -9.117 1 98.62 128 LEU B C 1
ATOM 2888 O O . LEU B 1 128 ? 14.164 11.836 -9.141 1 98.62 128 LEU B O 1
ATOM 2892 N N . GLN B 1 129 ? 13.047 10.18 -8.086 1 98.5 129 GLN B N 1
ATOM 2893 C CA . GLN B 1 129 ? 12.883 10.938 -6.848 1 98.5 129 GLN B CA 1
ATOM 2894 C C . GLN B 1 129 ? 14.234 11.281 -6.23 1 98.5 129 GLN B C 1
ATOM 2896 O O . GLN B 1 129 ? 14.422 12.383 -5.703 1 98.5 129 GLN B O 1
ATOM 2901 N N . LEU B 1 130 ? 15.156 10.344 -6.219 1 98.38 130 LEU B N 1
ATOM 2902 C CA . LEU B 1 130 ? 16.484 10.562 -5.68 1 98.38 130 LEU B CA 1
ATOM 2903 C C . LEU B 1 130 ? 17.203 11.68 -6.441 1 98.38 130 LEU B C 1
ATOM 2905 O O . LEU B 1 130 ? 17.781 12.586 -5.828 1 98.38 130 LEU B O 1
ATOM 2909 N N . ILE B 1 131 ? 17.125 11.656 -7.738 1 98.25 131 ILE B N 1
ATOM 2910 C CA . ILE B 1 131 ? 17.812 12.633 -8.578 1 98.25 131 ILE B CA 1
ATOM 2911 C C . ILE B 1 131 ? 17.156 14.008 -8.406 1 98.25 131 ILE B C 1
ATOM 2913 O O . ILE B 1 131 ? 17.844 15 -8.172 1 98.25 131 ILE B O 1
ATOM 2917 N N . LEU B 1 132 ? 15.859 14.102 -8.492 1 97.94 132 LEU B N 1
ATOM 2918 C CA . LEU B 1 132 ? 15.156 15.375 -8.375 1 97.94 132 LEU B CA 1
ATOM 2919 C C . LEU B 1 132 ? 15.312 15.961 -6.98 1 97.94 132 LEU B C 1
ATOM 2921 O O . LEU B 1 132 ? 15.422 17.172 -6.82 1 97.94 132 LEU B O 1
ATOM 2925 N N . GLY B 1 133 ? 15.281 15.055 -5.984 1 97.38 133 GLY B N 1
ATOM 2926 C CA . GLY B 1 133 ? 15.539 15.531 -4.633 1 97.38 133 GLY B CA 1
ATOM 2927 C C . GLY B 1 133 ? 16.938 16.078 -4.453 1 97.38 133 GLY B C 1
ATOM 2928 O O . GLY B 1 133 ? 17.109 17.141 -3.844 1 97.38 133 GLY B O 1
ATOM 2929 N N . PHE B 1 134 ? 17.922 15.43 -5.016 1 97.19 134 PHE B N 1
ATOM 2930 C CA . PHE B 1 134 ? 19.297 15.891 -4.945 1 97.19 134 PHE B CA 1
ATOM 2931 C C . PHE B 1 134 ? 19.453 17.234 -5.633 1 97.19 134 PHE B C 1
ATOM 2933 O O . PHE B 1 134 ? 20.094 18.141 -5.09 1 97.19 134 PHE B O 1
ATOM 2940 N N . VAL B 1 135 ? 18.891 17.375 -6.75 1 96.5 135 VAL B N 1
ATOM 2941 C CA . VAL B 1 135 ? 18.984 18.609 -7.516 1 96.5 135 VAL B CA 1
ATOM 2942 C C . VAL B 1 135 ? 18.266 19.734 -6.781 1 96.5 135 VAL B C 1
ATOM 2944 O O . VAL B 1 135 ? 18.828 20.812 -6.562 1 96.5 135 VAL B O 1
ATOM 2947 N N . ALA B 1 136 ? 17.125 19.531 -6.273 1 95.44 136 ALA B N 1
ATOM 2948 C CA . ALA B 1 136 ? 16.281 20.562 -5.676 1 95.44 136 ALA B CA 1
ATOM 2949 C C . ALA B 1 136 ? 16.828 21 -4.316 1 95.44 136 ALA B C 1
ATOM 2951 O O . ALA B 1 136 ? 16.922 22.188 -4.023 1 95.44 136 ALA B O 1
ATOM 2952 N N . PHE B 1 137 ? 17.297 20.016 -3.572 1 94.38 137 PHE B N 1
ATOM 2953 C CA . PHE B 1 137 ? 17.516 20.344 -2.17 1 94.38 137 PHE B CA 1
ATOM 2954 C C . PHE B 1 137 ? 19 20.422 -1.849 1 94.38 137 PHE B C 1
ATOM 2956 O O . PHE B 1 137 ? 19.391 21 -0.83 1 94.38 137 PHE B O 1
ATOM 2963 N N . VAL B 1 138 ? 19.812 19.859 -2.691 1 93 138 VAL B N 1
ATOM 2964 C CA . VAL B 1 138 ? 21.25 20 -2.479 1 93 138 VAL B CA 1
ATOM 2965 C C . VAL B 1 138 ? 21.828 20.984 -3.486 1 93 138 VAL B C 1
ATOM 2967 O O . VAL B 1 138 ? 22.344 22.031 -3.104 1 93 138 VAL B O 1
ATOM 2970 N N . ILE B 1 139 ? 21.609 20.75 -4.738 1 94.19 139 ILE B N 1
ATOM 2971 C CA . ILE B 1 139 ? 22.234 21.594 -5.762 1 94.19 139 ILE B CA 1
ATOM 2972 C C . ILE B 1 139 ? 21.609 22.984 -5.723 1 94.19 139 ILE B C 1
ATOM 2974 O O . ILE B 1 139 ? 22.312 23.984 -5.52 1 94.19 139 ILE B O 1
ATOM 2978 N N . PHE B 1 140 ? 20.359 23.078 -5.82 1 92 140 PHE B N 1
ATOM 2979 C CA . PHE B 1 140 ? 19.703 24.375 -5.812 1 92 140 PHE B CA 1
ATOM 2980 C C . PHE B 1 140 ? 19.766 25.016 -4.43 1 92 140 PHE B C 1
ATOM 2982 O O . PHE B 1 140 ? 19.844 26.234 -4.305 1 92 140 PHE B O 1
ATOM 2989 N N . GLY B 1 141 ? 19.766 24.188 -3.4 1 86.75 141 GLY B N 1
ATOM 2990 C CA . GLY B 1 141 ? 19.922 24.703 -2.051 1 86.75 141 GLY B CA 1
ATOM 2991 C C . GLY B 1 141 ? 21.25 25.391 -1.82 1 86.75 141 GLY B C 1
ATOM 2992 O O . GLY B 1 141 ? 21.328 26.359 -1.059 1 86.75 141 GLY B O 1
ATOM 2993 N N . ILE B 1 142 ? 22.234 24.969 -2.523 1 87.5 142 ILE B N 1
ATOM 2994 C CA . ILE B 1 142 ? 23.578 25.5 -2.346 1 87.5 142 ILE B CA 1
ATOM 2995 C C . ILE B 1 142 ? 23.844 26.594 -3.379 1 87.5 142 ILE B C 1
ATOM 2997 O O . ILE B 1 142 ? 24.297 27.688 -3.033 1 87.5 142 ILE B O 1
ATOM 3001 N N . PHE B 1 143 ? 23.391 26.438 -4.609 1 91.12 143 PHE B N 1
ATOM 3002 C CA . PHE B 1 143 ? 23.859 27.281 -5.699 1 91.12 143 PHE B CA 1
ATOM 3003 C C . PHE B 1 143 ? 22.797 28.328 -6.062 1 91.12 143 PHE B C 1
ATOM 3005 O O . PHE B 1 143 ? 23.094 29.312 -6.723 1 91.12 143 PHE B O 1
ATOM 3012 N N . ALA B 1 144 ? 21.578 28.141 -5.672 1 91.06 144 ALA B N 1
ATOM 3013 C CA . ALA B 1 144 ? 20.5 29.062 -5.992 1 91.06 144 ALA B CA 1
ATOM 3014 C C . ALA B 1 144 ? 19.453 29.109 -4.875 1 91.06 144 ALA B C 1
ATOM 3016 O O . ALA B 1 144 ? 18.266 28.953 -5.129 1 91.06 144 ALA B O 1
ATOM 3017 N N . PRO B 1 145 ? 19.891 29.312 -3.686 1 84.31 145 PRO B N 1
ATOM 3018 C CA . PRO B 1 145 ? 19 29.188 -2.521 1 84.31 145 PRO B CA 1
ATOM 3019 C C . PRO B 1 145 ? 17.844 30.172 -2.559 1 84.31 145 PRO B C 1
ATOM 3021 O O . PRO B 1 145 ? 16.719 29.812 -2.215 1 84.31 145 PRO B O 1
ATOM 3024 N N . SER B 1 146 ? 18 31.359 -2.979 1 85.69 146 SER B N 1
ATOM 3025 C CA . SER B 1 146 ? 16.953 32.375 -2.953 1 85.69 146 SER B CA 1
ATOM 3026 C C . SER B 1 146 ? 16.047 32.281 -4.168 1 85.69 146 SER B C 1
ATOM 3028 O O . SER B 1 146 ? 14.82 32.344 -4.035 1 85.69 146 SER B O 1
ATOM 3030 N N . SER B 1 147 ? 16.625 32 -5.277 1 87.44 147 SER B N 1
ATOM 3031 C CA . SER B 1 147 ? 15.852 32 -6.516 1 87.44 147 SER B CA 1
ATOM 3032 C C . SER B 1 147 ? 15.023 30.734 -6.676 1 87.44 147 SER B C 1
ATOM 3034 O O . SER B 1 147 ? 14.078 30.703 -7.469 1 87.44 147 SER B O 1
ATOM 3036 N N . SER B 1 148 ? 15.359 29.734 -5.828 1 90.5 148 SER B N 1
ATOM 3037 C CA . SER B 1 148 ? 14.695 28.453 -6.031 1 90.5 148 SER B CA 1
ATOM 3038 C C . SER B 1 148 ? 13.75 28.141 -4.879 1 90.5 148 SER B C 1
ATOM 3040 O O . SER B 1 148 ? 13.211 27.031 -4.801 1 90.5 148 SER B O 1
ATOM 3042 N N . VAL B 1 149 ? 13.484 29.016 -4.055 1 89.06 149 VAL B N 1
ATOM 3043 C CA . VAL B 1 149 ? 12.75 28.781 -2.816 1 89.06 149 VAL B CA 1
ATOM 3044 C C . VAL B 1 149 ? 11.328 28.328 -3.137 1 89.06 149 VAL B C 1
ATOM 3046 O O . VAL B 1 149 ? 10.836 27.344 -2.562 1 89.06 149 VAL B O 1
ATOM 3049 N N . THR B 1 150 ? 10.695 29.062 -4.023 1 88.56 150 THR B N 1
ATOM 3050 C CA . THR B 1 150 ? 9.312 28.75 -4.359 1 88.56 150 THR B CA 1
ATOM 3051 C C . THR B 1 150 ? 9.211 27.344 -4.965 1 88.56 150 THR B C 1
ATOM 3053 O O . THR B 1 150 ? 8.359 26.547 -4.562 1 88.56 150 THR B O 1
ATOM 3056 N N . PHE B 1 151 ? 10.109 27.094 -5.867 1 93 151 PHE B N 1
ATOM 3057 C CA . PHE B 1 151 ? 10.133 25.781 -6.488 1 93 151 PHE B CA 1
ATOM 3058 C C . PHE B 1 151 ? 10.383 24.688 -5.449 1 93 151 PHE B C 1
ATOM 3060 O O . PHE B 1 151 ? 9.695 23.672 -5.438 1 93 151 PHE B O 1
ATOM 3067 N N . ARG B 1 152 ? 11.289 24.859 -4.582 1 93.31 152 ARG B N 1
ATOM 3068 C CA . ARG B 1 152 ? 11.648 23.875 -3.576 1 93.31 152 ARG B CA 1
ATOM 3069 C C . ARG B 1 152 ? 10.5 23.641 -2.604 1 93.31 152 ARG B C 1
ATOM 3071 O O . ARG B 1 152 ? 10.25 22.5 -2.176 1 93.31 152 ARG B O 1
ATOM 3078 N N . LYS B 1 153 ? 9.75 24.641 -2.328 1 90.44 153 LYS B N 1
ATOM 3079 C CA . LYS B 1 153 ? 8.602 24.516 -1.438 1 90.44 153 LYS B CA 1
ATOM 3080 C C . LYS B 1 153 ? 7.504 23.656 -2.066 1 90.44 153 LYS B C 1
ATOM 3082 O O . LYS B 1 153 ? 6.965 22.766 -1.416 1 90.44 153 LYS B O 1
ATOM 3087 N N . VAL B 1 154 ? 7.297 23.969 -3.307 1 90.62 154 VAL B N 1
ATOM 3088 C CA . VAL B 1 154 ? 6.266 23.234 -4.02 1 90.62 154 VAL B CA 1
ATOM 3089 C C . VAL B 1 154 ? 6.703 21.781 -4.199 1 90.62 154 VAL B C 1
ATOM 3091 O O . VAL B 1 154 ? 5.922 20.844 -3.965 1 90.62 154 VAL B O 1
ATOM 3094 N N . TYR B 1 155 ? 7.938 21.609 -4.551 1 95.06 155 TYR B N 1
ATOM 3095 C CA . TYR B 1 155 ? 8.422 20.266 -4.816 1 95.06 155 TYR B CA 1
ATOM 3096 C C . TYR B 1 155 ? 8.516 19.453 -3.525 1 95.06 155 TYR B C 1
ATOM 3098 O O . TYR B 1 155 ? 8.383 18.234 -3.541 1 95.06 155 TYR B O 1
ATOM 3106 N N . LEU B 1 156 ? 8.75 20.141 -2.412 1 94.94 156 LEU B N 1
ATOM 3107 C CA . LEU B 1 156 ? 8.844 19.438 -1.135 1 94.94 156 LEU B CA 1
ATOM 3108 C C . LEU B 1 156 ? 7.566 18.656 -0.849 1 94.94 156 LEU B C 1
ATOM 3110 O O . LEU B 1 156 ? 7.621 17.5 -0.415 1 94.94 156 LEU B O 1
ATOM 3114 N N . HIS B 1 157 ? 6.461 19.297 -1.161 1 93.56 157 HIS B N 1
ATOM 3115 C CA . HIS B 1 157 ? 5.168 18.656 -0.953 1 93.56 157 HIS B CA 1
ATOM 3116 C C . HIS B 1 157 ? 5.055 17.359 -1.767 1 93.56 157 HIS B C 1
ATOM 3118 O O . HIS B 1 157 ? 4.66 16.328 -1.236 1 93.56 157 HIS B O 1
ATOM 3124 N N . LEU B 1 158 ? 5.434 17.375 -3.031 1 95.81 158 LEU B N 1
ATOM 3125 C CA . LEU B 1 158 ? 5.379 16.219 -3.916 1 95.81 158 LEU B CA 1
ATOM 3126 C C . LEU B 1 158 ? 6.43 15.188 -3.527 1 95.81 158 LEU B C 1
ATOM 3128 O O . LEU B 1 158 ? 6.188 13.984 -3.623 1 95.81 158 LEU B O 1
ATOM 3132 N N . HIS B 1 159 ? 7.609 15.68 -3.115 1 97.62 159 HIS B N 1
ATOM 3133 C CA . HIS B 1 159 ? 8.719 14.812 -2.723 1 97.62 159 HIS B CA 1
ATOM 3134 C C . HIS B 1 159 ? 8.359 13.977 -1.504 1 97.62 159 HIS B C 1
ATOM 3136 O O . HIS B 1 159 ? 8.648 12.773 -1.463 1 97.62 159 HIS B O 1
ATOM 3142 N N . VAL B 1 160 ? 7.695 14.602 -0.57 1 96.56 160 VAL B N 1
ATOM 3143 C CA . VAL B 1 160 ? 7.328 13.906 0.661 1 96.56 160 VAL B CA 1
ATOM 3144 C C . VAL B 1 160 ? 6.254 12.867 0.366 1 96.56 160 VAL B C 1
ATOM 3146 O O . VAL B 1 160 ? 6.371 11.711 0.775 1 96.56 160 VAL B O 1
ATOM 3149 N N . TYR B 1 161 ? 5.242 13.25 -0.357 1 97.25 161 TYR B N 1
ATOM 3150 C CA . TYR B 1 161 ? 4.223 12.281 -0.754 1 97.25 161 TYR B CA 1
ATOM 3151 C C . TYR B 1 161 ? 4.828 11.164 -1.596 1 97.25 161 TYR B C 1
ATOM 3153 O O . TYR B 1 161 ? 4.516 9.992 -1.396 1 97.25 161 TYR B O 1
ATOM 3161 N N . GLY B 1 162 ? 5.637 11.539 -2.574 1 98.44 162 GLY B N 1
ATOM 3162 C CA . GLY B 1 162 ? 6.281 10.57 -3.449 1 98.44 162 GLY B CA 1
ATOM 3163 C C . GLY B 1 162 ? 7.109 9.547 -2.695 1 98.44 162 GLY B C 1
ATOM 3164 O O . GLY B 1 162 ? 7.137 8.375 -3.062 1 98.44 162 GLY B O 1
ATOM 3165 N N . GLY B 1 163 ? 7.832 9.992 -1.67 1 98.5 163 GLY B N 1
ATOM 3166 C CA . GLY B 1 163 ? 8.602 9.07 -0.851 1 98.5 163 GLY B CA 1
ATOM 3167 C C . GLY B 1 163 ? 7.754 7.996 -0.197 1 98.5 163 GLY B C 1
ATOM 3168 O O . GLY B 1 163 ? 8.109 6.816 -0.225 1 98.5 163 GLY B O 1
ATOM 3169 N N . ALA B 1 164 ? 6.637 8.43 0.388 1 98.44 164 ALA B N 1
ATOM 3170 C CA . ALA B 1 164 ? 5.727 7.477 1.017 1 98.44 164 ALA B CA 1
ATOM 3171 C C . ALA B 1 164 ? 5.133 6.523 -0.015 1 98.44 164 ALA B C 1
ATOM 3173 O O . ALA B 1 164 ? 5.023 5.32 0.235 1 98.44 164 ALA B O 1
ATOM 3174 N N . LEU B 1 165 ? 4.73 7.035 -1.152 1 98.75 165 LEU B N 1
ATOM 3175 C CA . LEU B 1 165 ? 4.156 6.223 -2.219 1 98.75 165 LEU B CA 1
ATOM 3176 C C . LEU B 1 165 ? 5.141 5.156 -2.682 1 98.75 165 LEU B C 1
ATOM 3178 O O . LEU B 1 165 ? 4.777 3.984 -2.814 1 98.75 165 LEU B O 1
ATOM 3182 N N . ILE B 1 166 ? 6.352 5.57 -2.92 1 98.94 166 ILE B N 1
ATOM 3183 C CA . ILE B 1 166 ? 7.387 4.648 -3.371 1 98.94 166 ILE B CA 1
ATOM 3184 C C . ILE B 1 166 ? 7.602 3.559 -2.322 1 98.94 166 ILE B C 1
ATOM 3186 O O . ILE B 1 166 ? 7.777 2.387 -2.664 1 98.94 166 ILE B O 1
ATOM 3190 N N . PHE B 1 167 ? 7.645 3.957 -1.068 1 98.94 167 PHE B N 1
ATOM 3191 C CA . PHE B 1 167 ? 7.82 3.012 0.027 1 98.94 167 PHE B CA 1
ATOM 3192 C C . PHE B 1 167 ? 6.691 1.989 0.049 1 98.94 167 PHE B C 1
ATOM 3194 O O . PHE B 1 167 ? 6.934 0.789 0.185 1 98.94 167 PHE B O 1
ATOM 3201 N N . ILE B 1 168 ? 5.445 2.385 -0.119 1 98.94 168 ILE B N 1
ATOM 3202 C CA . ILE B 1 168 ? 4.293 1.494 -0.172 1 98.94 168 ILE B CA 1
ATOM 3203 C C . ILE B 1 168 ? 4.398 0.584 -1.395 1 98.94 168 ILE B C 1
ATOM 3205 O O . ILE B 1 168 ? 4.176 -0.625 -1.297 1 98.94 168 ILE B O 1
ATOM 3209 N N . MET B 1 169 ? 4.762 1.165 -2.516 1 98.94 169 MET B N 1
ATOM 3210 C CA . MET B 1 169 ? 4.941 0.373 -3.729 1 98.94 169 MET B CA 1
ATOM 3211 C C . MET B 1 169 ? 5.988 -0.718 -3.516 1 98.94 169 MET B C 1
ATOM 3213 O O . MET B 1 169 ? 5.832 -1.836 -4.012 1 98.94 169 MET B O 1
ATOM 3217 N N . ALA B 1 170 ? 7.051 -0.366 -2.836 1 98.94 170 ALA B N 1
ATOM 3218 C CA . ALA B 1 170 ? 8.086 -1.356 -2.543 1 98.94 170 ALA B CA 1
ATOM 3219 C C . ALA B 1 170 ? 7.52 -2.504 -1.708 1 98.94 170 ALA B C 1
ATOM 3221 O O . ALA B 1 170 ? 7.828 -3.672 -1.957 1 98.94 170 ALA B O 1
ATOM 3222 N N . GLY B 1 171 ? 6.762 -2.152 -0.706 1 98.94 171 GLY B N 1
ATOM 3223 C CA . GLY B 1 171 ? 6.125 -3.184 0.096 1 98.94 171 GLY B CA 1
ATOM 3224 C C . GLY B 1 171 ? 5.207 -4.086 -0.711 1 98.94 171 GLY B C 1
ATOM 3225 O O . GLY B 1 171 ? 5.27 -5.312 -0.589 1 98.94 171 GLY B O 1
ATOM 3226 N N . VAL B 1 172 ? 4.395 -3.48 -1.554 1 98.94 172 VAL B N 1
ATOM 3227 C CA . VAL B 1 172 ? 3.461 -4.227 -2.391 1 98.94 172 VAL B CA 1
ATOM 3228 C C . VAL B 1 172 ? 4.234 -5.113 -3.363 1 98.94 172 VAL B C 1
ATOM 3230 O O . VAL B 1 172 ? 3.891 -6.281 -3.559 1 98.94 172 VAL B O 1
ATOM 3233 N N . THR B 1 173 ? 5.234 -4.52 -3.963 1 98.94 173 THR B N 1
ATOM 3234 C CA . THR B 1 173 ? 6.066 -5.273 -4.895 1 98.94 173 THR B CA 1
ATOM 3235 C C . THR B 1 173 ? 6.684 -6.488 -4.207 1 98.94 173 THR B C 1
ATOM 3237 O O . THR B 1 173 ? 6.738 -7.574 -4.785 1 98.94 173 THR B O 1
ATOM 3240 N N . SER B 1 174 ? 7.18 -6.281 -3.018 1 98.94 174 SER B N 1
ATOM 3241 C CA . SER B 1 174 ? 7.785 -7.371 -2.26 1 98.94 174 SER B CA 1
ATOM 3242 C C . SER B 1 174 ? 6.77 -8.477 -1.976 1 98.94 174 SER B C 1
ATOM 3244 O O . SER B 1 174 ? 7.098 -9.664 -2.068 1 98.94 174 SER B O 1
ATOM 3246 N N . MET B 1 175 ? 5.578 -8.117 -1.678 1 98.94 175 MET B N 1
ATOM 3247 C CA . MET B 1 175 ? 4.543 -9.109 -1.41 1 98.94 175 MET B CA 1
ATOM 3248 C C . MET B 1 175 ? 4.133 -9.828 -2.691 1 98.94 175 MET B C 1
ATOM 3250 O O . MET B 1 175 ? 3.875 -11.031 -2.678 1 98.94 175 MET B O 1
ATOM 3254 N N . LEU B 1 176 ? 4.051 -9.094 -3.781 1 98.94 176 LEU B N 1
ATOM 3255 C CA . LEU B 1 176 ? 3.771 -9.719 -5.07 1 98.94 176 LEU B CA 1
ATOM 3256 C C . LEU B 1 176 ? 4.875 -10.703 -5.453 1 98.94 176 LEU B C 1
ATOM 3258 O O . LEU B 1 176 ? 4.598 -11.781 -5.973 1 98.94 176 LEU B O 1
ATOM 3262 N N . GLY B 1 177 ? 6.141 -10.273 -5.234 1 98.81 177 GLY B N 1
ATOM 3263 C CA . GLY B 1 177 ? 7.25 -11.172 -5.492 1 98.81 177 GLY B CA 1
ATOM 3264 C C . GLY B 1 177 ? 7.215 -12.43 -4.641 1 98.81 177 GLY B C 1
ATOM 3265 O O . GLY B 1 177 ? 7.531 -13.523 -5.117 1 98.81 177 GLY B O 1
ATOM 3266 N N . THR B 1 178 ? 6.879 -12.258 -3.406 1 98.81 178 THR B N 1
ATOM 3267 C CA . THR B 1 178 ? 6.715 -13.391 -2.504 1 98.81 178 THR B CA 1
ATOM 3268 C C . THR B 1 178 ? 5.656 -14.352 -3.029 1 98.81 178 THR B C 1
ATOM 3270 O O . THR B 1 178 ? 5.895 -15.562 -3.111 1 98.81 178 THR B O 1
ATOM 3273 N N . ALA B 1 179 ? 4.539 -13.836 -3.447 1 98.44 179 ALA B N 1
ATOM 3274 C CA . ALA B 1 179 ? 3.453 -14.656 -3.977 1 98.44 179 ALA B CA 1
ATOM 3275 C C . ALA B 1 179 ? 3.875 -15.359 -5.266 1 98.44 179 ALA B C 1
ATOM 3277 O O . ALA B 1 179 ? 3.545 -16.531 -5.477 1 98.44 179 ALA B O 1
ATOM 3278 N N . GLU B 1 180 ? 4.539 -14.633 -6.098 1 97.75 180 GLU B N 1
ATOM 3279 C CA . GLU B 1 180 ? 5.008 -15.203 -7.352 1 97.75 180 GLU B CA 1
ATOM 3280 C C . GLU B 1 180 ? 5.996 -16.344 -7.102 1 97.75 180 GLU B C 1
ATOM 3282 O O . GLU B 1 180 ? 5.914 -17.391 -7.742 1 97.75 180 GLU B O 1
ATOM 3287 N N . PHE B 1 181 ? 6.906 -16.109 -6.172 1 97.5 181 PHE B N 1
ATOM 3288 C CA . PHE B 1 181 ? 7.891 -17.125 -5.824 1 97.5 181 PHE B CA 1
ATOM 3289 C C . PHE B 1 181 ? 7.207 -18.391 -5.289 1 97.5 181 PHE B C 1
ATOM 3291 O O . PHE B 1 181 ? 7.586 -19.5 -5.648 1 97.5 181 PHE B O 1
ATOM 3298 N N . ILE B 1 182 ? 6.277 -18.219 -4.445 1 97.31 182 ILE B N 1
ATOM 3299 C CA . ILE B 1 182 ? 5.504 -19.328 -3.904 1 97.31 182 ILE B CA 1
ATOM 3300 C C . ILE B 1 182 ? 4.902 -20.141 -5.051 1 97.31 182 ILE B C 1
ATOM 3302 O O . ILE B 1 182 ? 4.988 -21.375 -5.059 1 97.31 182 ILE B O 1
ATOM 3306 N N . SER B 1 183 ? 4.328 -19.484 -6.035 1 94.38 183 SER B N 1
ATOM 3307 C CA . SER B 1 183 ? 3.652 -20.156 -7.141 1 94.38 183 SER B CA 1
ATOM 3308 C C . SER B 1 183 ? 4.633 -20.969 -7.973 1 94.38 183 SER B C 1
ATOM 3310 O O . SER B 1 183 ? 4.258 -22 -8.555 1 94.38 183 SER B O 1
ATOM 3312 N N . PHE B 1 184 ? 5.875 -20.562 -7.938 1 93.44 184 PHE B N 1
ATOM 3313 C CA . PHE B 1 184 ? 6.887 -21.25 -8.727 1 93.44 184 PHE B CA 1
ATOM 3314 C C . PHE B 1 184 ? 7.473 -22.422 -7.953 1 93.44 184 PHE B C 1
ATOM 3316 O O . PHE B 1 184 ? 7.824 -23.453 -8.547 1 93.44 184 PHE B O 1
ATOM 3323 N N . LYS B 1 185 ? 7.574 -22.312 -6.645 1 94.94 185 LYS B N 1
ATOM 3324 C CA . LYS B 1 185 ? 8.508 -23.188 -5.93 1 94.94 185 LYS B CA 1
ATOM 3325 C C . LYS B 1 185 ? 7.77 -24.094 -4.953 1 94.94 185 LYS B C 1
ATOM 3327 O O . LYS B 1 185 ? 8.344 -25.062 -4.449 1 94.94 185 LYS B O 1
ATOM 3332 N N . ILE B 1 186 ? 6.492 -23.766 -4.758 1 96.5 186 ILE B N 1
ATOM 3333 C CA . ILE B 1 186 ? 5.785 -24.516 -3.73 1 96.5 186 ILE B CA 1
ATOM 3334 C C . ILE B 1 186 ? 4.473 -25.062 -4.297 1 96.5 186 ILE B C 1
ATOM 3336 O O . ILE B 1 186 ? 3.396 -24.547 -3.98 1 96.5 186 ILE B O 1
ATOM 3340 N N . PRO B 1 187 ? 4.477 -26.156 -4.98 1 94.56 187 PRO B N 1
ATOM 3341 C CA . PRO B 1 187 ? 3.273 -26.703 -5.609 1 94.56 187 PRO B CA 1
ATOM 3342 C C . PRO B 1 187 ? 2.238 -27.172 -4.59 1 94.56 187 PRO B C 1
ATOM 3344 O O . PRO B 1 187 ? 1.043 -27.219 -4.891 1 94.56 187 PRO B O 1
ATOM 3347 N N . THR B 1 188 ? 2.664 -27.469 -3.344 1 96.88 188 THR B N 1
ATOM 3348 C CA . THR B 1 188 ? 1.75 -27.953 -2.312 1 96.88 188 THR B CA 1
ATOM 3349 C C . THR B 1 188 ? 1.336 -26.812 -1.384 1 96.88 188 THR B C 1
ATOM 3351 O O . THR B 1 188 ? 1.012 -27.047 -0.217 1 96.88 188 THR B O 1
ATOM 3354 N N . TYR B 1 189 ? 1.44 -25.672 -1.882 1 97.56 189 TYR B N 1
ATOM 3355 C CA . TYR B 1 189 ? 1.227 -24.469 -1.087 1 97.56 189 TYR B CA 1
ATOM 3356 C C . TYR B 1 189 ? -0.086 -24.547 -0.316 1 97.56 189 TYR B C 1
ATOM 3358 O O . TYR B 1 189 ? -0.169 -24.094 0.829 1 97.56 189 TYR B O 1
ATOM 3366 N N . ALA B 1 190 ? -1.109 -25.172 -0.846 1 96.94 190 ALA B N 1
ATOM 3367 C CA . ALA B 1 190 ? -2.445 -25.234 -0.26 1 96.94 190 ALA B CA 1
ATOM 3368 C C . ALA B 1 190 ? -2.441 -26.047 1.034 1 96.94 190 ALA B C 1
ATOM 3370 O O . ALA B 1 190 ? -3.355 -25.922 1.852 1 96.94 190 ALA B O 1
ATOM 3371 N N . THR B 1 191 ? -1.413 -26.859 1.2 1 97.5 191 THR B N 1
ATOM 3372 C CA . THR B 1 191 ? -1.317 -27.656 2.414 1 97.5 191 THR B CA 1
ATOM 3373 C C . THR B 1 191 ? -0.571 -26.891 3.508 1 97.5 191 THR B C 1
ATOM 3375 O O . THR B 1 191 ? -0.406 -27.406 4.621 1 97.5 191 THR B O 1
ATOM 3378 N N . LEU B 1 192 ? -0.008 -25.734 3.166 1 97.5 192 LEU B N 1
ATOM 3379 C CA . LEU B 1 192 ? 0.693 -24.844 4.082 1 97.5 192 LEU B CA 1
ATOM 3380 C C . LEU B 1 192 ? 1.925 -25.531 4.668 1 97.5 192 LEU B C 1
ATOM 3382 O O . LEU B 1 192 ? 2.078 -25.594 5.891 1 97.5 192 LEU B O 1
ATOM 3386 N N . PRO B 1 193 ? 2.789 -25.984 3.801 1 98.19 193 PRO B N 1
ATOM 3387 C CA . PRO B 1 193 ? 4.062 -26.484 4.32 1 98.19 193 PRO B CA 1
ATOM 3388 C C . PRO B 1 193 ? 4.875 -25.406 5.031 1 98.19 193 PRO B C 1
ATOM 3390 O O . PRO B 1 193 ? 4.59 -24.219 4.887 1 98.19 193 PRO B O 1
ATOM 3393 N N . PRO B 1 194 ? 5.848 -25.781 5.82 1 98.19 194 PRO B N 1
ATOM 3394 C CA . PRO B 1 194 ? 6.617 -24.797 6.598 1 98.19 194 PRO B CA 1
ATOM 3395 C C . PRO B 1 194 ? 7.164 -23.656 5.738 1 98.19 194 PRO B C 1
ATOM 3397 O O . PRO B 1 194 ? 7.137 -22.5 6.156 1 98.19 194 PRO B O 1
ATOM 3400 N N . GLN B 1 195 ? 7.676 -23.953 4.559 1 98.19 195 GLN B N 1
ATOM 3401 C CA . GLN B 1 195 ? 8.172 -22.906 3.664 1 98.19 195 GLN B CA 1
ATOM 3402 C C . GLN B 1 195 ? 7.066 -21.938 3.283 1 98.19 195 GLN B C 1
ATOM 3404 O O . GLN B 1 195 ? 7.289 -20.734 3.223 1 98.19 195 GLN B O 1
ATOM 3409 N N . GLY B 1 196 ? 5.871 -22.469 2.951 1 98.38 196 GLY B N 1
ATOM 3410 C CA . GLY B 1 196 ? 4.723 -21.641 2.645 1 98.38 196 GLY B CA 1
ATOM 3411 C C . GLY B 1 196 ? 4.305 -20.75 3.803 1 98.38 196 GLY B C 1
ATOM 3412 O O . GLY B 1 196 ? 3.98 -19.578 3.607 1 98.38 196 GLY B O 1
ATOM 3413 N N . VAL B 1 197 ? 4.297 -21.281 5.035 1 98.62 197 VAL B N 1
ATOM 3414 C CA . VAL B 1 197 ? 3.955 -20.516 6.23 1 98.62 197 VAL B CA 1
ATOM 3415 C C . VAL B 1 197 ? 4.969 -19.391 6.426 1 98.62 197 VAL B C 1
ATOM 3417 O O . VAL B 1 197 ? 4.59 -18.25 6.703 1 98.62 197 VAL B O 1
ATOM 3420 N N . LEU B 1 198 ? 6.25 -19.734 6.305 1 98.81 198 LEU B N 1
ATOM 3421 C CA . LEU B 1 198 ? 7.305 -18.734 6.438 1 98.81 198 LEU B CA 1
ATOM 3422 C C . LEU B 1 198 ? 7.094 -17.594 5.457 1 98.81 198 LEU B C 1
ATOM 3424 O O . LEU B 1 198 ? 7.207 -16.422 5.832 1 98.81 198 LEU B O 1
ATOM 3428 N N . ALA B 1 199 ? 6.793 -17.922 4.215 1 98.75 199 ALA B N 1
ATOM 3429 C CA . ALA B 1 199 ? 6.57 -16.906 3.188 1 98.75 199 ALA B CA 1
ATOM 3430 C C . ALA B 1 199 ? 5.359 -16.047 3.525 1 98.75 199 ALA B C 1
ATOM 3432 O O . ALA B 1 199 ? 5.395 -14.828 3.352 1 98.75 199 ALA B O 1
ATOM 3433 N N . ASN B 1 200 ? 4.266 -16.656 4.027 1 98.81 200 ASN B N 1
ATOM 3434 C CA . ASN B 1 200 ? 3.09 -15.914 4.457 1 98.81 200 ASN B CA 1
ATOM 3435 C C . ASN B 1 200 ? 3.422 -14.961 5.598 1 98.81 200 ASN B C 1
ATOM 3437 O O . ASN B 1 200 ? 2.973 -13.812 5.605 1 98.81 200 ASN B O 1
ATOM 3441 N N . VAL B 1 201 ? 4.152 -15.445 6.535 1 98.88 201 VAL B N 1
ATOM 3442 C CA . VAL B 1 201 ? 4.535 -14.641 7.695 1 98.88 201 VAL B CA 1
ATOM 3443 C C . VAL B 1 201 ? 5.41 -13.477 7.25 1 98.88 201 VAL B C 1
ATOM 3445 O O . VAL B 1 201 ? 5.262 -12.359 7.75 1 98.88 201 VAL B O 1
ATOM 3448 N N . LEU B 1 202 ? 6.32 -13.734 6.297 1 98.94 202 LEU B N 1
ATOM 3449 C CA . LEU B 1 202 ? 7.105 -12.648 5.719 1 98.94 202 LEU B CA 1
ATOM 3450 C C . LEU B 1 202 ? 6.199 -11.57 5.148 1 98.94 202 LEU B C 1
ATOM 3452 O O . LEU B 1 202 ? 6.367 -10.383 5.457 1 98.94 202 LEU B O 1
ATOM 3456 N N . GLY B 1 203 ? 5.219 -11.992 4.312 1 98.88 203 GLY B N 1
ATOM 3457 C CA . GLY B 1 203 ? 4.277 -11.039 3.754 1 98.88 203 GLY B CA 1
ATOM 3458 C C . GLY B 1 203 ? 3.525 -10.25 4.812 1 98.88 203 GLY B C 1
ATOM 3459 O O . GLY B 1 203 ? 3.346 -9.039 4.684 1 98.88 203 GLY B O 1
ATOM 3460 N N . ALA B 1 204 ? 3.121 -10.922 5.879 1 98.88 204 ALA B N 1
ATOM 3461 C CA . ALA B 1 204 ? 2.4 -10.266 6.969 1 98.88 204 ALA B CA 1
ATOM 3462 C C . ALA B 1 204 ? 3.281 -9.227 7.664 1 98.88 204 ALA B C 1
ATOM 3464 O O . ALA B 1 204 ? 2.832 -8.117 7.949 1 98.88 204 ALA B O 1
ATOM 3465 N N . PHE B 1 205 ? 4.488 -9.562 7.895 1 98.94 205 PHE B N 1
ATOM 3466 C CA . PHE B 1 205 ? 5.387 -8.648 8.586 1 98.94 205 PHE B CA 1
ATOM 3467 C C . PHE B 1 205 ? 5.77 -7.477 7.688 1 98.94 205 PHE B C 1
ATOM 3469 O O . PHE B 1 205 ? 5.992 -6.363 8.172 1 98.94 205 PHE B O 1
ATOM 3476 N N . ILE B 1 206 ? 5.852 -7.723 6.379 1 98.94 206 ILE B N 1
ATOM 3477 C CA . ILE B 1 206 ? 6.062 -6.613 5.461 1 98.94 206 ILE B CA 1
ATOM 3478 C C . ILE B 1 206 ? 4.906 -5.621 5.574 1 98.94 206 ILE B C 1
ATOM 3480 O O . ILE B 1 206 ? 5.125 -4.41 5.668 1 98.94 206 ILE B O 1
ATOM 3484 N N . ALA B 1 207 ? 3.686 -6.137 5.598 1 98.94 207 ALA B N 1
ATOM 3485 C CA . ALA B 1 207 ? 2.508 -5.281 5.719 1 98.94 207 ALA B CA 1
ATOM 3486 C C . ALA B 1 207 ? 2.539 -4.488 7.02 1 98.94 207 ALA B C 1
ATOM 3488 O O . ALA B 1 207 ? 2.273 -3.283 7.027 1 98.94 207 ALA B O 1
ATOM 3489 N N . ILE B 1 208 ? 2.896 -5.113 8.094 1 98.94 208 ILE B N 1
ATOM 3490 C CA . ILE B 1 208 ? 2.949 -4.469 9.406 1 98.94 208 ILE B CA 1
ATOM 3491 C C . ILE B 1 208 ? 4.043 -3.402 9.406 1 98.94 208 ILE B C 1
ATOM 3493 O O . ILE B 1 208 ? 3.838 -2.297 9.914 1 98.94 208 ILE B O 1
ATOM 3497 N N . PHE B 1 209 ? 5.207 -3.74 8.867 1 98.94 209 PHE B N 1
ATOM 3498 C CA . PHE B 1 209 ? 6.336 -2.822 8.805 1 98.94 209 PHE B CA 1
ATOM 3499 C C . PHE B 1 209 ? 5.961 -1.551 8.055 1 98.94 209 PHE B C 1
ATOM 3501 O O . PHE B 1 209 ? 6.199 -0.443 8.539 1 98.94 209 PHE B O 1
ATOM 3508 N N . VAL B 1 210 ? 5.32 -1.721 6.887 1 98.94 210 VAL B N 1
ATOM 3509 C CA . VAL B 1 210 ? 4.926 -0.584 6.059 1 98.94 210 VAL B CA 1
ATOM 3510 C C . VAL B 1 210 ? 3.879 0.25 6.793 1 98.94 210 VAL B C 1
ATOM 3512 O O . VAL B 1 210 ? 3.951 1.481 6.801 1 98.94 210 VAL B O 1
ATOM 3515 N N . ALA B 1 211 ? 2.953 -0.409 7.449 1 98.81 211 ALA B N 1
ATOM 3516 C CA . ALA B 1 211 ? 1.906 0.291 8.188 1 98.81 211 ALA B CA 1
ATOM 3517 C C . ALA B 1 211 ? 2.5 1.133 9.312 1 98.81 211 ALA B C 1
ATOM 3519 O O . ALA B 1 211 ? 2.08 2.271 9.531 1 98.81 211 ALA B O 1
ATOM 3520 N N . LEU B 1 212 ? 3.473 0.615 10.008 1 98.75 212 LEU B N 1
ATOM 3521 C CA . LEU B 1 212 ? 4.086 1.312 11.125 1 98.75 212 LEU B CA 1
ATOM 3522 C C . LEU B 1 212 ? 4.867 2.533 10.648 1 98.75 212 LEU B C 1
ATOM 3524 O O . LEU B 1 212 ? 4.742 3.617 11.227 1 98.75 212 LEU B O 1
ATOM 3528 N N . VAL B 1 213 ? 5.641 2.324 9.633 1 98.75 213 VAL B N 1
ATOM 3529 C CA . VAL B 1 213 ? 6.445 3.424 9.109 1 98.75 213 VAL B CA 1
ATOM 3530 C C . VAL B 1 213 ? 5.535 4.531 8.586 1 98.75 213 VAL B C 1
ATOM 3532 O O . VAL B 1 213 ? 5.758 5.711 8.859 1 98.75 213 VAL B O 1
ATOM 3535 N N . CYS B 1 214 ? 4.449 4.148 7.887 1 98.44 214 CYS B N 1
ATOM 3536 C CA . CYS B 1 214 ? 3.518 5.137 7.355 1 98.44 214 CYS B CA 1
ATOM 3537 C C . CYS B 1 214 ? 2.789 5.863 8.477 1 98.44 214 CYS B C 1
ATOM 3539 O O . CYS B 1 214 ? 2.469 7.047 8.352 1 98.44 214 CYS B O 1
ATOM 3541 N N . TYR B 1 215 ? 2.584 5.188 9.57 1 97.88 215 TYR B N 1
ATOM 3542 C CA . TYR B 1 215 ? 1.951 5.859 10.695 1 97.88 215 TYR B CA 1
ATOM 3543 C C . TYR B 1 215 ? 2.867 6.93 11.281 1 97.88 215 TYR B C 1
ATOM 3545 O O . TYR B 1 215 ? 2.412 8.016 11.641 1 97.88 215 TYR B O 1
ATOM 3553 N N . ILE B 1 216 ? 4.105 6.602 11.383 1 96.88 216 ILE B N 1
ATOM 3554 C CA . ILE B 1 216 ? 5.09 7.543 11.898 1 96.88 216 ILE B CA 1
ATOM 3555 C C . ILE B 1 216 ? 5.145 8.781 11.008 1 96.88 216 ILE B C 1
ATOM 3557 O O . ILE B 1 216 ? 5.215 9.906 11.5 1 96.88 216 ILE B O 1
ATOM 3561 N N . LEU B 1 217 ? 5.055 8.562 9.711 1 96.12 217 LEU B N 1
ATOM 3562 C CA . LEU B 1 217 ? 5.105 9.664 8.75 1 96.12 217 LEU B CA 1
ATOM 3563 C C . LEU B 1 217 ? 3.807 10.469 8.773 1 96.12 217 LEU B C 1
ATOM 3565 O O . LEU B 1 217 ? 3.812 11.672 8.523 1 96.12 217 LEU B O 1
ATOM 3569 N N . TYR B 1 218 ? 2.713 9.805 9.125 1 93.19 218 TYR B N 1
ATOM 3570 C CA . TYR B 1 218 ? 1.377 10.383 9.117 1 93.19 218 TYR B CA 1
ATOM 3571 C C . TYR B 1 218 ? 1.184 11.312 10.312 1 93.19 218 TYR B C 1
ATOM 3573 O O . TYR B 1 218 ? 0.543 12.359 10.195 1 93.19 218 TYR B O 1
ATOM 3581 N N . ASN B 1 219 ? 1.743 10.953 11.414 1 92.12 219 ASN B N 1
ATOM 3582 C CA . ASN B 1 219 ? 1.481 11.656 12.664 1 92.12 219 ASN B CA 1
ATOM 3583 C C . ASN B 1 219 ? 2.273 12.961 12.75 1 92.12 219 ASN B C 1
ATOM 3585 O O . ASN B 1 219 ? 3.482 12.938 12.984 1 92.12 219 ASN B O 1
ATOM 3589 N N . THR B 1 220 ? 1.62 14.023 12.68 1 88.44 220 THR B N 1
ATOM 3590 C CA . THR B 1 220 ? 2.25 15.336 12.641 1 88.44 220 THR B CA 1
ATOM 3591 C C . THR B 1 220 ? 2.895 15.664 13.984 1 88.44 220 THR B C 1
ATOM 3593 O O . THR B 1 220 ? 3.791 16.516 14.062 1 88.44 220 THR B O 1
ATOM 3596 N N . LYS B 1 221 ? 2.418 15 14.992 1 87.62 221 LYS B N 1
ATOM 3597 C CA . LYS B 1 221 ? 3.01 15.219 16.312 1 87.62 221 LYS B CA 1
ATOM 3598 C C . LYS B 1 221 ? 4.449 14.703 16.359 1 87.62 221 LYS B C 1
ATOM 3600 O O . LYS B 1 221 ? 5.203 15.047 17.266 1 87.62 221 LYS B O 1
ATOM 3605 N N . TYR B 1 222 ? 4.738 13.953 15.352 1 88.88 222 TYR B N 1
ATOM 3606 C CA . TYR B 1 222 ? 6.078 13.375 15.32 1 88.88 222 TYR B CA 1
ATOM 3607 C C . TYR B 1 222 ? 7.023 14.227 14.477 1 88.88 222 TYR B C 1
ATOM 3609 O O . TYR B 1 222 ? 8.203 13.906 14.352 1 88.88 222 TYR B O 1
ATOM 3617 N N . LYS B 1 223 ? 6.523 15.266 13.938 1 87.62 223 LYS B N 1
ATOM 3618 C CA . LYS B 1 223 ? 7.383 16.172 13.172 1 87.62 223 LYS B CA 1
ATOM 3619 C C . LYS B 1 223 ? 8.359 16.906 14.078 1 87.62 223 LYS B C 1
ATOM 3621 O O . LYS B 1 223 ? 7.992 17.328 15.18 1 87.62 223 LYS B O 1
ATOM 3626 N N . ALA B 1 224 ? 9.562 17.031 13.602 1 80.19 224 ALA B N 1
ATOM 3627 C CA . ALA B 1 224 ? 10.578 17.766 14.352 1 80.19 224 ALA B CA 1
ATOM 3628 C C . ALA B 1 224 ? 10.273 19.266 14.359 1 80.19 224 ALA B C 1
ATOM 3630 O O . ALA B 1 224 ? 9.75 19.797 13.383 1 80.19 224 ALA B O 1
ATOM 3631 N N . SER B 1 225 ? 10.508 19.781 15.578 1 69.88 225 SER B N 1
ATOM 3632 C CA . SER B 1 225 ? 10.375 21.234 15.695 1 69.88 225 SER B CA 1
ATOM 3633 C C . SER B 1 225 ? 11.477 21.953 14.914 1 69.88 225 SER B C 1
ATOM 3635 O O . SER B 1 225 ? 12.586 21.438 14.789 1 69.88 225 SER B O 1
ATOM 3637 N N . ALA B 1 226 ? 11.094 22.812 14.125 1 57.56 226 ALA B N 1
ATOM 3638 C CA . ALA B 1 226 ? 12.055 23.547 13.312 1 57.56 226 ALA B CA 1
ATOM 3639 C C . ALA B 1 226 ? 13.305 23.891 14.109 1 57.56 226 ALA B C 1
ATOM 3641 O O . ALA B 1 226 ? 13.242 24.641 15.094 1 57.56 226 ALA B O 1
ATOM 3642 N N . VAL B 1 227 ? 14.102 23.016 14.211 1 56.03 227 VAL B N 1
ATOM 3643 C CA . VAL B 1 227 ? 15.375 23.438 14.773 1 56.03 227 VAL B CA 1
ATOM 3644 C C . VAL B 1 227 ? 16.031 24.469 13.867 1 56.03 227 VAL B C 1
ATOM 3646 O O . VAL B 1 227 ? 15.891 24.406 12.641 1 56.03 227 VAL B O 1
ATOM 3649 N N . GLN B 1 228 ? 16.562 25.531 14.359 1 51.44 228 GLN B N 1
ATOM 3650 C CA . GLN B 1 228 ? 17.25 26.703 13.805 1 51.44 228 GLN B CA 1
ATOM 3651 C C . GLN B 1 228 ? 18.281 26.281 12.766 1 51.44 228 GLN B C 1
ATOM 3653 O O . GLN B 1 228 ? 19.109 25.406 13.023 1 51.44 228 GLN B O 1
ATOM 3658 N N . SER B 1 229 ? 17.812 26.219 11.461 1 56.88 229 SER B N 1
ATOM 3659 C CA . SER B 1 229 ? 18.859 26.109 10.438 1 56.88 229 SER B CA 1
ATOM 3660 C C . SER B 1 229 ? 19.719 27.375 10.391 1 56.88 229 SER B C 1
ATOM 3662 O O . SER B 1 229 ? 19.219 28.469 10.656 1 56.88 229 SER B O 1
ATOM 3664 N N . ALA B 1 230 ? 20.938 27.234 10.43 1 55.84 230 ALA B N 1
ATOM 3665 C CA . ALA B 1 230 ? 21.844 28.359 10.266 1 55.84 230 ALA B CA 1
ATOM 3666 C C . ALA B 1 230 ? 21.547 29.125 8.984 1 55.84 230 ALA B C 1
ATOM 3668 O O . ALA B 1 230 ? 21.906 30.297 8.852 1 55.84 230 ALA B O 1
ATOM 3669 N N . ASN B 1 231 ? 20.922 28.406 7.973 1 52.81 231 ASN B N 1
ATOM 3670 C CA . ASN B 1 231 ? 20.578 29.047 6.707 1 52.81 231 ASN B CA 1
ATOM 3671 C C . ASN B 1 231 ? 19.156 29.578 6.703 1 52.81 231 ASN B C 1
ATOM 3673 O O . ASN B 1 231 ? 18.203 28.781 6.777 1 52.81 231 ASN B O 1
ATOM 3677 N N . PRO B 1 232 ? 18.969 30.797 6.777 1 53.38 232 PRO B N 1
ATOM 3678 C CA . PRO B 1 232 ? 17.641 31.422 6.859 1 53.38 232 PRO B CA 1
ATOM 3679 C C . PRO B 1 232 ? 16.688 30.922 5.781 1 53.38 232 PRO B C 1
ATOM 3681 O O . PRO B 1 232 ? 15.469 30.891 5.996 1 53.38 232 PRO B O 1
ATOM 3684 N N . TYR B 1 233 ? 17.234 30.453 4.672 1 49.12 233 TYR B N 1
ATOM 3685 C CA . TYR B 1 233 ? 16.375 30.078 3.557 1 49.12 233 TYR B CA 1
ATOM 3686 C C . TYR B 1 233 ? 15.789 28.688 3.773 1 49.12 233 TYR B C 1
ATOM 3688 O O . TYR B 1 233 ? 14.703 28.375 3.264 1 49.12 233 TYR B O 1
ATOM 3696 N N . GLU B 1 234 ? 16.453 27.953 4.477 1 57.56 234 GLU B N 1
ATOM 3697 C CA . GLU B 1 234 ? 15.945 26.609 4.789 1 57.56 234 GLU B CA 1
ATOM 3698 C C . GLU B 1 234 ? 14.781 26.672 5.77 1 57.56 234 GLU B C 1
ATOM 3700 O O . GLU B 1 234 ? 13.859 25.859 5.703 1 57.56 234 GLU B O 1
ATOM 3705 N N . GLU B 1 235 ? 14.828 27.641 6.531 1 54.75 235 GLU B N 1
ATOM 3706 C CA . GLU B 1 235 ? 13.75 27.859 7.496 1 54.75 235 GLU B CA 1
ATOM 3707 C C . GLU B 1 235 ? 12.43 28.188 6.789 1 54.75 235 GLU B C 1
ATOM 3709 O O . GLU B 1 235 ? 11.359 27.828 7.273 1 54.75 235 GLU B O 1
ATOM 3714 N N . GLN B 1 236 ? 12.531 28.766 5.656 1 51.03 236 GLN B N 1
ATOM 3715 C CA . GLN B 1 236 ? 11.344 29.156 4.898 1 51.03 236 GLN B CA 1
ATOM 3716 C C . GLN B 1 236 ? 10.672 27.938 4.273 1 51.03 236 GLN B C 1
ATOM 3718 O O . GLN B 1 236 ? 9.461 27.953 4.047 1 51.03 236 GLN B O 1
ATOM 3723 N N . ILE B 1 237 ? 11.453 26.984 3.957 1 54.72 237 ILE B N 1
ATOM 3724 C CA . ILE B 1 237 ? 10.906 25.797 3.293 1 54.72 237 ILE B CA 1
ATOM 3725 C C . ILE B 1 237 ? 10.133 24.953 4.301 1 54.72 237 ILE B C 1
ATOM 3727 O O . ILE B 1 237 ? 9.102 24.359 3.965 1 54.72 237 ILE B O 1
ATOM 3731 N N . ASN B 1 238 ? 10.57 24.859 5.551 1 54.31 238 ASN B N 1
ATOM 3732 C CA . ASN B 1 238 ? 9.969 23.984 6.547 1 54.31 238 ASN B CA 1
ATOM 3733 C C . ASN B 1 238 ? 8.727 24.625 7.172 1 54.31 238 ASN B C 1
ATOM 3735 O O . ASN B 1 238 ? 7.895 23.938 7.754 1 54.31 238 ASN B O 1
ATOM 3739 N N . ILE B 1 239 ? 8.625 26.016 7.27 1 43.59 239 ILE B N 1
ATOM 3740 C CA . ILE B 1 239 ? 7.57 26.719 7.988 1 43.59 239 ILE B CA 1
ATOM 3741 C C . ILE B 1 239 ? 6.32 26.812 7.117 1 43.59 239 ILE B C 1
ATOM 3743 O O . ILE B 1 239 ? 5.484 27.703 7.305 1 43.59 239 ILE B O 1
ATOM 3747 N N . GLU B 1 240 ? 6.105 26.156 6.207 1 39.97 240 GLU B N 1
ATOM 3748 C CA . GLU B 1 240 ? 4.859 26.562 5.559 1 39.97 240 GLU B CA 1
ATOM 3749 C C . GLU B 1 240 ? 3.652 26.234 6.438 1 39.97 240 GLU B C 1
ATOM 3751 O O . GLU B 1 240 ? 3.186 25.094 6.473 1 39.97 240 GLU B O 1
ATOM 3756 N N . LYS B 1 241 ? 3.43 26.766 7.613 1 38.03 241 LYS B N 1
ATOM 3757 C CA . LYS B 1 241 ? 2.172 27 8.32 1 38.03 241 LYS B CA 1
ATOM 3758 C C . LYS B 1 241 ? 1.146 27.656 7.406 1 38.03 241 LYS B C 1
ATOM 3760 O O . LYS B 1 241 ? 0.025 27.953 7.832 1 38.03 241 LYS B O 1
ATOM 3765 N N . ASP B 1 242 ? 1.341 28.328 6.234 1 31.53 242 ASP B N 1
ATOM 3766 C CA . ASP B 1 242 ? 0.191 29.047 5.699 1 31.53 242 ASP B CA 1
ATOM 3767 C C . ASP B 1 242 ? -0.803 28.094 5.047 1 31.53 242 ASP B C 1
ATOM 3769 O O . ASP B 1 242 ? -0.405 27.125 4.387 1 31.53 242 ASP B O 1
#

Organism: Patiria miniata (NCBI:txid46514)

InterPro domains:
  IPR006593 Cytochrome b561/ferric reductase, transmembrane domain [PF03188] (45-180)
  IPR006593 Cytochrome b561/ferric reductase, transmembrane domain [PS50939] (11-218)
  IPR006593 Cytochrome b561/ferric reductase, transmembrane domain [SM00665] (45-178)
  IPR043205 Cytochrome b561/Cytochrome b reductase 1-like [PTHR10106] (5-224)

Secondary structure (DSSP, 8-state):
---THHHHHHHHHHHHHHHHHHHHHHHHHHS----SSSSHHHHTHHHHHHIIIIIIIHHHHHHHHHHHTTTS-HHHHHHHHHHHHHHHHHHHHHHHHHHHHHHHHHTPPPS-SHHHHHHHHHHHHHHHHHHHHIIIIIIHHHHSTTTTHHHHHHHHHHHHHHHHHHHHHHHHHHHHHHHHHHHHH-TTGGG--HHHHHHHHHHHHHHHHHHHHHHHHH-GGGSPP----SSHHHHHHH----/---THHHHHHHHHHHHHHHHHHHHHHHHHHS----SSSSHHHHTHHHHHHIIIIIIIHHHHHHHHHHHTTTS-HHHHHHHHHHHHHHHHHHHHHHHHHHHHHHHHHTPPPS-SHHHHHHHHHHHHHHHHHHHHHIIIIIHHHHSTTTTHHHHHHHHHHHHHHHHHHHHHHHHHHHHHHHHHHHHH-TTGGG--HHHHHHHHHHHHHHHHHHHHHHHHH-GGGSPP----SSHHHHHHH----

pLDDT: mean 92.84, std 13.21, range [31.25, 98.94]

Sequence (484 aa):
MPSAFIPIVLLAEATGLVVLGLVITWMVKYQDGFALDRTSKEFNLHPVFMILGFLFLNANALMTYRVLGNAFNRTAVKIIHLLFQALAVACASFGLSCVFHFHNAMGYANLYSLHSWLGITTFAFFSLQLILGFVAFVIFGIFAPSSSVTFRKVYLHLHVYGGALIFIMAGVTSMLGTAEFISFKIPTYATLPPQGVLANVLGAFIAIFVALVCYILYNTKYKASAVQSANPYEEQINIEKDMPSAFIPIVLLAEATGLVVLGLVITWMVKYQDGFALDRTSKEFNLHPVFMILGFLFLNANALMTYRVLGNAFNRTAVKIIHLLFQALAVACASFGLSCVFHFHNAMGYANLYSLHSWLGITTFAFFSLQLILGFVAFVIFGIFAPSSSVTFRKVYLHLHVYGGALIFIMAGVTSMLGTAEFISFKIPTYATLPPQGVLANVLGAFIAIFVALVCYILYNTKYKASAVQSANPYEEQINIEKD

Radius of gyration: 23.24 Å; Cα contacts (8 Å, |Δi|>4): 592; chains: 2; bounding box: 53×61×52 Å

Nearest PDB structures (foldseek):
  5zle-assembly1_A  TM=9.575E-01  e=2.276E-11  Homo sapiens
  4o79-assembly1_A  TM=9.270E-01  e=2.652E-10  Arabidopsis thaliana
  5zle-assembly1_A  TM=9.575E-01  e=2.203E-11  Homo sapiens
  4o79-assembly1_A  TM=9.286E-01  e=3.322E-10  Arabidopsis thaliana